Protein AF-A0A7L3FEC7-F1 (afdb_monomer)

Sequence (498 aa):
QGSVDCPNLEFEYGDTDVHGAELAELYSYTEEPELSTNQRCFEEDFHTQVQGRRWLELDGAQQKAYVMHLLDGLEVVNRDKRLKVARAILYLAQGVFGDCDNEGDVLHWSRHNSFLLYQLGTFTAFLELLNMEIDNSQACSSALRKPAISLADSTELRVLLSVMYLMVENIRVEQEADPPEWKTYRETFRMELSFPVHTEEPFALLLFTMVTKFCSGHAPHFPMKKVLLLLWKVLLFTLGGFEALQGMKVRKREELGLPPLPEDSIQVMRSMRAASPPTYSMELLEQQQQKRGHRSRRPLVKQDSLDMYNERDPFKNDEGGVDEEENDDVDSGIEGELDLMDRDTIIPTVPTQRPPIERVSFPKGLPWAPKVRQKDIEHFLEASRNKFIGFTLGQDTETLIGLPRPIHESVKTLKQHKYVSISDIQIKNEEELEKCPMSLGEEEVQETPGEILYRAMLYHLPQYMIALLKILLAAAPTSKAKTDSINILADVLPEEMP

Structure (mmCIF, N/CA/C/O backbone):
data_AF-A0A7L3FEC7-F1
#
_entry.id   AF-A0A7L3FEC7-F1
#
loop_
_atom_site.group_PDB
_atom_site.id
_atom_site.type_symbol
_atom_site.label_atom_id
_atom_site.label_alt_id
_atom_site.label_comp_id
_atom_site.label_asym_id
_atom_site.label_entity_id
_atom_site.label_seq_id
_atom_site.pdbx_PDB_ins_code
_atom_site.Cartn_x
_atom_site.Cartn_y
_atom_site.Cartn_z
_atom_site.occupancy
_atom_site.B_iso_or_equiv
_atom_site.auth_seq_id
_atom_site.auth_comp_id
_atom_site.auth_asym_id
_atom_site.auth_atom_id
_atom_site.pdbx_PDB_model_num
ATOM 1 N N . GLN A 1 1 ? -43.335 22.059 -11.476 1.00 32.06 1 GLN A N 1
ATOM 2 C CA . GLN A 1 1 ? -42.165 21.291 -11.964 1.00 32.06 1 GLN A CA 1
ATOM 3 C C . GLN A 1 1 ? -41.707 20.371 -10.830 1.00 32.06 1 GLN A C 1
ATOM 5 O O . GLN A 1 1 ? -42.284 20.463 -9.749 1.00 32.06 1 GLN A O 1
ATOM 10 N N . GLY A 1 2 ? -40.766 19.453 -11.071 1.00 32.22 2 GLY A N 1
ATOM 11 C CA . GLY A 1 2 ? -40.224 18.586 -10.016 1.00 32.22 2 GLY A CA 1
ATOM 12 C C . GLY A 1 2 ? -39.357 19.341 -9.003 1.00 32.22 2 GLY A C 1
ATOM 13 O O . GLY A 1 2 ? -38.935 20.468 -9.264 1.00 32.22 2 GLY A O 1
ATOM 14 N N . SER A 1 3 ? -39.094 18.690 -7.868 1.00 34.50 3 SER A N 1
ATOM 15 C CA . SER A 1 3 ? -37.947 19.010 -7.011 1.00 34.50 3 SER A CA 1
ATOM 16 C C . SER A 1 3 ? -36.660 18.900 -7.835 1.00 34.50 3 SER A C 1
ATOM 18 O O . SER A 1 3 ? -36.582 18.062 -8.737 1.00 34.50 3 SER A O 1
ATOM 20 N N . VAL A 1 4 ? -35.647 19.715 -7.526 1.00 39.66 4 VAL A N 1
ATOM 21 C CA . VAL A 1 4 ? -34.277 19.435 -7.982 1.00 39.66 4 VAL A CA 1
ATOM 22 C C . VAL A 1 4 ? -33.712 18.384 -7.034 1.00 39.66 4 VAL A C 1
ATOM 24 O O . VAL A 1 4 ? -32.915 18.672 -6.144 1.00 39.66 4 VAL A O 1
ATOM 27 N N . ASP A 1 5 ? -34.199 17.158 -7.196 1.00 43.53 5 ASP A N 1
ATOM 28 C CA . ASP A 1 5 ? -33.632 16.010 -6.513 1.00 43.53 5 ASP A CA 1
ATOM 29 C C . ASP A 1 5 ? -32.236 15.801 -7.098 1.00 43.53 5 ASP A C 1
ATOM 31 O O . ASP A 1 5 ? -32.096 15.353 -8.237 1.00 43.53 5 ASP A O 1
ATOM 35 N N . CYS A 1 6 ? -31.199 16.171 -6.335 1.00 48.28 6 CYS A N 1
ATOM 36 C CA . CYS A 1 6 ? -29.830 15.789 -6.663 1.00 48.28 6 CYS A CA 1
ATOM 37 C C . CYS A 1 6 ? -29.831 14.281 -6.945 1.00 48.28 6 CYS A C 1
ATOM 39 O O . CYS A 1 6 ? -30.325 13.535 -6.085 1.00 48.28 6 CYS A O 1
ATOM 41 N N . PRO A 1 7 ? -29.324 13.830 -8.111 1.00 48.09 7 PRO A N 1
ATOM 42 C CA . PRO A 1 7 ? -29.252 12.409 -8.396 1.00 48.09 7 PRO A CA 1
ATOM 43 C C . PRO A 1 7 ? -28.481 11.747 -7.258 1.00 48.09 7 PRO A C 1
ATOM 45 O O . PRO A 1 7 ? -27.461 12.274 -6.805 1.00 48.09 7 PRO A O 1
ATOM 48 N N . ASN A 1 8 ? -28.995 10.622 -6.760 1.00 54.44 8 ASN A N 1
ATOM 49 C CA . ASN A 1 8 ? -28.238 9.828 -5.807 1.00 54.44 8 ASN A CA 1
ATOM 50 C C . ASN A 1 8 ? -26.957 9.399 -6.528 1.00 54.44 8 ASN A C 1
ATOM 52 O O . ASN A 1 8 ? -27.024 8.663 -7.508 1.00 54.44 8 ASN A O 1
ATOM 56 N N . LEU A 1 9 ? -25.816 9.916 -6.072 1.00 56.62 9 LEU A N 1
ATOM 57 C CA . LEU A 1 9 ? -24.511 9.440 -6.505 1.00 56.62 9 LEU A CA 1
ATOM 58 C C . LEU A 1 9 ? -24.411 7.982 -6.060 1.00 56.62 9 LEU A C 1
ATOM 60 O O . LEU A 1 9 ? -24.373 7.701 -4.862 1.00 56.62 9 LEU A O 1
ATOM 64 N N . GLU A 1 10 ? -24.440 7.077 -7.031 1.00 59.19 10 GLU A N 1
ATOM 65 C CA . GLU A 1 10 ? -24.278 5.640 -6.836 1.00 59.19 10 GLU A CA 1
ATOM 66 C C . GLU A 1 10 ? -22.797 5.368 -6.550 1.00 59.19 10 GLU A C 1
ATOM 68 O O . GLU A 1 10 ? -22.011 5.041 -7.432 1.00 59.19 10 GLU A O 1
ATOM 73 N N . PHE A 1 11 ? -22.400 5.654 -5.308 1.00 65.50 11 PHE A N 1
ATOM 74 C CA . PHE A 1 11 ? -21.033 5.522 -4.825 1.00 65.50 11 PHE A CA 1
ATOM 75 C C . PHE A 1 11 ? -20.868 4.180 -4.111 1.00 65.50 11 PHE A C 1
ATOM 77 O O . PHE A 1 11 ? -21.419 3.967 -3.026 1.00 65.50 11 PHE A O 1
ATOM 84 N N . GLU A 1 12 ? -20.096 3.277 -4.708 1.00 68.19 12 GLU A N 1
ATOM 85 C CA . GLU A 1 12 ? -19.758 2.005 -4.085 1.00 68.19 12 GLU A CA 1
ATOM 86 C C . GLU A 1 12 ? -18.625 2.194 -3.066 1.00 68.19 12 GLU A C 1
ATOM 88 O O . GLU A 1 12 ? -17.474 2.452 -3.409 1.00 68.19 12 GLU A O 1
ATOM 93 N N . TYR A 1 13 ? -18.951 2.064 -1.777 1.00 74.25 13 TYR A N 1
ATOM 94 C CA . TYR A 1 13 ? -17.959 2.072 -0.698 1.00 74.25 13 TYR A CA 1
ATOM 95 C C . TYR A 1 13 ? -17.197 0.735 -0.663 1.00 74.25 13 TYR A C 1
ATOM 97 O O . TYR A 1 13 ? -17.531 -0.145 0.139 1.00 74.25 13 TYR A O 1
ATOM 105 N N . GLY A 1 14 ? -16.217 0.572 -1.552 1.00 81.12 14 GLY A N 1
ATOM 106 C CA . GLY A 1 14 ? -15.272 -0.550 -1.587 1.00 81.12 14 GLY A CA 1
ATOM 107 C C . GLY A 1 14 ? -13.972 -0.288 -0.812 1.00 81.12 14 GLY A C 1
ATOM 108 O O . GLY A 1 14 ? -13.686 0.839 -0.412 1.00 81.12 14 GLY A O 1
ATOM 109 N N . ASP A 1 15 ? -13.173 -1.342 -0.616 1.00 86.69 15 ASP A N 1
ATOM 110 C CA . ASP A 1 15 ? -11.766 -1.232 -0.190 1.00 86.69 15 ASP A CA 1
ATOM 111 C C . ASP A 1 15 ? -10.845 -0.762 -1.330 1.00 86.69 15 ASP A C 1
ATOM 113 O O . ASP A 1 15 ? -9.797 -0.174 -1.073 1.00 86.69 15 ASP A O 1
ATOM 117 N N . THR A 1 16 ? -11.231 -1.045 -2.578 1.00 87.94 16 THR A N 1
ATOM 118 C CA . THR A 1 16 ? -10.520 -0.746 -3.832 1.00 87.94 16 THR A CA 1
ATOM 119 C C . THR A 1 16 ? -11.523 -0.549 -4.966 1.00 87.94 16 THR A C 1
ATOM 121 O O . THR A 1 16 ? -12.649 -1.040 -4.872 1.00 87.94 16 THR A O 1
ATOM 124 N N . ASP A 1 17 ? -11.104 0.120 -6.038 1.00 88.50 17 ASP A N 1
ATOM 125 C CA . ASP A 1 17 ? -11.871 0.241 -7.287 1.00 88.50 17 ASP A CA 1
ATOM 126 C C . ASP A 1 17 ? -11.568 -0.951 -8.230 1.00 88.50 17 ASP A C 1
ATOM 128 O O . ASP A 1 17 ? -10.833 -1.885 -7.884 1.00 88.50 17 ASP A O 1
ATOM 132 N N . VAL A 1 18 ? -12.128 -0.947 -9.440 1.00 88.25 18 VAL A N 1
ATOM 133 C CA . VAL A 1 18 ? -11.773 -1.887 -10.506 1.00 88.25 18 VAL A CA 1
ATOM 134 C C . VAL A 1 18 ? -10.304 -1.729 -10.903 1.00 88.25 18 VAL A C 1
ATOM 136 O O . VAL A 1 18 ? -9.766 -0.627 -10.980 1.00 88.25 18 VAL A O 1
ATOM 139 N N . HIS A 1 19 ? -9.647 -2.841 -11.232 1.00 85.44 19 HIS A N 1
ATOM 140 C CA . HIS A 1 19 ? -8.195 -2.889 -11.446 1.00 85.44 19 HIS A CA 1
ATOM 141 C C . HIS A 1 19 ? -7.666 -1.895 -12.508 1.00 85.44 19 HIS A C 1
ATOM 143 O O . HIS A 1 19 ? -6.577 -1.350 -12.352 1.00 85.44 19 HIS A O 1
ATOM 149 N N . GLY A 1 20 ? -8.446 -1.584 -13.551 1.00 87.06 20 GLY A N 1
ATOM 150 C CA . GLY A 1 20 ? -8.085 -0.545 -14.527 1.00 87.06 20 GLY A CA 1
ATOM 151 C C . GLY A 1 20 ? -8.125 0.889 -13.970 1.00 87.06 20 GLY A C 1
ATOM 152 O O . GLY A 1 20 ? -7.312 1.718 -14.371 1.00 87.06 20 GLY A O 1
ATOM 153 N N . ALA A 1 21 ? -9.022 1.179 -13.023 1.00 89.75 21 ALA A N 1
ATOM 154 C CA . ALA A 1 21 ? -9.104 2.474 -12.346 1.00 89.75 21 ALA A CA 1
ATOM 155 C C . ALA A 1 21 ? -7.962 2.650 -11.332 1.00 89.75 21 ALA A C 1
ATOM 157 O O . ALA A 1 21 ? -7.357 3.715 -11.279 1.00 89.75 21 ALA A O 1
ATOM 158 N N . GLU A 1 22 ? -7.591 1.585 -10.618 1.00 90.81 22 GLU A N 1
ATOM 159 C CA . GLU A 1 22 ? -6.416 1.544 -9.730 1.00 90.81 22 GLU A CA 1
ATOM 160 C C . GLU A 1 22 ? -5.110 1.863 -10.487 1.00 90.81 22 GLU A C 1
ATOM 162 O O . GLU A 1 22 ? -4.318 2.720 -10.085 1.00 90.81 22 GLU A O 1
ATOM 167 N N . LEU A 1 23 ? -4.917 1.246 -11.659 1.00 86.81 23 LEU A N 1
ATOM 168 C CA . LEU A 1 23 ? -3.785 1.544 -12.544 1.00 86.81 23 LEU A CA 1
ATOM 169 C C . LEU A 1 23 ? -3.838 2.969 -13.118 1.00 86.81 23 LEU A C 1
ATOM 171 O O . LEU A 1 23 ? -2.792 3.602 -13.276 1.00 86.81 23 LEU A O 1
ATOM 175 N N . ALA A 1 24 ? -5.032 3.495 -13.403 1.00 88.50 24 ALA A N 1
ATOM 176 C CA . ALA A 1 24 ? -5.208 4.883 -13.822 1.00 88.50 24 ALA A CA 1
ATOM 177 C C . ALA A 1 24 ? -4.928 5.881 -12.681 1.00 88.50 24 ALA A C 1
ATOM 179 O O . ALA A 1 24 ? -4.401 6.962 -12.943 1.00 88.50 24 ALA A O 1
ATOM 180 N N . GLU A 1 25 ? -5.213 5.530 -11.421 1.00 90.19 25 GLU A N 1
ATOM 181 C CA . GLU A 1 25 ? -4.873 6.372 -10.271 1.00 90.19 25 GLU A CA 1
ATOM 182 C C . GLU A 1 25 ? -3.357 6.425 -10.041 1.00 90.19 25 GLU A C 1
ATOM 184 O O . GLU A 1 25 ? -2.839 7.493 -9.716 1.00 90.19 25 GLU A O 1
ATOM 189 N N . LEU A 1 26 ? -2.611 5.337 -10.275 1.00 92.75 26 LEU A N 1
ATOM 190 C CA . LEU A 1 26 ? -1.151 5.310 -10.101 1.00 92.75 26 LEU A CA 1
ATOM 191 C C . LEU A 1 26 ? -0.426 6.420 -10.886 1.00 92.75 26 LEU A C 1
ATOM 193 O O . LEU A 1 26 ? 0.514 7.040 -10.367 1.00 92.75 26 LEU A O 1
ATOM 197 N N . TYR A 1 27 ? -0.859 6.693 -12.118 1.00 91.56 27 TYR A N 1
ATOM 198 C CA . TYR A 1 27 ? -0.194 7.615 -13.043 1.00 91.56 27 TYR A CA 1
ATOM 199 C C . TYR A 1 27 ? -0.843 9.004 -13.096 1.00 91.56 27 TYR A C 1
ATOM 201 O O . TYR A 1 27 ? -2.019 9.198 -12.797 1.00 91.56 27 TYR A O 1
ATOM 209 N N . SER A 1 28 ? -0.048 10.014 -13.432 1.00 86.62 28 SER A N 1
ATOM 210 C CA . SER A 1 28 ? -0.493 11.365 -13.786 1.00 86.62 28 SER A CA 1
ATOM 211 C C . SER A 1 28 ? -0.366 11.553 -15.303 1.00 86.62 28 SER A C 1
ATOM 213 O O . SER A 1 28 ? 0.569 11.035 -15.903 1.00 86.62 28 SER A O 1
ATOM 215 N N . TYR A 1 29 ? -1.237 12.349 -15.938 1.00 85.81 29 TYR A N 1
ATOM 216 C CA . TYR A 1 29 ? -1.153 12.629 -17.389 1.00 85.81 29 TYR A CA 1
ATOM 217 C C . TYR A 1 29 ? 0.208 13.199 -17.837 1.00 85.81 29 TYR A C 1
ATOM 219 O O . TYR A 1 29 ? 0.617 13.013 -18.977 1.00 85.81 29 TYR A O 1
ATOM 227 N N . THR A 1 30 ? 0.928 13.866 -16.935 1.00 85.50 30 THR A N 1
ATOM 228 C CA . THR A 1 30 ? 2.291 14.380 -17.136 1.00 85.50 30 THR A CA 1
ATOM 229 C C . THR A 1 30 ? 3.383 13.303 -17.177 1.00 85.50 30 THR A C 1
ATOM 231 O O . THR A 1 30 ? 4.509 13.618 -17.545 1.00 85.50 30 THR A O 1
ATOM 234 N N . GLU A 1 31 ? 3.080 12.053 -16.817 1.00 88.75 31 GLU A N 1
ATOM 235 C CA . GLU A 1 31 ? 4.008 10.909 -16.868 1.00 88.75 31 GLU A CA 1
ATOM 236 C C . GLU A 1 31 ? 3.882 10.092 -18.173 1.00 88.75 31 GLU A C 1
ATOM 238 O O . GLU A 1 31 ? 4.638 9.143 -18.372 1.00 88.75 31 GLU A O 1
ATOM 243 N N . GLU A 1 32 ? 2.968 10.443 -19.088 1.00 90.00 32 GLU A N 1
ATOM 244 C CA . GLU A 1 32 ? 2.776 9.737 -20.370 1.00 90.00 32 GLU A CA 1
ATOM 245 C C . GLU A 1 32 ? 4.078 9.570 -21.193 1.00 90.00 32 GLU A C 1
ATOM 247 O O . GLU A 1 32 ? 4.351 8.442 -21.623 1.00 90.00 32 GLU A O 1
ATOM 252 N N . PRO A 1 33 ? 4.972 10.579 -21.309 1.00 91.38 33 PRO A N 1
ATOM 253 C CA . PRO A 1 33 ? 6.242 10.417 -22.025 1.00 91.38 33 PRO A CA 1
ATOM 254 C C . PRO A 1 33 ? 7.199 9.405 -21.373 1.00 91.38 33 PRO A C 1
ATOM 256 O O . PRO A 1 33 ? 8.099 8.867 -22.031 1.00 91.38 33 PRO A O 1
ATOM 259 N N . GLU A 1 34 ? 7.022 9.112 -20.080 1.00 92.25 34 GLU A N 1
ATOM 260 C CA . GLU A 1 34 ? 7.805 8.090 -19.389 1.00 92.25 34 GLU A CA 1
ATOM 261 C C . GLU A 1 34 ? 7.391 6.679 -19.810 1.00 92.25 34 GLU A C 1
ATOM 263 O O . GLU A 1 34 ? 8.253 5.810 -19.876 1.00 92.25 34 GLU A O 1
ATOM 268 N N . LEU A 1 35 ? 6.131 6.451 -20.201 1.00 93.12 35 LEU A N 1
ATOM 269 C CA . LEU A 1 35 ? 5.660 5.145 -20.681 1.00 93.12 35 LEU A CA 1
ATOM 270 C C . LEU A 1 35 ? 6.398 4.726 -21.963 1.00 93.12 35 LEU A C 1
ATOM 272 O O . LEU A 1 35 ? 6.985 3.644 -22.019 1.00 93.12 35 LEU A O 1
ATOM 276 N N . SER A 1 36 ? 6.474 5.622 -22.956 1.00 94.94 36 SER A N 1
ATOM 277 C CA . SER A 1 36 ? 7.267 5.398 -24.178 1.00 94.94 36 SER A CA 1
ATOM 278 C C . SER A 1 36 ? 8.771 5.275 -23.885 1.00 94.94 36 SER A C 1
ATOM 280 O O . SER A 1 36 ? 9.495 4.544 -24.565 1.00 94.94 36 SER A O 1
ATOM 282 N N . THR A 1 37 ? 9.260 5.960 -22.846 1.00 96.12 37 THR A N 1
ATOM 283 C CA . THR A 1 37 ? 10.658 5.845 -22.405 1.00 96.12 37 THR A CA 1
ATOM 284 C C . THR A 1 37 ? 10.938 4.482 -21.761 1.00 96.12 37 THR A C 1
ATOM 286 O O . THR A 1 37 ? 11.992 3.905 -22.026 1.00 96.12 37 THR A O 1
ATOM 289 N N . ASN A 1 38 ? 10.004 3.938 -20.974 1.00 97.06 38 ASN A N 1
ATOM 290 C CA . ASN A 1 38 ? 10.100 2.610 -20.363 1.00 97.06 38 ASN A CA 1
ATOM 291 C C . ASN A 1 38 ? 10.114 1.511 -21.429 1.00 97.06 38 ASN A C 1
ATOM 293 O O . ASN A 1 38 ? 11.025 0.683 -21.431 1.00 97.06 38 ASN A O 1
ATOM 297 N N . GLN A 1 39 ? 9.166 1.567 -22.373 1.00 96.88 39 GLN A N 1
ATOM 298 C CA . GLN A 1 39 ? 9.111 0.678 -23.535 1.00 96.88 39 GLN A CA 1
ATOM 299 C C . GLN A 1 39 ? 10.448 0.673 -24.289 1.00 96.88 39 GLN A C 1
ATOM 301 O O . GLN A 1 39 ? 11.046 -0.383 -24.475 1.00 96.88 39 GLN A O 1
ATOM 306 N N . ARG A 1 40 ? 10.980 1.850 -24.643 1.00 97.00 40 ARG A N 1
ATOM 307 C CA . ARG A 1 40 ? 12.257 1.948 -25.368 1.00 97.00 40 ARG A CA 1
ATOM 308 C C . ARG A 1 40 ? 13.440 1.402 -24.565 1.00 97.00 40 ARG A C 1
ATOM 310 O O . ARG A 1 40 ? 14.324 0.782 -25.140 1.00 97.00 40 ARG A O 1
ATOM 317 N N . CYS A 1 41 ? 13.466 1.616 -23.248 1.00 97.00 41 CYS A N 1
ATOM 318 C CA . CYS A 1 41 ? 14.513 1.066 -22.381 1.00 97.00 41 CYS A CA 1
ATOM 319 C C . CYS A 1 41 ? 14.465 -0.469 -22.316 1.00 97.00 41 CYS A C 1
ATOM 321 O O . CYS A 1 41 ? 15.518 -1.092 -22.231 1.00 97.00 41 CYS A O 1
ATOM 323 N N . PHE A 1 42 ? 13.273 -1.071 -22.397 1.00 97.44 42 PHE A N 1
ATOM 324 C CA . PHE A 1 42 ? 13.117 -2.515 -22.566 1.00 97.44 42 PHE A CA 1
ATOM 325 C C . PHE A 1 42 ? 13.550 -2.975 -23.964 1.00 97.44 42 PHE A C 1
ATOM 327 O O . PHE A 1 42 ? 14.373 -3.874 -24.060 1.00 97.44 42 PHE A O 1
ATOM 334 N N . GLU A 1 43 ? 13.051 -2.360 -25.038 1.00 95.38 43 GLU A N 1
ATOM 335 C CA . GLU A 1 43 ? 13.347 -2.758 -26.427 1.00 95.38 43 GLU A CA 1
ATOM 336 C C . GLU A 1 43 ? 14.844 -2.655 -26.771 1.00 95.38 43 GLU A C 1
ATOM 338 O O . GLU A 1 43 ? 15.388 -3.544 -27.430 1.00 95.38 43 GLU A O 1
ATOM 343 N N . GLU A 1 44 ? 15.524 -1.602 -26.296 1.00 94.62 44 GLU A N 1
ATOM 344 C CA . GLU A 1 44 ? 16.970 -1.407 -26.473 1.00 94.62 44 GLU A CA 1
ATOM 345 C C . GLU A 1 44 ? 17.807 -2.536 -25.849 1.00 94.62 44 GLU A C 1
ATOM 347 O O . GLU A 1 44 ? 18.844 -2.884 -26.413 1.00 94.62 44 GLU A O 1
ATOM 352 N N . ASP A 1 45 ? 17.382 -3.105 -24.716 1.00 94.88 45 ASP A N 1
ATOM 353 C CA . ASP A 1 45 ? 18.085 -4.206 -24.043 1.00 94.88 45 ASP A CA 1
ATOM 354 C C . ASP A 1 45 ? 17.637 -5.572 -24.585 1.00 94.88 45 ASP A C 1
ATOM 356 O O . ASP A 1 45 ? 18.453 -6.363 -25.072 1.00 94.88 45 ASP A O 1
ATOM 360 N N . PHE A 1 46 ? 16.321 -5.800 -24.618 1.00 95.19 46 PHE A N 1
ATOM 361 C CA . PHE A 1 46 ? 15.681 -7.049 -25.022 1.00 95.19 46 PHE A CA 1
ATOM 362 C C . PHE A 1 46 ? 16.127 -7.499 -26.412 1.00 95.19 46 PHE A C 1
ATOM 364 O O . PHE A 1 46 ? 16.460 -8.667 -26.590 1.00 95.19 46 PHE A O 1
ATOM 371 N N . HIS A 1 47 ? 16.235 -6.594 -27.391 1.00 91.75 47 HIS A N 1
ATOM 372 C CA . HIS A 1 47 ? 16.704 -6.950 -28.735 1.00 91.75 47 HIS A CA 1
ATOM 373 C C . HIS A 1 47 ? 18.201 -7.295 -28.824 1.00 91.75 47 HIS A C 1
ATOM 375 O O . HIS A 1 47 ? 18.623 -7.888 -29.821 1.00 91.75 47 HIS A O 1
ATOM 381 N N . THR A 1 48 ? 19.014 -6.976 -27.809 1.00 91.19 48 THR A N 1
ATOM 382 C CA . THR A 1 48 ? 20.411 -7.443 -27.744 1.00 91.19 48 THR A CA 1
ATOM 383 C C . THR A 1 48 ? 20.516 -8.873 -27.216 1.00 91.19 48 THR A C 1
ATOM 385 O O . THR A 1 48 ? 21.344 -9.636 -27.717 1.00 91.19 48 THR A O 1
ATOM 388 N N . GLN A 1 49 ? 19.640 -9.258 -26.279 1.00 89.44 49 GLN A N 1
ATOM 389 C CA . GLN A 1 49 ? 19.618 -10.590 -25.659 1.00 89.44 49 GLN A CA 1
ATOM 390 C C . GLN A 1 49 ? 18.742 -11.599 -26.425 1.00 89.44 49 GLN A C 1
ATOM 392 O O . GLN A 1 49 ? 19.078 -12.779 -26.532 1.00 89.44 49 GLN A O 1
ATOM 397 N N . VAL A 1 50 ? 17.617 -11.140 -26.979 1.00 88.31 50 VAL A N 1
ATOM 398 C CA . VAL A 1 50 ? 16.561 -11.946 -27.603 1.00 88.31 50 VAL A CA 1
ATOM 399 C C . VAL A 1 50 ? 16.319 -11.459 -29.033 1.00 88.31 50 VAL A C 1
ATOM 401 O O . VAL A 1 50 ? 15.652 -10.458 -29.291 1.00 88.31 50 VAL A O 1
ATOM 404 N N . GLN A 1 51 ? 16.858 -12.198 -30.003 1.00 84.00 51 GLN A N 1
ATOM 405 C CA . GLN A 1 51 ? 16.753 -11.837 -31.417 1.00 84.00 51 GLN A CA 1
ATOM 406 C C . GLN A 1 51 ? 15.466 -12.383 -32.052 1.00 84.00 51 GLN A C 1
ATOM 408 O O . GLN A 1 51 ? 15.261 -13.595 -32.124 1.00 84.00 51 GLN A O 1
ATOM 413 N N . GLY A 1 52 ? 14.633 -11.482 -32.583 1.00 83.00 52 GLY A N 1
ATOM 414 C CA . GLY A 1 52 ? 13.529 -11.827 -33.488 1.00 83.00 52 GLY A CA 1
ATOM 415 C C . GLY A 1 52 ? 12.334 -12.545 -32.848 1.00 83.00 52 GLY A C 1
ATOM 416 O O . GLY A 1 52 ? 11.694 -13.346 -33.527 1.00 83.00 52 GLY A O 1
ATOM 417 N N . ARG A 1 53 ? 12.047 -12.280 -31.568 1.00 90.31 53 ARG A N 1
ATOM 418 C CA . ARG A 1 53 ? 10.843 -12.730 -30.842 1.00 90.31 53 ARG A CA 1
ATOM 419 C C . ARG A 1 53 ? 10.275 -11.593 -29.992 1.00 90.31 53 ARG A C 1
ATOM 421 O O . ARG A 1 53 ? 11.015 -10.670 -29.657 1.00 90.31 53 ARG A O 1
ATOM 428 N N . ARG A 1 54 ? 8.999 -11.694 -29.620 1.00 91.81 54 ARG A N 1
ATOM 429 C CA . ARG A 1 54 ? 8.312 -10.832 -28.634 1.00 91.81 54 ARG A CA 1
ATOM 430 C C . ARG A 1 54 ? 8.364 -11.418 -27.219 1.00 91.81 54 ARG A C 1
ATOM 432 O O . ARG A 1 54 ? 8.669 -12.601 -27.059 1.00 91.81 54 ARG A O 1
ATOM 439 N N . TRP A 1 55 ? 8.028 -10.634 -26.189 1.00 95.06 55 TRP A N 1
ATOM 440 C CA . TRP A 1 55 ? 8.009 -11.117 -24.793 1.00 95.06 55 TRP A CA 1
ATOM 441 C C . TRP A 1 55 ? 7.017 -12.274 -24.592 1.00 95.06 55 TRP A C 1
ATOM 443 O O . TRP A 1 55 ? 7.310 -13.261 -23.912 1.00 95.06 55 TRP A O 1
ATOM 453 N N . LEU A 1 56 ? 5.861 -12.166 -25.252 1.00 93.88 56 LEU A N 1
ATOM 454 C CA . LEU A 1 56 ? 4.744 -13.115 -25.169 1.00 93.88 56 LEU A CA 1
ATOM 455 C C . LEU A 1 56 ? 5.032 -14.453 -25.887 1.00 93.88 56 LEU A C 1
ATOM 457 O O . LEU A 1 56 ? 4.266 -15.404 -25.765 1.00 93.88 56 LEU A O 1
ATOM 461 N N . GLU A 1 57 ? 6.129 -14.527 -26.649 1.00 93.38 57 GLU A N 1
ATOM 462 C CA . GLU A 1 57 ? 6.559 -15.694 -27.439 1.00 93.38 57 GLU A CA 1
ATOM 463 C C . GLU A 1 57 ? 7.692 -16.488 -26.759 1.00 93.38 57 GLU A C 1
ATOM 465 O O . GLU A 1 57 ? 8.209 -17.461 -27.321 1.00 93.38 57 GLU A O 1
ATOM 470 N N . LEU A 1 58 ? 8.114 -16.059 -25.566 1.00 94.56 58 LEU A N 1
ATOM 471 C CA . LEU A 1 58 ? 9.133 -16.724 -24.761 1.00 94.56 58 LEU A CA 1
ATOM 472 C C . LEU A 1 58 ? 8.522 -17.781 -23.843 1.00 94.56 58 LEU A C 1
ATOM 474 O O . LEU A 1 58 ? 7.451 -17.588 -23.270 1.00 94.56 58 LEU A O 1
ATOM 478 N N . ASP A 1 59 ? 9.238 -18.890 -23.654 1.00 94.75 59 ASP A N 1
ATOM 479 C CA . ASP A 1 59 ? 8.871 -19.858 -22.621 1.00 94.75 59 ASP A CA 1
ATOM 480 C C . ASP A 1 59 ? 9.218 -19.347 -21.207 1.00 94.75 59 ASP A C 1
ATOM 482 O O . ASP A 1 59 ? 10.009 -18.418 -21.020 1.00 94.75 59 ASP A O 1
ATOM 486 N N . GLY A 1 60 ? 8.636 -19.971 -20.180 1.00 93.81 60 GLY A N 1
ATOM 487 C CA . GLY A 1 60 ? 8.826 -19.554 -18.789 1.00 93.81 60 GLY A CA 1
ATOM 488 C C . GLY A 1 60 ? 10.263 -19.680 -18.257 1.00 93.81 60 GLY A C 1
ATOM 489 O O . GLY A 1 60 ? 10.560 -19.096 -17.218 1.00 93.81 60 GLY A O 1
ATOM 490 N N . ALA A 1 61 ? 11.168 -20.403 -18.928 1.00 96.00 61 ALA A N 1
ATOM 491 C CA . ALA A 1 61 ? 12.592 -20.419 -18.589 1.00 96.00 61 ALA A CA 1
ATOM 492 C C . ALA A 1 61 ? 13.343 -19.270 -19.283 1.00 96.00 61 ALA A C 1
ATOM 494 O O . ALA A 1 61 ? 14.189 -18.632 -18.659 1.00 96.00 61 ALA A O 1
ATOM 495 N N . GLN A 1 62 ? 12.989 -18.950 -20.531 1.00 96.00 62 GLN A N 1
ATOM 496 C CA . GLN A 1 62 ? 13.489 -17.779 -21.258 1.00 96.00 62 GLN A CA 1
ATOM 497 C C . GLN A 1 62 ? 13.075 -16.464 -20.576 1.00 96.00 62 GLN A C 1
ATOM 499 O O . GLN A 1 62 ? 13.920 -15.593 -20.368 1.00 96.00 62 GLN A O 1
ATOM 504 N N . GLN A 1 63 ? 11.812 -16.348 -20.147 1.00 97.00 63 GLN A N 1
ATOM 505 C CA . GLN A 1 63 ? 11.325 -15.201 -19.370 1.00 97.00 63 GLN A CA 1
ATOM 506 C C . GLN A 1 63 ? 12.099 -15.047 -18.047 1.00 97.00 63 GLN A C 1
ATOM 508 O O . GLN A 1 63 ? 12.525 -13.943 -17.705 1.00 97.00 63 GLN A O 1
ATOM 513 N N . LYS A 1 64 ? 12.360 -16.155 -17.333 1.00 97.50 64 LYS A N 1
ATOM 514 C CA . LYS A 1 64 ? 13.161 -16.145 -16.095 1.00 97.50 64 LYS A CA 1
ATOM 515 C C . LYS A 1 64 ? 14.608 -15.722 -16.332 1.00 97.50 64 LYS A C 1
ATOM 517 O O . LYS A 1 64 ? 15.111 -14.884 -15.592 1.00 97.50 64 LYS A O 1
ATOM 522 N N . ALA A 1 65 ? 15.254 -16.252 -17.369 1.00 97.12 65 ALA A N 1
ATOM 523 C CA . ALA A 1 65 ? 16.631 -15.903 -17.712 1.00 97.12 65 ALA A CA 1
ATOM 524 C C . ALA A 1 65 ? 16.790 -14.414 -18.072 1.00 97.12 65 ALA A C 1
ATOM 526 O O . ALA A 1 65 ? 17.771 -13.794 -17.671 1.00 97.12 65 ALA A O 1
ATOM 527 N N . TYR A 1 66 ? 15.817 -13.821 -18.774 1.00 97.69 66 TYR A N 1
ATOM 528 C CA . TYR A 1 66 ? 15.856 -12.391 -19.089 1.00 97.69 66 TYR A CA 1
ATOM 529 C C . TYR A 1 66 ? 15.614 -11.504 -17.858 1.00 97.69 66 TYR A C 1
ATOM 531 O O . TYR A 1 66 ? 16.331 -10.527 -17.667 1.00 97.69 66 TYR A O 1
ATOM 539 N N . VAL A 1 67 ? 14.676 -11.855 -16.968 1.00 97.94 67 VAL A N 1
ATOM 540 C CA . VAL A 1 67 ? 14.506 -11.107 -15.707 1.00 97.94 67 VAL A CA 1
ATOM 541 C C . VAL A 1 67 ? 15.744 -11.230 -14.812 1.00 97.94 67 VAL A C 1
ATOM 543 O O . VAL A 1 67 ? 16.157 -10.229 -14.240 1.00 97.94 67 VAL A O 1
ATOM 546 N N . MET A 1 68 ? 16.390 -12.401 -14.739 1.00 97.44 68 MET A N 1
ATOM 547 C CA . MET A 1 68 ? 17.683 -12.542 -14.051 1.00 97.44 68 MET A CA 1
ATOM 548 C C . MET A 1 68 ? 18.744 -11.597 -14.638 1.00 97.44 68 MET A C 1
ATOM 550 O O . MET A 1 68 ? 19.408 -10.901 -13.880 1.00 97.44 68 MET A O 1
ATOM 554 N N . HIS A 1 69 ? 18.835 -11.483 -15.969 1.00 96.94 69 HIS A N 1
ATOM 555 C CA . HIS A 1 69 ? 19.742 -10.525 -16.609 1.00 96.94 69 HIS A CA 1
ATOM 556 C C . HIS A 1 69 ? 19.431 -9.061 -16.246 1.00 96.94 69 HIS A C 1
ATOM 558 O O . HIS A 1 69 ? 20.347 -8.273 -16.005 1.00 96.94 69 HIS A O 1
ATOM 564 N N . LEU A 1 70 ? 18.149 -8.690 -16.157 1.00 97.69 70 LEU A N 1
ATOM 565 C CA . LEU A 1 70 ? 17.760 -7.362 -15.679 1.00 97.69 70 LEU A CA 1
ATOM 566 C C . LEU A 1 70 ? 18.128 -7.153 -14.200 1.00 97.69 70 LEU A C 1
ATOM 568 O O . LEU A 1 70 ? 18.513 -6.049 -13.835 1.00 97.69 70 LEU A O 1
ATOM 572 N N . LEU A 1 71 ? 18.072 -8.181 -13.348 1.00 97.75 71 LEU A N 1
ATOM 573 C CA . LEU A 1 71 ? 18.515 -8.068 -11.953 1.00 97.75 71 LEU A CA 1
ATOM 574 C C . LEU A 1 71 ? 20.039 -7.874 -11.852 1.00 97.75 71 LEU A C 1
ATOM 576 O O . LEU A 1 71 ? 20.463 -6.945 -11.165 1.00 97.75 71 LEU A O 1
ATOM 580 N N . ASP A 1 72 ? 20.848 -8.615 -12.622 1.00 96.56 72 ASP A N 1
ATOM 581 C CA . ASP A 1 72 ? 22.297 -8.354 -12.760 1.00 96.56 72 ASP A CA 1
ATOM 582 C C . ASP A 1 72 ? 22.562 -6.895 -13.205 1.00 96.56 72 ASP A C 1
ATOM 584 O O . ASP A 1 72 ? 23.512 -6.236 -12.775 1.00 96.56 72 ASP A O 1
ATOM 588 N N . GLY A 1 73 ? 21.693 -6.360 -14.072 1.00 95.62 73 GLY A N 1
ATOM 589 C CA . GLY A 1 73 ? 21.737 -4.979 -14.552 1.00 95.62 73 GLY A CA 1
ATOM 590 C C . GLY A 1 73 ? 21.439 -3.911 -13.489 1.00 95.62 73 GLY A C 1
ATOM 591 O O . GLY A 1 73 ? 21.826 -2.752 -13.680 1.00 95.62 73 GLY A O 1
ATOM 592 N N . LEU A 1 74 ? 20.794 -4.263 -12.369 1.00 96.50 74 LEU A N 1
ATOM 593 C CA . LEU A 1 74 ? 20.524 -3.334 -11.265 1.00 96.50 74 LEU A CA 1
ATOM 594 C C . LEU A 1 74 ? 21.749 -3.094 -10.371 1.00 96.50 74 LEU A C 1
ATOM 596 O O . LEU A 1 74 ? 21.894 -1.993 -9.836 1.00 96.50 74 LEU A O 1
ATOM 600 N N . GLU A 1 75 ? 22.660 -4.066 -10.260 1.00 93.69 75 GLU A N 1
ATOM 601 C CA . GLU A 1 75 ? 23.900 -3.955 -9.469 1.00 93.69 75 GLU A CA 1
ATOM 602 C C . GLU A 1 75 ? 24.916 -2.953 -10.067 1.00 93.69 75 GLU A C 1
ATOM 604 O O . GLU A 1 75 ? 25.949 -2.628 -9.473 1.00 93.69 75 GLU A O 1
ATOM 609 N N . VAL A 1 76 ? 24.640 -2.427 -11.264 1.00 93.44 76 VAL A N 1
ATOM 610 C CA . VAL A 1 76 ? 25.535 -1.530 -11.998 1.00 93.44 76 VAL A CA 1
ATOM 611 C C . VAL A 1 76 ? 25.688 -0.176 -11.289 1.00 93.44 76 VAL A C 1
ATOM 613 O O . VAL A 1 76 ? 24.760 0.622 -11.180 1.00 93.44 76 VAL A O 1
ATOM 616 N N . VAL A 1 77 ? 26.932 0.142 -10.911 1.00 90.00 77 VAL A N 1
ATOM 617 C CA . VAL A 1 77 ? 27.340 1.384 -10.214 1.00 90.00 77 VAL A CA 1
ATOM 618 C C . VAL A 1 77 ? 26.932 2.676 -10.949 1.00 90.00 77 VAL A C 1
ATOM 620 O O . VAL A 1 77 ? 26.764 3.724 -10.326 1.00 90.00 77 VAL A O 1
ATOM 623 N N . ASN A 1 78 ? 26.774 2.644 -12.277 1.00 94.75 78 ASN A N 1
ATOM 624 C CA . ASN A 1 78 ? 26.309 3.806 -13.038 1.00 94.75 78 ASN A CA 1
ATOM 625 C C . ASN A 1 78 ? 24.781 3.975 -12.925 1.00 94.75 78 ASN A C 1
ATOM 627 O O . ASN A 1 78 ? 24.015 3.179 -13.468 1.00 94.75 78 ASN A O 1
ATOM 631 N N . ARG A 1 79 ? 24.374 5.079 -12.284 1.00 92.31 79 ARG A N 1
ATOM 632 C CA . ARG A 1 79 ? 22.977 5.474 -12.048 1.00 92.31 79 ARG A CA 1
ATOM 633 C C . ARG A 1 79 ? 22.106 5.431 -13.308 1.00 92.31 79 ARG A C 1
ATOM 635 O O . ARG A 1 79 ? 21.019 4.869 -13.267 1.00 92.31 79 ARG A O 1
ATOM 642 N N . ASP A 1 80 ? 22.578 5.985 -14.424 1.00 94.31 80 ASP A N 1
ATOM 643 C CA . ASP A 1 80 ? 21.777 6.116 -15.650 1.00 94.31 80 ASP A CA 1
ATOM 644 C C . ASP A 1 80 ? 21.465 4.754 -16.288 1.00 94.31 80 ASP A C 1
ATOM 646 O O . ASP A 1 80 ? 20.343 4.510 -16.735 1.00 94.31 80 ASP A O 1
ATOM 650 N N . LYS A 1 81 ? 22.442 3.835 -16.283 1.00 95.25 81 LYS A N 1
ATOM 651 C CA . LYS A 1 81 ? 22.256 2.440 -16.707 1.00 95.25 81 LYS A CA 1
ATOM 652 C C . LYS A 1 81 ? 21.273 1.709 -15.801 1.00 95.25 81 LYS A C 1
ATOM 654 O O . LYS A 1 81 ? 20.327 1.118 -16.312 1.00 95.25 81 LYS A O 1
ATOM 659 N N . ARG A 1 82 ? 21.450 1.799 -14.480 1.00 96.38 82 ARG A N 1
ATOM 660 C CA . ARG A 1 82 ? 20.523 1.192 -13.515 1.00 96.38 82 ARG A CA 1
ATOM 661 C C . ARG A 1 82 ? 19.096 1.718 -13.695 1.00 96.38 82 ARG A C 1
ATOM 663 O O . ARG A 1 82 ? 18.157 0.931 -13.687 1.00 96.38 82 ARG A O 1
ATOM 670 N N . LEU A 1 83 ? 18.924 3.020 -13.933 1.00 96.50 83 LEU A N 1
ATOM 671 C CA . LEU A 1 83 ? 17.613 3.616 -14.199 1.00 96.50 83 LEU A CA 1
ATOM 672 C C . LEU A 1 83 ? 16.989 3.100 -15.508 1.00 96.50 83 LEU A C 1
ATOM 674 O O . LEU A 1 83 ? 15.787 2.846 -15.529 1.00 96.50 83 LEU A O 1
ATOM 678 N N . LYS A 1 84 ? 17.769 2.888 -16.582 1.00 97.44 84 LYS A N 1
ATOM 679 C CA . LYS A 1 84 ? 17.264 2.215 -17.798 1.00 97.44 84 LYS A CA 1
ATOM 680 C C . LYS A 1 84 ? 16.756 0.802 -17.501 1.00 97.44 84 LYS A C 1
ATOM 682 O O . LYS A 1 84 ? 15.664 0.449 -17.934 1.00 97.44 84 LYS A O 1
ATOM 687 N N . VAL A 1 85 ? 17.513 0.022 -16.733 1.00 98.06 85 VAL A N 1
ATOM 688 C CA . VAL A 1 85 ? 17.147 -1.352 -16.356 1.00 98.06 85 VAL A CA 1
ATOM 689 C C . VAL A 1 85 ? 15.898 -1.372 -15.463 1.00 98.06 85 VAL A C 1
ATOM 691 O O . VAL A 1 85 ? 14.950 -2.103 -15.743 1.00 98.06 85 VAL A O 1
ATOM 694 N N . ALA A 1 86 ? 15.820 -0.497 -14.457 1.00 98.31 86 ALA A N 1
ATOM 695 C CA . ALA A 1 86 ? 14.629 -0.346 -13.618 1.00 98.31 86 ALA A CA 1
ATOM 696 C C . ALA A 1 86 ? 13.387 0.079 -14.431 1.00 98.31 86 ALA A C 1
ATOM 698 O O . ALA A 1 86 ? 12.282 -0.386 -14.157 1.00 98.31 86 ALA A O 1
ATOM 699 N N . ARG A 1 87 ? 13.562 0.904 -15.475 1.00 98.38 87 ARG A N 1
ATOM 700 C CA . ARG A 1 87 ? 12.503 1.254 -16.437 1.00 98.38 87 ARG A CA 1
ATOM 701 C C . ARG A 1 87 ? 12.078 0.082 -17.329 1.00 98.38 87 ARG A C 1
ATOM 703 O O . ARG A 1 87 ? 10.890 -0.041 -17.614 1.00 98.38 87 ARG A O 1
ATOM 710 N N . ALA A 1 88 ? 12.998 -0.798 -17.725 1.00 98.19 88 ALA A N 1
ATOM 711 C CA . ALA A 1 88 ? 12.660 -2.026 -18.449 1.00 98.19 88 ALA A CA 1
ATOM 712 C C . ALA A 1 88 ? 11.850 -3.005 -17.573 1.00 98.19 88 ALA A C 1
ATOM 714 O O . ALA A 1 88 ? 10.860 -3.575 -18.032 1.00 98.19 88 ALA A O 1
ATOM 715 N N . ILE A 1 89 ? 12.207 -3.131 -16.289 1.00 98.62 89 ILE A N 1
ATOM 716 C CA . ILE A 1 89 ? 11.425 -3.883 -15.292 1.00 98.62 89 ILE A CA 1
ATOM 717 C C . ILE A 1 89 ? 10.048 -3.233 -15.069 1.00 98.62 89 ILE A C 1
ATOM 719 O O . ILE A 1 89 ? 9.047 -3.941 -14.966 1.00 98.62 89 ILE A O 1
ATOM 723 N N . LEU A 1 90 ? 9.959 -1.898 -15.069 1.00 98.50 90 LEU A N 1
ATOM 724 C CA . LEU A 1 90 ? 8.675 -1.196 -15.012 1.00 98.50 90 LEU A CA 1
ATOM 725 C C . LEU A 1 90 ? 7.803 -1.470 -16.242 1.00 98.50 90 LEU A C 1
ATOM 727 O O . LEU A 1 90 ? 6.619 -1.726 -16.069 1.00 98.50 90 LEU A O 1
ATOM 731 N N . TYR A 1 91 ? 8.358 -1.515 -17.455 1.00 98.38 91 TYR A N 1
ATOM 732 C CA . TYR A 1 91 ? 7.593 -1.891 -18.651 1.00 98.38 91 TYR A CA 1
ATOM 733 C C . TYR A 1 91 ? 7.064 -3.340 -18.594 1.00 98.38 91 TYR A C 1
ATOM 735 O O . TYR A 1 91 ? 5.919 -3.598 -18.977 1.00 98.38 91 TYR A O 1
ATOM 743 N N . LEU A 1 92 ? 7.845 -4.276 -18.035 1.00 98.06 92 LEU A N 1
ATOM 744 C CA . LEU A 1 92 ? 7.368 -5.631 -17.727 1.00 98.06 92 LEU A CA 1
ATOM 745 C C . LEU A 1 92 ? 6.212 -5.604 -16.714 1.00 98.06 92 LEU A C 1
ATOM 747 O O . LEU A 1 92 ? 5.166 -6.203 -16.967 1.00 98.06 92 LEU A O 1
ATOM 751 N N . ALA A 1 93 ? 6.356 -4.885 -15.598 1.00 97.94 93 ALA A N 1
ATOM 752 C CA . ALA A 1 93 ? 5.303 -4.747 -14.589 1.00 97.94 93 ALA A CA 1
ATOM 753 C C . ALA A 1 93 ? 4.044 -4.037 -15.134 1.00 97.94 93 ALA A C 1
ATOM 755 O O . ALA A 1 93 ? 2.932 -4.362 -14.728 1.00 97.94 93 ALA A O 1
ATOM 756 N N . GLN A 1 94 ? 4.197 -3.125 -16.099 1.00 96.44 94 GLN A N 1
ATOM 757 C CA . GLN A 1 94 ? 3.118 -2.457 -16.843 1.00 96.44 94 GLN A CA 1
ATOM 758 C C . GLN A 1 94 ? 2.428 -3.365 -17.881 1.00 96.44 94 GLN A C 1
ATOM 760 O O . GLN A 1 94 ? 1.539 -2.908 -18.593 1.00 96.44 94 GLN A O 1
ATOM 765 N N . GLY A 1 95 ? 2.818 -4.640 -17.982 1.00 95.75 95 GLY A N 1
ATOM 766 C CA . GLY A 1 95 ? 2.153 -5.628 -18.832 1.00 95.75 95 GLY A CA 1
ATOM 767 C C . GLY A 1 95 ? 2.572 -5.628 -20.300 1.00 95.75 95 GLY A C 1
ATOM 768 O O . GLY A 1 95 ? 1.890 -6.252 -21.101 1.00 95.75 95 GLY A O 1
ATOM 769 N N . VAL A 1 96 ? 3.695 -4.986 -20.659 1.00 95.75 96 VAL A N 1
ATOM 770 C CA . VAL A 1 96 ? 4.264 -5.019 -22.026 1.00 95.75 96 VAL A CA 1
ATOM 771 C C . VAL A 1 96 ? 3.236 -4.571 -23.078 1.00 95.75 96 VAL A C 1
ATOM 773 O O . VAL A 1 96 ? 2.968 -5.248 -24.071 1.00 95.75 96 VAL A O 1
ATOM 776 N N . PHE A 1 97 ? 2.626 -3.409 -22.838 1.00 94.44 97 PHE A N 1
ATOM 777 C CA . PHE A 1 97 ? 1.480 -2.910 -23.605 1.00 94.44 97 PHE A CA 1
ATOM 778 C C . PHE A 1 97 ? 1.729 -2.753 -25.118 1.00 94.44 97 PHE A C 1
ATOM 780 O O . PHE A 1 97 ? 0.774 -2.788 -25.884 1.00 94.44 97 PHE A O 1
ATOM 787 N N . GLY A 1 98 ? 2.984 -2.621 -25.566 1.00 92.56 98 GLY A N 1
ATOM 788 C CA . GLY A 1 98 ? 3.340 -2.564 -26.989 1.00 92.56 98 GLY A CA 1
ATOM 789 C C . GLY A 1 98 ? 3.305 -3.913 -27.726 1.00 92.56 98 GLY A C 1
ATOM 790 O O . GLY A 1 98 ? 3.248 -3.914 -28.952 1.00 92.56 98 GLY A O 1
ATOM 791 N N . ASP A 1 99 ? 3.312 -5.044 -27.007 1.00 90.94 99 ASP A N 1
ATOM 792 C CA . ASP A 1 99 ? 3.176 -6.397 -27.583 1.00 90.94 99 ASP A CA 1
ATOM 793 C C . ASP A 1 99 ? 1.714 -6.912 -27.581 1.00 90.94 99 ASP A C 1
ATOM 795 O O . ASP A 1 99 ? 1.446 -7.964 -28.169 1.00 90.94 99 ASP A O 1
ATOM 799 N N . CYS A 1 100 ? 0.790 -6.212 -26.906 1.00 93.56 100 CYS A N 1
ATOM 800 C CA . CYS A 1 100 ? -0.573 -6.667 -26.594 1.00 93.56 100 CYS A CA 1
ATOM 801 C C . CYS A 1 100 ? -1.641 -6.136 -27.572 1.00 93.56 100 CYS A C 1
ATOM 803 O O . CYS A 1 100 ? -1.581 -4.983 -27.995 1.00 93.56 100 CYS A O 1
ATOM 805 N N . ASP A 1 101 ? -2.668 -6.944 -27.869 1.00 90.56 101 ASP A N 1
ATOM 806 C CA . ASP A 1 101 ? -3.741 -6.576 -28.811 1.00 90.56 101 ASP A CA 1
ATOM 807 C C . ASP A 1 101 ? -4.932 -5.857 -28.139 1.00 90.56 101 ASP A C 1
ATOM 809 O O . ASP A 1 101 ? -5.699 -5.164 -28.812 1.00 90.56 101 ASP A O 1
ATOM 813 N N . ASN A 1 102 ? -5.133 -6.029 -26.824 1.00 93.50 102 ASN A N 1
ATOM 814 C CA . ASN A 1 102 ? -6.238 -5.408 -26.081 1.00 93.50 102 ASN A CA 1
ATOM 815 C C . ASN A 1 102 ? -5.906 -5.135 -24.599 1.00 93.50 102 ASN A C 1
ATOM 817 O O . ASN A 1 102 ? -4.980 -5.717 -24.040 1.00 93.50 102 ASN A O 1
ATOM 821 N N . GLU A 1 103 ? -6.702 -4.282 -23.942 1.00 90.00 103 GLU A N 1
ATOM 822 C CA . GLU A 1 103 ? -6.523 -3.893 -22.530 1.00 90.00 103 GLU A CA 1
ATOM 823 C C . GLU A 1 103 ? -6.497 -5.095 -21.568 1.00 90.00 103 GLU A C 1
ATOM 825 O O . GLU A 1 103 ? -5.689 -5.124 -20.642 1.00 90.00 103 GLU A O 1
ATOM 830 N N . GLY A 1 104 ? -7.328 -6.116 -21.801 1.00 92.12 104 GLY A N 1
ATOM 831 C CA . GLY A 1 104 ? -7.378 -7.324 -20.974 1.00 92.12 104 GLY A CA 1
ATOM 832 C C . GLY A 1 104 ? -6.079 -8.132 -21.008 1.00 92.12 104 GLY A C 1
ATOM 833 O O . GLY A 1 104 ? -5.664 -8.652 -19.970 1.00 92.12 104 GLY A O 1
ATOM 834 N N . ASP A 1 105 ? -5.398 -8.173 -22.158 1.00 94.06 105 ASP A N 1
ATOM 835 C CA . ASP A 1 105 ? -4.074 -8.794 -22.277 1.00 94.06 105 ASP A CA 1
ATOM 836 C C . ASP A 1 105 ? -3.047 -8.036 -21.427 1.00 94.06 105 ASP A C 1
ATOM 838 O O . ASP A 1 105 ? -2.263 -8.665 -20.720 1.00 94.06 105 ASP A O 1
ATOM 842 N N . VAL A 1 106 ? -3.076 -6.696 -21.440 1.00 94.94 106 VAL A N 1
ATOM 843 C CA . VAL A 1 106 ? -2.151 -5.860 -20.651 1.00 94.94 106 VAL A CA 1
ATOM 844 C C . VAL A 1 106 ? -2.325 -6.124 -19.154 1.00 94.94 106 VAL A C 1
ATOM 846 O O . VAL A 1 106 ? -1.336 -6.320 -18.449 1.00 94.94 106 VAL A O 1
ATOM 849 N N . LEU A 1 107 ? -3.568 -6.208 -18.664 1.00 93.94 107 LEU A N 1
ATOM 850 C CA . LEU A 1 107 ? -3.852 -6.547 -17.262 1.00 93.94 107 LEU A CA 1
ATOM 851 C C . LEU A 1 107 ? -3.385 -7.974 -16.918 1.00 93.94 107 LEU A C 1
ATOM 853 O O . LEU A 1 107 ? -2.738 -8.195 -15.893 1.00 93.94 107 LEU A O 1
ATOM 857 N N . HIS A 1 108 ? -3.653 -8.945 -17.797 1.00 93.88 108 HIS A N 1
ATOM 858 C CA . HIS A 1 108 ? -3.198 -10.329 -17.639 1.00 93.88 108 HIS A CA 1
ATOM 859 C C . HIS A 1 108 ? -1.664 -10.432 -17.570 1.00 93.88 108 HIS A C 1
ATOM 861 O O . HIS A 1 108 ? -1.121 -11.071 -16.665 1.00 93.88 108 HIS A O 1
ATOM 867 N N . TRP A 1 109 ? -0.951 -9.783 -18.493 1.00 96.00 109 TRP A N 1
ATOM 868 C CA . TRP A 1 109 ? 0.509 -9.814 -18.539 1.00 96.00 109 TRP A CA 1
ATOM 869 C C . TRP A 1 109 ? 1.150 -8.977 -17.432 1.00 96.00 109 TRP A C 1
ATOM 871 O O . TRP A 1 109 ? 2.171 -9.400 -16.898 1.00 96.00 109 TRP A O 1
ATOM 881 N N . SER A 1 110 ? 0.537 -7.869 -17.000 1.00 96.38 110 SER A N 1
ATOM 882 C CA . SER A 1 110 ? 0.959 -7.116 -15.809 1.00 96.38 110 SER A CA 1
ATOM 883 C C . SER A 1 110 ? 0.931 -8.010 -14.563 1.00 96.38 110 SER A C 1
ATOM 885 O O . SER A 1 110 ? 1.919 -8.087 -13.822 1.00 96.38 110 SER A O 1
ATOM 887 N N . ARG A 1 111 ? -0.148 -8.787 -14.389 1.00 95.69 111 ARG A N 1
ATOM 888 C CA . ARG A 1 111 ? -0.300 -9.766 -13.305 1.00 95.69 111 ARG A CA 1
ATOM 889 C C . ARG A 1 111 ? 0.706 -10.917 -13.393 1.00 95.69 111 ARG A C 1
ATOM 891 O O . ARG A 1 111 ? 1.417 -11.163 -12.419 1.00 95.69 111 ARG A O 1
ATOM 898 N N . HIS A 1 112 ? 0.815 -11.588 -14.545 1.00 96.38 112 HIS A N 1
ATOM 899 C CA . HIS A 1 112 ? 1.780 -12.683 -14.762 1.00 96.38 112 HIS A CA 1
ATOM 900 C C . HIS A 1 112 ? 3.224 -12.226 -14.530 1.00 96.38 112 HIS A C 1
ATOM 902 O O . HIS A 1 112 ? 3.964 -12.861 -13.776 1.00 96.38 112 HIS A O 1
ATOM 908 N N . ASN A 1 113 ? 3.609 -11.089 -15.116 1.00 97.88 113 ASN A N 1
ATOM 909 C CA . ASN A 1 113 ? 4.941 -10.525 -14.942 1.00 97.88 113 ASN A CA 1
ATOM 910 C C . ASN A 1 113 ? 5.187 -10.141 -13.476 1.00 97.88 113 ASN A C 1
ATOM 912 O O . ASN A 1 113 ? 6.274 -10.392 -12.975 1.00 97.88 113 ASN A O 1
ATOM 916 N N . SER A 1 114 ? 4.193 -9.626 -12.744 1.00 98.12 114 SER A N 1
ATOM 917 C CA . SER A 1 114 ? 4.344 -9.317 -11.312 1.00 98.12 114 SER A CA 1
ATOM 918 C C . SER A 1 114 ? 4.656 -10.558 -10.464 1.00 98.12 114 SER A C 1
ATOM 920 O O . SER A 1 114 ? 5.575 -10.517 -9.645 1.00 98.12 114 SER A O 1
ATOM 922 N N . PHE A 1 115 ? 3.969 -11.684 -10.697 1.00 98.12 115 PHE A N 1
ATOM 923 C CA . PHE A 1 115 ? 4.291 -12.959 -10.035 1.00 98.12 115 PHE A CA 1
ATOM 924 C C . PHE A 1 115 ? 5.675 -13.501 -10.436 1.00 98.12 115 PHE A C 1
ATOM 926 O O . PHE A 1 115 ? 6.398 -14.015 -9.582 1.00 98.12 115 PHE A O 1
ATOM 933 N N . LEU A 1 116 ? 6.076 -13.353 -11.703 1.00 98.25 116 LEU A N 1
ATOM 934 C CA . LEU A 1 116 ? 7.410 -13.728 -12.191 1.00 98.25 116 LEU A CA 1
ATOM 935 C C . LEU A 1 116 ? 8.525 -12.881 -11.550 1.00 98.25 116 LEU A C 1
ATOM 937 O O . LEU A 1 116 ? 9.528 -13.428 -11.094 1.00 98.25 116 LEU A O 1
ATOM 941 N N . LEU A 1 117 ? 8.346 -11.558 -11.493 1.00 98.56 117 LEU A N 1
ATOM 942 C CA . LEU A 1 117 ? 9.273 -10.620 -10.856 1.00 98.56 117 LEU A CA 1
ATOM 943 C C . LEU A 1 117 ? 9.413 -10.932 -9.357 1.00 98.56 117 LEU A C 1
ATOM 945 O O . LEU A 1 117 ? 10.530 -10.931 -8.836 1.00 98.56 117 LEU A O 1
ATOM 949 N N . TYR A 1 118 ? 8.307 -11.257 -8.676 1.00 98.12 118 TYR A N 1
ATOM 950 C CA . TYR A 1 118 ? 8.323 -11.675 -7.272 1.00 98.12 118 TYR A CA 1
ATOM 951 C C . TYR A 1 118 ? 9.076 -13.000 -7.070 1.00 98.12 118 TYR A C 1
ATOM 953 O O . TYR A 1 118 ? 9.986 -13.056 -6.247 1.00 98.12 118 TYR A O 1
ATOM 961 N N . GLN A 1 119 ? 8.791 -14.027 -7.882 1.00 97.19 119 GLN A N 1
ATOM 962 C CA . GLN A 1 119 ? 9.478 -15.329 -7.831 1.00 97.19 119 GLN A CA 1
ATOM 963 C C . GLN A 1 119 ? 11.009 -15.222 -7.981 1.00 97.19 119 GLN A C 1
ATOM 965 O O . GLN A 1 119 ? 11.735 -16.119 -7.552 1.00 97.19 119 GLN A O 1
ATOM 970 N N . LEU A 1 120 ? 11.500 -14.147 -8.602 1.00 97.94 120 LEU A N 1
ATOM 971 C CA . LEU A 1 120 ? 12.919 -13.896 -8.853 1.00 97.94 120 LEU A CA 1
ATOM 972 C C . LEU A 1 120 ? 13.550 -12.877 -7.887 1.00 97.94 120 LEU A C 1
ATOM 974 O O . LEU A 1 120 ? 14.694 -12.488 -8.086 1.00 97.94 120 LEU A O 1
ATOM 978 N N . GLY A 1 121 ? 12.838 -12.452 -6.837 1.00 96.38 121 GLY A N 1
ATOM 979 C CA . GLY A 1 121 ? 13.378 -11.556 -5.807 1.00 96.38 121 GLY A CA 1
ATOM 980 C C . GLY A 1 121 ? 13.425 -10.073 -6.192 1.00 96.38 121 GLY A C 1
ATOM 981 O O . GLY A 1 121 ? 14.021 -9.274 -5.470 1.00 96.38 121 GLY A O 1
ATOM 982 N N . THR A 1 122 ? 12.765 -9.670 -7.286 1.00 98.00 122 THR A N 1
ATOM 983 C CA . THR A 1 122 ? 12.767 -8.271 -7.769 1.00 98.00 122 THR A CA 1
ATOM 984 C C . THR A 1 122 ? 12.301 -7.286 -6.698 1.00 98.00 122 THR A C 1
ATOM 986 O O . THR A 1 122 ? 12.838 -6.187 -6.608 1.00 98.00 122 THR A O 1
ATOM 989 N N . PHE A 1 123 ? 11.337 -7.672 -5.852 1.00 96.94 123 PHE A N 1
ATOM 990 C CA . PHE A 1 123 ? 10.843 -6.797 -4.787 1.00 96.94 123 PHE A CA 1
ATOM 991 C C . PHE A 1 123 ? 11.939 -6.435 -3.772 1.00 96.94 123 PHE A C 1
ATOM 993 O O . PHE A 1 123 ? 12.042 -5.274 -3.384 1.00 96.94 123 PHE A O 1
ATOM 1000 N N . THR A 1 124 ? 12.792 -7.393 -3.393 1.00 94.94 124 THR A N 1
ATOM 1001 C CA . THR A 1 124 ? 13.913 -7.169 -2.466 1.00 94.94 124 THR A CA 1
ATOM 1002 C C . THR A 1 124 ? 14.962 -6.249 -3.089 1.00 94.94 124 THR A C 1
ATOM 1004 O O . THR A 1 124 ? 15.340 -5.256 -2.473 1.00 94.94 124 THR A O 1
ATOM 1007 N N . ALA A 1 125 ? 15.340 -6.486 -4.350 1.00 96.38 125 ALA A N 1
ATOM 1008 C CA . ALA A 1 125 ? 16.253 -5.598 -5.076 1.00 96.38 125 ALA A CA 1
ATOM 1009 C C . ALA A 1 125 ? 15.696 -4.162 -5.187 1.00 96.38 125 ALA A C 1
ATOM 1011 O O . ALA A 1 125 ? 16.410 -3.186 -4.967 1.00 96.38 125 ALA A O 1
ATOM 1012 N N . PHE A 1 126 ? 14.396 -4.007 -5.463 1.00 97.38 126 PHE A N 1
ATOM 1013 C CA . PHE A 1 126 ? 13.747 -2.693 -5.505 1.00 97.38 126 PHE A CA 1
ATOM 1014 C C . PHE A 1 126 ? 13.639 -2.031 -4.124 1.00 97.38 126 PHE A C 1
ATOM 1016 O O . PHE A 1 126 ? 13.768 -0.810 -4.039 1.00 97.38 126 PHE A O 1
ATOM 1023 N N . LEU A 1 127 ? 13.467 -2.803 -3.047 1.00 95.44 127 LEU A N 1
ATOM 1024 C CA . LEU A 1 127 ? 13.488 -2.306 -1.670 1.00 95.44 127 LEU A CA 1
ATOM 1025 C C . LEU A 1 127 ? 14.875 -1.767 -1.282 1.00 95.44 127 LEU A C 1
ATOM 1027 O O . LEU A 1 127 ? 14.967 -0.699 -0.677 1.00 95.44 127 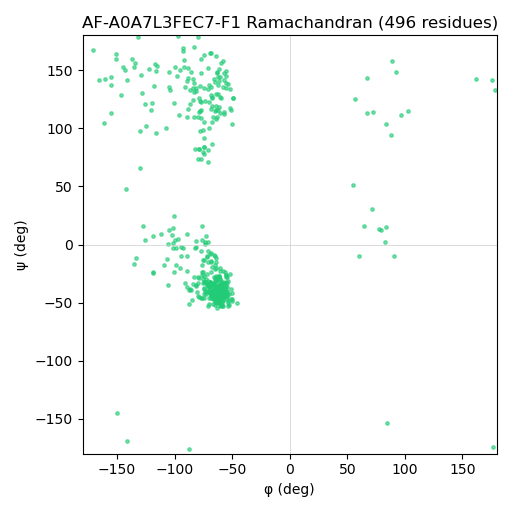LEU A O 1
ATOM 1031 N N . GLU A 1 128 ? 15.956 -2.450 -1.658 1.00 93.81 128 GLU A N 1
ATOM 1032 C CA . GLU A 1 128 ? 17.330 -1.976 -1.433 1.00 93.81 128 GLU A CA 1
ATOM 1033 C C . GLU A 1 128 ? 17.612 -0.671 -2.195 1.00 93.81 128 GLU A C 1
ATOM 1035 O O . GLU A 1 128 ? 18.095 0.306 -1.612 1.00 93.81 128 GLU A O 1
ATOM 1040 N N . LEU A 1 129 ? 17.224 -0.603 -3.475 1.00 95.50 129 LEU A N 1
ATOM 1041 C CA . LEU A 1 129 ? 17.350 0.614 -4.284 1.00 95.50 129 LEU A CA 1
ATOM 1042 C C . LEU A 1 129 ? 16.489 1.772 -3.756 1.00 95.50 129 LEU A C 1
ATOM 1044 O O . LEU A 1 129 ? 16.931 2.923 -3.775 1.00 95.50 129 LEU A O 1
ATOM 1048 N N . LEU A 1 130 ? 15.286 1.481 -3.250 1.00 95.75 130 LEU A N 1
ATOM 1049 C CA . LEU A 1 130 ? 14.406 2.476 -2.641 1.00 95.75 130 LEU A CA 1
ATOM 1050 C C . LEU A 1 130 ? 15.031 3.060 -1.368 1.00 95.75 130 LEU A C 1
ATOM 1052 O O . LEU A 1 130 ? 15.046 4.279 -1.221 1.00 95.75 130 LEU A O 1
ATOM 1056 N N . ASN A 1 131 ? 15.600 2.230 -0.488 1.00 94.00 131 ASN A N 1
ATOM 1057 C CA . ASN A 1 131 ? 16.308 2.706 0.706 1.00 94.00 131 ASN A CA 1
ATOM 1058 C C . ASN A 1 131 ? 17.518 3.587 0.342 1.00 94.00 131 ASN A C 1
ATOM 1060 O O . ASN A 1 131 ? 17.679 4.673 0.901 1.00 94.00 131 ASN A O 1
ATOM 1064 N N . MET A 1 132 ? 18.319 3.180 -0.649 1.00 92.69 132 MET A N 1
ATOM 1065 C CA . MET A 1 132 ? 19.453 3.976 -1.136 1.00 92.69 132 MET A CA 1
ATOM 1066 C C . MET A 1 132 ? 19.028 5.366 -1.645 1.00 92.69 132 MET A C 1
ATOM 1068 O O . MET A 1 132 ? 19.708 6.353 -1.357 1.00 92.69 132 MET A O 1
ATOM 1072 N N . GLU A 1 133 ? 17.920 5.473 -2.385 1.00 92.81 133 GLU A N 1
ATOM 1073 C CA . GLU A 1 133 ? 17.447 6.767 -2.897 1.00 92.81 133 GLU A CA 1
ATOM 1074 C C . GLU A 1 133 ? 16.695 7.591 -1.827 1.00 92.81 133 GLU A C 1
ATOM 1076 O O . GLU A 1 133 ? 16.774 8.820 -1.830 1.00 92.81 133 GLU A O 1
ATOM 1081 N N . ILE A 1 134 ? 16.057 6.943 -0.843 1.00 93.12 134 ILE A N 1
ATOM 1082 C CA . ILE A 1 134 ? 15.451 7.581 0.346 1.00 93.12 134 ILE A CA 1
ATOM 1083 C C . ILE A 1 134 ? 16.481 8.333 1.209 1.00 93.12 134 ILE A C 1
ATOM 1085 O O . ILE A 1 134 ? 16.128 9.323 1.864 1.00 93.12 134 ILE A O 1
ATOM 1089 N N . ASP A 1 135 ? 17.736 7.881 1.218 1.00 90.31 135 ASP A N 1
ATOM 1090 C CA . ASP A 1 135 ? 18.851 8.525 1.924 1.00 90.31 135 ASP A CA 1
ATOM 1091 C C . ASP A 1 135 ? 19.810 9.285 0.983 1.00 90.31 135 ASP A C 1
ATOM 1093 O O . ASP A 1 135 ? 20.873 9.761 1.406 1.00 90.31 135 ASP A O 1
ATOM 1097 N N . ASN A 1 136 ? 19.412 9.501 -0.282 1.00 89.81 136 ASN A N 1
ATOM 1098 C CA . ASN A 1 136 ? 20.168 10.295 -1.251 1.00 89.81 136 ASN A CA 1
ATOM 1099 C C . ASN A 1 136 ? 20.207 11.784 -0.860 1.00 89.81 136 ASN A C 1
ATOM 1101 O O . ASN A 1 136 ? 19.450 12.645 -1.323 1.00 89.81 136 ASN A O 1
ATOM 1105 N N . SER A 1 137 ? 21.190 12.102 -0.021 1.00 83.31 137 SER A N 1
ATOM 1106 C CA . SER A 1 137 ? 21.463 13.446 0.487 1.00 83.31 137 SER A CA 1
ATOM 1107 C C . SER A 1 137 ? 21.784 14.461 -0.620 1.00 83.31 137 SER A C 1
ATOM 1109 O O . SER A 1 137 ? 21.644 15.665 -0.394 1.00 83.31 137 SER A O 1
ATOM 1111 N N . GLN A 1 138 ? 22.185 14.016 -1.820 1.00 84.06 138 GLN A N 1
ATOM 1112 C CA . GLN A 1 138 ? 22.412 14.904 -2.965 1.00 84.06 138 GLN A CA 1
ATOM 1113 C C . GLN A 1 138 ? 21.089 15.334 -3.610 1.00 84.06 138 GLN A C 1
ATOM 1115 O O . GLN A 1 138 ? 20.902 16.534 -3.806 1.00 84.06 138 GLN A O 1
ATOM 1120 N N . ALA A 1 139 ? 20.160 14.399 -3.849 1.00 83.00 139 ALA A N 1
ATOM 1121 C CA . ALA A 1 139 ? 18.814 14.688 -4.361 1.00 83.00 139 ALA A CA 1
ATOM 1122 C C . ALA A 1 139 ? 18.016 15.586 -3.394 1.00 83.00 139 ALA A C 1
ATOM 1124 O O . ALA A 1 139 ? 17.436 16.599 -3.790 1.00 83.00 139 ALA A O 1
ATOM 1125 N N . CYS A 1 140 ? 18.092 15.290 -2.091 1.00 82.88 140 CYS A N 1
ATOM 1126 C CA . CYS A 1 140 ? 17.615 16.175 -1.025 1.00 82.88 140 CYS A CA 1
ATOM 1127 C C . CYS A 1 140 ? 18.217 17.593 -1.138 1.00 82.88 140 CYS A C 1
ATOM 1129 O O . CYS A 1 140 ? 17.484 18.583 -1.216 1.00 82.88 140 CYS A O 1
ATOM 1131 N N . SER A 1 141 ? 19.548 17.697 -1.228 1.00 83.44 141 SER A N 1
ATOM 1132 C CA . SER A 1 141 ? 20.257 18.983 -1.303 1.00 83.44 141 SER A CA 1
ATOM 1133 C C . SER A 1 141 ? 19.985 19.784 -2.580 1.00 83.44 141 SER A C 1
ATOM 1135 O O . SER A 1 141 ? 20.103 21.010 -2.542 1.00 83.44 141 SER A O 1
ATOM 1137 N N . SER A 1 142 ? 19.659 19.141 -3.707 1.00 84.31 142 SER A N 1
ATOM 1138 C CA . SER A 1 142 ? 19.262 19.833 -4.939 1.00 84.31 142 SER A CA 1
ATOM 1139 C C . SER A 1 142 ? 17.813 20.307 -4.874 1.00 84.31 142 SER A C 1
ATOM 1141 O O . SER A 1 142 ? 17.555 21.473 -5.172 1.00 84.31 142 SER A O 1
ATOM 1143 N N . ALA A 1 143 ? 16.891 19.458 -4.411 1.00 81.81 143 ALA A N 1
ATOM 1144 C CA . ALA A 1 143 ? 15.478 19.801 -4.260 1.00 81.81 143 ALA A CA 1
ATOM 1145 C C . ALA A 1 143 ? 15.278 21.008 -3.324 1.00 81.81 143 ALA A C 1
ATOM 1147 O O . ALA A 1 143 ? 14.583 21.955 -3.678 1.00 81.81 143 ALA A O 1
ATOM 1148 N N . LEU A 1 144 ? 15.981 21.039 -2.184 1.00 83.62 144 LEU A N 1
ATOM 1149 C CA . LEU A 1 144 ? 15.955 22.151 -1.218 1.00 83.62 144 LEU A CA 1
ATOM 1150 C C . LEU A 1 144 ? 16.508 23.490 -1.750 1.00 83.62 144 LEU A C 1
ATOM 1152 O O . LEU A 1 144 ? 16.359 24.516 -1.088 1.00 83.62 144 LEU A O 1
ATOM 1156 N N . ARG A 1 145 ? 17.173 23.499 -2.913 1.00 83.94 145 ARG A N 1
ATOM 1157 C CA . ARG A 1 145 ? 17.728 24.710 -3.550 1.00 83.94 145 ARG A CA 1
ATOM 1158 C C . ARG A 1 145 ? 16.934 25.169 -4.772 1.00 83.94 145 ARG A C 1
ATOM 1160 O O . ARG A 1 145 ? 17.182 26.272 -5.260 1.00 83.94 145 ARG A O 1
ATOM 1167 N N . LYS A 1 146 ? 16.020 24.346 -5.290 1.00 80.06 146 LYS A N 1
ATOM 1168 C CA . LYS A 1 146 ? 15.187 24.694 -6.443 1.00 80.06 146 LYS A CA 1
ATOM 1169 C C . LYS A 1 146 ? 13.995 25.564 -6.004 1.00 80.06 146 LYS A C 1
ATOM 1171 O O . LYS A 1 146 ? 13.326 25.208 -5.038 1.00 80.06 146 LYS A O 1
ATOM 1176 N N . PRO A 1 147 ? 13.671 26.666 -6.714 1.00 72.62 147 PRO A N 1
ATOM 1177 C CA . PRO A 1 147 ? 12.477 27.472 -6.421 1.00 72.62 147 PRO A CA 1
ATOM 1178 C C . PRO A 1 147 ? 11.152 26.725 -6.637 1.00 72.62 147 PRO A C 1
ATOM 1180 O O . PRO A 1 147 ? 10.154 27.050 -6.001 1.00 72.62 147 PRO A O 1
ATOM 1183 N N . ALA A 1 148 ? 11.150 25.736 -7.532 1.00 77.12 148 ALA A N 1
ATOM 1184 C CA . ALA A 1 148 ? 10.053 24.809 -7.774 1.00 77.12 148 ALA A CA 1
ATOM 1185 C C . ALA A 1 148 ? 10.629 23.410 -8.033 1.00 77.12 148 ALA A C 1
ATOM 1187 O O . ALA A 1 148 ? 11.666 23.277 -8.683 1.00 77.12 148 ALA A O 1
ATOM 1188 N N . ILE A 1 149 ? 9.954 22.386 -7.516 1.00 81.06 149 ILE A N 1
ATOM 1189 C CA . ILE A 1 149 ? 10.293 20.969 -7.696 1.00 81.06 149 ILE A CA 1
ATOM 1190 C C . ILE A 1 149 ? 9.289 20.389 -8.694 1.00 81.06 149 ILE A C 1
ATOM 1192 O O . ILE A 1 149 ? 8.092 20.666 -8.576 1.00 81.06 149 ILE A O 1
ATOM 1196 N N . SER A 1 150 ? 9.772 19.605 -9.656 1.00 80.56 150 SER A N 1
ATOM 1197 C CA . SER A 1 150 ? 8.957 18.960 -10.692 1.00 80.56 150 SER A CA 1
ATOM 1198 C C . SER A 1 150 ? 9.296 17.475 -10.824 1.00 80.56 150 SER A C 1
ATOM 1200 O O . SER A 1 150 ? 10.205 16.966 -10.164 1.00 80.56 150 SER A O 1
ATOM 1202 N N . LEU A 1 151 ? 8.591 16.779 -11.718 1.00 78.81 151 LEU A N 1
ATOM 1203 C CA . LEU A 1 151 ? 8.796 15.358 -12.015 1.00 78.81 151 LEU A CA 1
ATOM 1204 C C . LEU A 1 151 ? 10.257 14.988 -12.349 1.00 78.81 151 LEU A C 1
ATOM 1206 O O . LEU A 1 151 ? 10.671 13.862 -12.077 1.00 78.81 151 LEU A O 1
ATOM 1210 N N . ALA A 1 152 ? 11.090 15.903 -12.846 1.00 80.00 152 ALA A N 1
ATOM 1211 C CA . ALA A 1 152 ? 12.511 15.614 -13.059 1.00 80.00 152 ALA A CA 1
ATOM 1212 C C . ALA A 1 152 ? 13.230 15.161 -11.766 1.00 80.00 152 ALA A C 1
ATOM 1214 O O . ALA A 1 152 ? 14.029 14.221 -11.789 1.00 80.00 152 ALA A O 1
ATOM 1215 N N . ASP A 1 153 ? 12.903 15.779 -10.623 1.00 83.75 153 ASP A N 1
ATOM 1216 C CA . ASP A 1 153 ? 13.604 15.609 -9.339 1.00 83.75 153 ASP A CA 1
ATOM 1217 C C . ASP A 1 153 ? 13.338 14.277 -8.620 1.00 83.75 153 ASP A C 1
ATOM 1219 O O . ASP A 1 153 ? 14.052 13.951 -7.674 1.00 83.75 153 ASP A O 1
ATOM 1223 N N . SER A 1 154 ? 12.328 13.505 -9.037 1.00 89.50 154 SER A N 1
ATOM 1224 C CA . SER A 1 154 ? 11.908 12.275 -8.340 1.00 89.50 154 SER A CA 1
ATOM 1225 C C . SER A 1 154 ? 11.822 11.032 -9.231 1.00 89.50 154 SER A C 1
ATOM 1227 O O . SER A 1 154 ? 11.246 10.019 -8.842 1.00 89.50 154 SER A O 1
ATOM 1229 N N . THR A 1 155 ? 12.425 11.092 -10.422 1.00 92.12 155 THR A N 1
ATOM 1230 C CA . THR A 1 155 ? 12.308 10.077 -11.484 1.00 92.12 155 THR A CA 1
ATOM 1231 C C . THR A 1 155 ? 12.654 8.651 -11.028 1.00 92.12 155 THR A C 1
ATOM 1233 O O . THR A 1 155 ? 11.870 7.734 -11.258 1.00 92.12 155 THR A O 1
ATOM 1236 N N . GLU A 1 156 ? 13.784 8.439 -10.341 1.00 94.12 156 GLU A N 1
ATOM 1237 C CA . GLU A 1 156 ? 14.171 7.094 -9.872 1.00 94.12 156 GLU A CA 1
ATOM 1238 C C . GLU A 1 156 ? 13.221 6.586 -8.773 1.00 94.12 156 GLU A C 1
ATOM 1240 O O . GLU A 1 156 ? 12.748 5.455 -8.861 1.00 94.12 156 GLU A O 1
ATOM 1245 N N . LEU A 1 157 ? 12.819 7.444 -7.823 1.00 95.31 157 LEU A N 1
ATOM 1246 C CA . LEU A 1 157 ? 11.802 7.106 -6.817 1.00 95.31 157 LEU A CA 1
ATOM 1247 C C . LEU A 1 157 ? 10.460 6.724 -7.456 1.00 95.31 157 LEU A C 1
ATOM 1249 O O . LEU A 1 157 ? 9.852 5.744 -7.034 1.00 95.31 157 LEU A O 1
ATOM 1253 N N . ARG A 1 158 ? 9.989 7.457 -8.477 1.00 95.25 158 ARG A N 1
ATOM 1254 C CA . ARG A 1 158 ? 8.730 7.122 -9.164 1.00 95.25 158 ARG A CA 1
ATOM 1255 C C . ARG A 1 158 ? 8.812 5.788 -9.890 1.00 95.25 158 ARG A C 1
ATOM 1257 O O . ARG A 1 158 ? 7.851 5.027 -9.803 1.00 95.25 158 ARG A O 1
ATOM 1264 N N . VAL A 1 159 ? 9.924 5.483 -10.563 1.00 97.38 159 VAL A N 1
ATOM 1265 C CA . VAL A 1 159 ? 10.115 4.182 -11.228 1.00 97.38 159 VAL A CA 1
ATOM 1266 C C . VAL A 1 159 ? 10.098 3.048 -10.198 1.00 97.38 159 VAL A C 1
ATOM 1268 O O . VAL A 1 159 ? 9.324 2.104 -10.355 1.00 97.38 159 VAL A O 1
ATOM 1271 N N . LEU A 1 160 ? 10.869 3.177 -9.111 1.00 98.06 160 LEU A N 1
ATOM 1272 C CA . LEU A 1 160 ? 10.941 2.174 -8.043 1.00 98.06 160 LEU A CA 1
ATOM 1273 C C . LEU A 1 160 ? 9.572 1.939 -7.378 1.00 98.06 160 LEU A C 1
ATOM 1275 O O . LEU A 1 160 ? 9.082 0.811 -7.341 1.00 98.06 160 LEU A O 1
ATOM 1279 N N . LEU A 1 161 ? 8.912 3.010 -6.923 1.00 98.00 161 LEU A N 1
ATOM 1280 C CA . LEU A 1 161 ? 7.604 2.934 -6.263 1.00 98.00 161 LEU A CA 1
ATOM 1281 C C . LEU A 1 161 ? 6.495 2.436 -7.200 1.00 98.00 161 LEU A C 1
ATOM 1283 O O . LEU A 1 161 ? 5.574 1.773 -6.730 1.00 98.00 161 LEU A O 1
ATOM 1287 N N . SER A 1 162 ? 6.578 2.706 -8.509 1.00 98.00 162 SER A N 1
ATOM 1288 C CA . SER A 1 162 ? 5.608 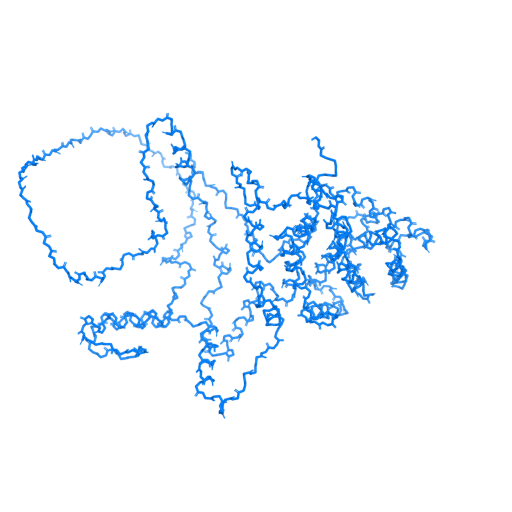2.178 -9.482 1.00 98.00 162 SER A CA 1
ATOM 1289 C C . SER A 1 162 ? 5.733 0.665 -9.641 1.00 98.00 162 SER A C 1
ATOM 1291 O O . SER A 1 162 ? 4.715 -0.017 -9.625 1.00 98.00 162 SER A O 1
ATOM 1293 N N . VAL A 1 163 ? 6.953 0.117 -9.733 1.00 98.56 163 VAL A N 1
ATOM 1294 C CA . VAL A 1 163 ? 7.151 -1.346 -9.765 1.00 98.56 163 VAL A CA 1
ATOM 1295 C C . VAL A 1 163 ? 6.635 -1.983 -8.478 1.00 98.56 163 VAL A C 1
ATOM 1297 O O . VAL A 1 163 ? 5.877 -2.948 -8.537 1.00 98.56 163 VAL A O 1
ATOM 1300 N N . MET A 1 164 ? 6.975 -1.415 -7.317 1.00 98.50 164 MET A N 1
ATOM 1301 C CA . MET A 1 164 ? 6.529 -1.945 -6.025 1.00 98.50 164 MET A CA 1
ATOM 1302 C C . MET A 1 164 ? 5.002 -1.870 -5.859 1.00 98.50 164 MET A C 1
ATOM 1304 O O . MET A 1 164 ? 4.412 -2.830 -5.368 1.00 98.50 164 MET A O 1
ATOM 1308 N N . TYR A 1 165 ? 4.344 -0.798 -6.324 1.00 98.38 165 TYR A N 1
ATOM 1309 C CA . TYR A 1 165 ? 2.876 -0.718 -6.360 1.00 98.38 165 TYR A CA 1
ATOM 1310 C C . TYR A 1 165 ? 2.286 -1.777 -7.286 1.00 98.38 165 TYR A C 1
ATOM 1312 O O . TYR A 1 165 ? 1.414 -2.519 -6.850 1.00 98.38 165 TYR A O 1
ATOM 1320 N N . LEU A 1 166 ? 2.773 -1.900 -8.525 1.00 98.06 166 LEU A N 1
ATOM 1321 C CA . LEU A 1 166 ? 2.242 -2.868 -9.489 1.00 98.06 166 LEU A CA 1
ATOM 1322 C C . LEU A 1 166 ? 2.376 -4.304 -8.971 1.00 98.06 166 LEU A C 1
ATOM 1324 O O . LEU A 1 166 ? 1.430 -5.078 -9.080 1.00 98.06 166 LEU A O 1
ATOM 1328 N N . MET A 1 167 ? 3.502 -4.647 -8.337 1.00 98.31 167 MET A N 1
ATOM 1329 C CA . MET A 1 167 ? 3.693 -5.959 -7.714 1.00 98.31 167 MET A CA 1
ATOM 1330 C C . MET A 1 167 ? 2.726 -6.199 -6.543 1.00 98.31 167 MET A C 1
ATOM 1332 O O . MET A 1 167 ? 2.102 -7.257 -6.485 1.00 98.31 167 MET A O 1
ATOM 1336 N N . VAL A 1 168 ? 2.558 -5.233 -5.631 1.00 97.88 168 VAL A N 1
ATOM 1337 C CA . VAL A 1 168 ? 1.624 -5.355 -4.492 1.00 97.88 168 VAL A CA 1
ATOM 1338 C C . VAL A 1 168 ? 0.168 -5.413 -4.961 1.00 97.88 168 VAL A C 1
ATOM 1340 O O . VAL A 1 168 ? -0.594 -6.239 -4.466 1.00 97.88 168 VAL A O 1
ATOM 1343 N N . GLU A 1 169 ? -0.221 -4.586 -5.930 1.00 96.31 169 GLU A N 1
ATOM 1344 C CA . GLU A 1 169 ? -1.574 -4.536 -6.491 1.00 96.31 169 GLU A CA 1
ATOM 1345 C C . GLU A 1 169 ? -1.936 -5.854 -7.184 1.00 96.31 169 GLU A C 1
ATOM 1347 O O . GLU A 1 169 ? -2.899 -6.524 -6.801 1.00 96.31 169 GLU A O 1
ATOM 1352 N N . ASN A 1 170 ? -1.104 -6.287 -8.136 1.00 96.19 170 ASN A N 1
ATOM 1353 C CA . ASN A 1 170 ? -1.341 -7.503 -8.905 1.00 96.19 170 ASN A CA 1
ATOM 1354 C C . ASN A 1 170 ? -1.330 -8.777 -8.056 1.00 96.19 170 ASN A C 1
ATOM 1356 O O . ASN A 1 170 ? -2.112 -9.688 -8.330 1.00 96.19 170 ASN A O 1
ATOM 1360 N N . ILE A 1 171 ? -0.458 -8.870 -7.046 1.00 97.19 171 ILE A N 1
ATOM 1361 C CA . ILE A 1 171 ? -0.352 -10.083 -6.225 1.00 97.19 171 ILE A CA 1
ATOM 1362 C C . ILE A 1 171 ? -1.438 -10.116 -5.139 1.00 97.19 171 ILE A C 1
ATOM 1364 O O . ILE A 1 171 ? -1.982 -11.195 -4.887 1.00 97.19 171 ILE A O 1
ATOM 1368 N N . ARG A 1 172 ? -1.823 -8.972 -4.541 1.00 94.88 172 ARG A N 1
ATOM 1369 C CA . ARG A 1 172 ? -2.879 -8.907 -3.506 1.00 94.88 172 ARG A CA 1
ATOM 1370 C C . ARG A 1 172 ? -4.213 -9.453 -4.008 1.00 94.88 172 ARG A C 1
ATOM 1372 O O . ARG A 1 172 ? -4.846 -10.231 -3.299 1.00 94.88 172 ARG A O 1
ATOM 1379 N N . VAL A 1 173 ? -4.654 -9.033 -5.196 1.00 91.69 173 VAL A N 1
ATOM 1380 C CA . VAL A 1 173 ? -5.964 -9.413 -5.750 1.00 91.69 173 VAL A CA 1
ATOM 1381 C C . VAL A 1 173 ? -6.005 -10.921 -6.007 1.00 91.69 173 VAL A C 1
ATOM 1383 O O . VAL A 1 173 ? -5.225 -11.427 -6.814 1.00 91.69 173 VAL A O 1
ATOM 1386 N N . GLU A 1 174 ? -6.919 -11.645 -5.358 1.00 90.75 174 GLU A N 1
ATOM 1387 C CA . GLU A 1 174 ? -7.186 -13.064 -5.632 1.00 90.75 174 GLU A CA 1
ATOM 1388 C C . GLU A 1 174 ? -8.165 -13.240 -6.800 1.00 90.75 174 GLU A C 1
ATOM 1390 O O . GLU A 1 174 ? -9.110 -12.471 -6.957 1.00 90.75 174 GLU A O 1
ATOM 1395 N N . GLN A 1 175 ? -7.930 -14.261 -7.627 1.00 90.12 175 GLN A N 1
ATOM 1396 C CA . GLN A 1 175 ? -8.824 -14.674 -8.709 1.00 90.12 175 GLN A CA 1
ATOM 1397 C C . GLN A 1 175 ? -9.087 -16.183 -8.618 1.00 90.12 175 GLN A C 1
ATOM 1399 O O . GLN A 1 175 ? -8.204 -16.960 -8.250 1.00 90.12 175 GLN A O 1
ATOM 1404 N N . GLU A 1 176 ? -10.291 -16.632 -8.986 1.00 88.31 176 GLU A N 1
ATOM 1405 C CA . GLU A 1 176 ? -10.652 -18.062 -8.937 1.00 88.31 176 GLU A CA 1
ATOM 1406 C C . GLU A 1 176 ? -9.767 -18.936 -9.843 1.00 88.31 176 GLU A C 1
ATOM 1408 O O . GLU A 1 176 ? -9.527 -20.102 -9.535 1.00 88.31 176 GLU A O 1
ATOM 1413 N N . ALA A 1 177 ? -9.244 -18.355 -10.928 1.00 90.44 177 ALA A N 1
ATOM 1414 C CA . ALA A 1 177 ? -8.350 -19.005 -11.884 1.00 90.44 177 ALA A CA 1
ATOM 1415 C C . ALA A 1 177 ? -6.869 -19.067 -11.442 1.00 90.44 177 ALA A C 1
ATOM 1417 O O . ALA A 1 177 ? -6.051 -19.623 -12.173 1.00 90.44 177 ALA A O 1
ATOM 1418 N N . ASP A 1 178 ? -6.507 -18.507 -10.279 1.00 92.56 178 ASP A N 1
ATOM 1419 C CA . ASP A 1 178 ? -5.118 -18.471 -9.800 1.00 92.56 178 ASP A CA 1
ATOM 1420 C C . ASP A 1 178 ? -4.527 -19.888 -9.615 1.00 92.56 178 ASP A C 1
ATOM 1422 O O . ASP A 1 178 ? -5.086 -20.692 -8.854 1.00 92.56 178 ASP A O 1
ATOM 1426 N N . PRO A 1 179 ? -3.352 -20.188 -10.207 1.00 93.31 179 PRO A N 1
ATOM 1427 C CA . PRO A 1 179 ? -2.600 -21.406 -9.917 1.00 93.31 179 PRO A CA 1
ATOM 1428 C C . PRO A 1 179 ? -2.300 -21.566 -8.416 1.00 93.31 179 PRO A C 1
ATOM 1430 O O . PRO A 1 179 ? -2.074 -20.571 -7.722 1.00 93.31 179 PRO A O 1
ATOM 1433 N N . PRO A 1 180 ? -2.196 -22.804 -7.891 1.00 94.38 180 PRO A N 1
ATOM 1434 C CA . PRO A 1 180 ? -1.890 -23.028 -6.475 1.00 94.38 180 PRO A CA 1
ATOM 1435 C C . PRO A 1 180 ? -0.540 -22.418 -6.061 1.00 94.38 180 PRO A C 1
ATOM 1437 O O . PRO A 1 180 ? -0.420 -21.914 -4.948 1.00 94.38 180 PRO A O 1
ATOM 1440 N N . GLU A 1 181 ? 0.439 -22.381 -6.973 1.00 94.56 181 GLU A N 1
ATOM 1441 C CA . GLU A 1 181 ? 1.729 -21.709 -6.769 1.00 94.56 181 GLU A CA 1
ATOM 1442 C C . GLU A 1 181 ? 1.563 -20.204 -6.508 1.00 94.56 181 GLU A C 1
ATOM 1444 O O . GLU A 1 181 ? 2.185 -19.669 -5.595 1.00 94.56 181 GLU A O 1
ATOM 1449 N N . TRP A 1 182 ? 0.675 -19.523 -7.243 1.00 96.31 182 TRP A N 1
ATOM 1450 C CA . TRP A 1 182 ? 0.392 -18.096 -7.047 1.00 96.31 182 TRP A CA 1
ATOM 1451 C C . TRP A 1 182 ? -0.302 -17.829 -5.709 1.00 96.31 182 TRP A C 1
ATOM 1453 O O . TRP A 1 182 ? -0.025 -16.813 -5.076 1.00 96.31 182 TRP A O 1
ATOM 1463 N N . LYS A 1 183 ? -1.137 -18.758 -5.224 1.00 95.56 183 LYS A N 1
ATOM 1464 C CA . LYS A 1 183 ? -1.722 -18.664 -3.875 1.00 95.56 183 LYS A CA 1
ATOM 1465 C C . LYS A 1 183 ? -0.655 -18.813 -2.788 1.00 95.56 183 LYS A C 1
ATOM 1467 O O . LYS A 1 183 ? -0.664 -18.048 -1.830 1.00 95.56 183 LYS A O 1
ATOM 1472 N N . THR A 1 184 ? 0.309 -19.723 -2.959 1.00 96.19 184 THR A N 1
ATOM 1473 C CA . THR A 1 184 ? 1.479 -19.804 -2.068 1.00 96.19 184 THR A CA 1
ATOM 1474 C C . THR A 1 184 ? 2.303 -18.514 -2.112 1.00 96.19 184 THR A C 1
ATOM 1476 O O . THR A 1 184 ? 2.550 -17.933 -1.061 1.00 96.19 184 THR A O 1
ATOM 1479 N N . TYR A 1 185 ? 2.661 -18.018 -3.302 1.00 96.88 185 TYR A N 1
ATOM 1480 C CA . TYR A 1 185 ? 3.439 -16.783 -3.457 1.00 96.88 185 TYR A CA 1
ATOM 1481 C C . TYR A 1 185 ? 2.732 -15.548 -2.881 1.00 96.88 185 TYR A C 1
ATOM 1483 O O . TYR A 1 185 ? 3.390 -14.721 -2.259 1.00 96.88 185 TYR A O 1
ATOM 1491 N N . ARG A 1 186 ? 1.402 -15.443 -3.007 1.00 97.44 186 ARG A N 1
ATOM 1492 C CA . ARG A 1 186 ? 0.607 -14.382 -2.367 1.00 97.44 186 ARG A CA 1
ATOM 1493 C C . ARG A 1 186 ? 0.756 -14.393 -0.850 1.00 97.44 186 ARG A C 1
ATOM 1495 O O . ARG A 1 186 ? 1.036 -13.349 -0.271 1.00 97.44 186 ARG A O 1
ATOM 1502 N N . GLU A 1 187 ? 0.573 -15.543 -0.205 1.00 95.62 187 GLU A N 1
ATOM 1503 C CA . GLU A 1 187 ? 0.660 -15.610 1.257 1.00 95.62 187 GLU A CA 1
ATOM 1504 C C . GLU A 1 187 ? 2.106 -15.460 1.758 1.00 95.62 187 GLU A C 1
ATOM 1506 O O . GLU A 1 187 ? 2.322 -14.807 2.776 1.00 95.62 187 GLU A O 1
ATOM 1511 N N . THR A 1 188 ? 3.114 -15.951 1.024 1.00 95.94 188 THR A N 1
ATOM 1512 C CA . THR A 1 188 ? 4.526 -15.656 1.334 1.00 95.94 188 THR A CA 1
ATOM 1513 C C . THR A 1 188 ? 4.811 -14.154 1.237 1.00 95.94 188 THR A C 1
ATOM 1515 O O . THR A 1 188 ? 5.321 -13.580 2.197 1.00 95.94 188 THR A O 1
ATOM 1518 N N . PHE A 1 189 ? 4.386 -13.485 0.160 1.00 96.94 189 PHE A N 1
ATOM 1519 C CA . PHE A 1 189 ? 4.598 -12.045 -0.013 1.00 96.94 189 PHE A CA 1
ATOM 1520 C C . PHE A 1 189 ? 3.837 -11.212 1.031 1.00 96.94 189 PHE A C 1
ATOM 1522 O O . PHE A 1 189 ? 4.385 -10.258 1.583 1.00 96.94 189 PHE A O 1
ATOM 1529 N N . ARG A 1 190 ? 2.603 -11.604 1.391 1.00 96.19 190 ARG A N 1
ATOM 1530 C CA . ARG A 1 190 ? 1.866 -11.014 2.523 1.00 96.19 190 ARG A CA 1
ATOM 1531 C C . ARG A 1 190 ? 2.691 -11.087 3.805 1.00 96.19 190 ARG A C 1
ATOM 1533 O O . ARG A 1 190 ? 2.771 -10.087 4.518 1.00 96.19 190 ARG A O 1
ATOM 1540 N N . MET A 1 191 ? 3.278 -12.243 4.113 1.00 93.88 191 MET A N 1
ATOM 1541 C CA . MET A 1 191 ? 4.088 -12.427 5.320 1.00 93.88 191 MET A CA 1
ATOM 1542 C C . MET A 1 191 ? 5.365 -11.573 5.277 1.00 93.88 191 MET A C 1
ATOM 1544 O O . MET A 1 191 ? 5.665 -10.896 6.255 1.00 93.88 191 MET A O 1
ATOM 1548 N N . GLU A 1 192 ? 6.059 -11.508 4.141 1.00 94.00 192 GLU A N 1
ATOM 1549 C CA . GLU A 1 192 ? 7.259 -10.673 3.953 1.00 94.00 192 GLU A CA 1
ATOM 1550 C C . GLU A 1 192 ? 6.990 -9.163 4.066 1.00 94.00 192 GLU A C 1
ATOM 1552 O O . GLU A 1 192 ? 7.868 -8.412 4.483 1.00 94.00 192 GLU A O 1
ATOM 1557 N N . LEU A 1 193 ? 5.777 -8.709 3.732 1.00 94.75 193 LEU A N 1
ATOM 1558 C CA . LEU A 1 193 ? 5.338 -7.321 3.924 1.00 94.75 193 LEU A CA 1
ATOM 1559 C C . LEU A 1 193 ? 4.832 -7.037 5.350 1.00 94.75 193 LEU A C 1
ATOM 1561 O O . LEU A 1 193 ? 4.884 -5.892 5.804 1.00 94.75 193 LEU A O 1
ATOM 1565 N N . SER A 1 194 ? 4.306 -8.059 6.031 1.00 91.75 194 SER A N 1
ATOM 1566 C CA . SER A 1 194 ? 3.698 -7.960 7.367 1.00 91.75 194 SER A CA 1
ATOM 1567 C C . SER A 1 194 ? 4.720 -8.037 8.502 1.00 91.75 194 SER A C 1
ATOM 1569 O O . SER A 1 194 ? 4.531 -7.403 9.539 1.00 91.75 194 SER A O 1
ATOM 1571 N N . PHE A 1 195 ? 5.783 -8.823 8.321 1.00 87.75 195 PHE A N 1
ATOM 1572 C CA . PHE A 1 195 ? 6.790 -9.120 9.339 1.00 87.75 195 PHE A CA 1
ATOM 1573 C C . PHE A 1 195 ? 8.169 -8.577 8.915 1.00 87.75 195 PHE A C 1
ATOM 1575 O O . PHE A 1 195 ? 8.474 -8.550 7.722 1.00 87.75 195 PHE A O 1
ATOM 1582 N N . PRO A 1 196 ? 9.034 -8.175 9.863 1.00 78.81 196 PRO A N 1
ATOM 1583 C CA . PRO A 1 196 ? 10.416 -7.779 9.581 1.00 78.81 196 PRO A CA 1
ATOM 1584 C C . PRO A 1 196 ? 11.275 -9.000 9.185 1.00 78.81 196 PRO A C 1
ATOM 1586 O O . PRO A 1 196 ? 11.961 -9.593 10.015 1.00 78.81 196 PRO A O 1
ATOM 1589 N N . VAL A 1 197 ? 11.189 -9.427 7.916 1.00 65.94 197 VAL A N 1
ATOM 1590 C CA . VAL A 1 197 ? 11.922 -10.600 7.384 1.00 65.94 197 VAL A CA 1
ATOM 1591 C C . VAL A 1 197 ? 13.322 -10.232 6.872 1.00 65.94 197 VAL A C 1
ATOM 1593 O O . VAL A 1 197 ? 14.270 -10.986 7.080 1.00 65.94 197 VAL A O 1
ATOM 1596 N N . HIS A 1 198 ? 13.454 -9.075 6.214 1.00 60.62 198 HIS A N 1
ATOM 1597 C CA . HIS A 1 198 ? 14.707 -8.597 5.600 1.00 60.62 198 HIS A CA 1
ATOM 1598 C C . HIS A 1 198 ? 15.204 -7.264 6.192 1.00 60.62 198 HIS A C 1
ATOM 1600 O O . HIS A 1 198 ? 16.393 -6.960 6.139 1.00 60.62 198 HIS A O 1
ATOM 1606 N N . THR A 1 199 ? 14.296 -6.476 6.763 1.00 62.81 199 THR A N 1
ATOM 1607 C CA . THR A 1 199 ? 14.526 -5.184 7.425 1.00 62.81 199 THR A CA 1
ATOM 1608 C C . THR A 1 199 ? 14.143 -5.291 8.900 1.00 62.81 199 THR A C 1
ATOM 1610 O O . THR A 1 199 ? 13.298 -6.111 9.240 1.00 62.81 199 THR A O 1
ATOM 1613 N N . GLU A 1 200 ? 14.707 -4.450 9.777 1.00 73.94 200 GLU A N 1
ATOM 1614 C CA . GLU A 1 200 ? 14.330 -4.420 11.209 1.00 73.94 200 GLU A CA 1
ATOM 1615 C C . GLU A 1 200 ? 12.862 -3.994 11.436 1.00 73.94 200 GLU A C 1
ATOM 1617 O O . GLU A 1 200 ? 12.270 -4.302 12.469 1.00 73.94 200 GLU A O 1
ATOM 1622 N N . GLU A 1 201 ? 12.257 -3.322 10.450 1.00 84.69 201 GLU A N 1
ATOM 1623 C CA . GLU A 1 201 ? 10.893 -2.787 10.481 1.00 84.69 201 GLU A CA 1
ATOM 1624 C C . GLU A 1 201 ? 10.021 -3.354 9.336 1.00 84.69 201 GLU A C 1
ATOM 1626 O O . GLU A 1 201 ? 10.551 -3.642 8.257 1.00 84.69 201 GLU A O 1
ATOM 1631 N N . PRO A 1 202 ? 8.684 -3.474 9.506 1.00 91.88 202 PRO A N 1
ATOM 1632 C CA . PRO A 1 202 ? 7.759 -3.818 8.419 1.00 91.88 202 PRO A CA 1
ATOM 1633 C C . PRO A 1 202 ? 7.735 -2.759 7.306 1.00 91.88 202 PRO A C 1
ATOM 1635 O O . PRO A 1 202 ? 7.818 -1.561 7.578 1.00 91.88 202 PRO A O 1
ATOM 1638 N N . PHE A 1 203 ? 7.513 -3.167 6.051 1.00 94.56 203 PHE A N 1
ATOM 1639 C CA . PHE A 1 203 ? 7.606 -2.264 4.888 1.00 94.56 203 PHE A CA 1
ATOM 1640 C C . PHE A 1 203 ? 6.666 -1.042 4.953 1.00 94.56 203 PHE A C 1
ATOM 1642 O O . PHE A 1 203 ? 7.023 0.047 4.500 1.00 94.56 203 PHE A O 1
ATOM 1649 N N . ALA A 1 204 ? 5.490 -1.177 5.575 1.00 95.69 204 ALA A N 1
ATOM 1650 C CA . ALA A 1 204 ? 4.582 -0.049 5.793 1.00 95.69 204 ALA A CA 1
ATOM 1651 C C . ALA A 1 204 ? 5.225 1.088 6.617 1.00 95.69 204 ALA A C 1
ATOM 1653 O O . ALA A 1 204 ? 4.935 2.259 6.366 1.00 95.69 204 ALA A O 1
ATOM 1654 N N . LEU A 1 205 ? 6.122 0.774 7.562 1.00 94.38 205 LEU A N 1
ATOM 1655 C CA . LEU A 1 205 ? 6.773 1.769 8.416 1.00 94.38 205 LEU A CA 1
ATOM 1656 C C . LEU A 1 205 ? 7.809 2.609 7.652 1.00 94.38 205 LEU A C 1
ATOM 1658 O O . LEU A 1 205 ? 7.881 3.821 7.857 1.00 94.38 205 LEU A O 1
ATOM 1662 N N . LEU A 1 206 ? 8.513 2.013 6.682 1.00 94.75 206 LEU A N 1
ATOM 1663 C CA . LEU A 1 206 ? 9.385 2.745 5.757 1.00 94.75 206 LEU A CA 1
ATOM 1664 C C . LEU A 1 206 ? 8.594 3.801 4.966 1.00 94.75 206 LEU A C 1
ATOM 1666 O O . LEU A 1 206 ? 9.014 4.955 4.869 1.00 94.75 206 LEU A O 1
ATOM 1670 N N . LEU A 1 207 ? 7.411 3.439 4.460 1.00 97.00 207 LEU A N 1
ATOM 1671 C CA . LEU A 1 207 ? 6.531 4.350 3.718 1.00 97.00 207 LEU A CA 1
ATOM 1672 C C . LEU A 1 207 ? 5.946 5.450 4.621 1.00 97.00 207 LEU A C 1
ATOM 1674 O O . LEU A 1 207 ? 5.957 6.625 4.248 1.00 97.00 207 LEU A O 1
ATOM 1678 N N . PHE A 1 208 ? 5.520 5.114 5.842 1.00 96.50 208 PHE A N 1
ATOM 1679 C CA . PHE A 1 208 ? 5.151 6.102 6.865 1.00 96.50 208 PHE A CA 1
ATOM 1680 C C . PHE A 1 208 ? 6.309 7.069 7.190 1.00 96.50 208 PHE A C 1
ATOM 1682 O O . PHE A 1 208 ? 6.091 8.267 7.394 1.00 96.50 208 PHE A O 1
ATOM 1689 N N . THR A 1 209 ? 7.551 6.585 7.174 1.00 94.69 209 THR A N 1
ATOM 1690 C CA . THR A 1 209 ? 8.760 7.396 7.371 1.00 94.69 209 THR A CA 1
ATOM 1691 C C . THR A 1 209 ? 9.115 8.249 6.141 1.00 94.69 209 THR A C 1
ATOM 1693 O O . THR A 1 209 ? 9.597 9.372 6.297 1.00 94.69 209 THR A O 1
ATOM 1696 N N . MET A 1 210 ? 8.780 7.825 4.915 1.00 95.62 210 MET A N 1
ATOM 1697 C CA . MET A 1 210 ? 8.802 8.715 3.741 1.00 95.62 210 MET A CA 1
ATOM 1698 C C . MET A 1 210 ? 7.793 9.865 3.887 1.00 95.62 210 MET A C 1
ATOM 1700 O O . MET A 1 210 ? 8.137 11.025 3.641 1.00 95.62 210 MET A O 1
ATOM 1704 N N . VAL A 1 211 ? 6.571 9.564 4.342 1.00 95.31 211 VAL A N 1
ATOM 1705 C CA . VAL A 1 211 ? 5.513 10.556 4.602 1.00 95.31 211 VAL A CA 1
ATOM 1706 C C . VAL A 1 211 ? 5.978 11.601 5.631 1.00 95.31 211 VAL A C 1
ATOM 1708 O O . VAL A 1 211 ? 5.809 12.802 5.406 1.00 95.31 211 VAL A O 1
ATOM 1711 N N . THR A 1 212 ? 6.645 11.208 6.724 1.00 94.31 212 THR A N 1
ATOM 1712 C CA . THR A 1 212 ? 7.178 12.176 7.707 1.00 94.31 212 THR A CA 1
ATOM 1713 C C . THR A 1 212 ? 8.425 12.920 7.220 1.00 94.31 212 THR A C 1
ATOM 1715 O O . THR A 1 212 ? 8.509 14.131 7.458 1.00 94.31 212 THR A O 1
ATOM 1718 N N . LYS A 1 213 ? 9.354 12.280 6.487 1.00 92.75 213 LYS A N 1
ATOM 1719 C CA . LYS A 1 213 ? 10.494 12.954 5.819 1.00 92.75 213 LYS A CA 1
ATOM 1720 C C . LYS A 1 213 ? 10.015 14.062 4.862 1.00 92.75 213 LYS A C 1
ATOM 1722 O O . LYS A 1 213 ? 10.588 15.153 4.855 1.00 92.75 213 LYS A O 1
ATOM 1727 N N . PHE A 1 214 ? 8.925 13.840 4.122 1.00 91.81 214 PHE A N 1
ATOM 1728 C CA . PHE A 1 214 ? 8.292 14.858 3.270 1.00 91.81 214 PHE A CA 1
ATOM 1729 C C . PHE A 1 214 ? 7.574 15.946 4.088 1.00 91.81 214 PHE A C 1
ATOM 1731 O O . PHE A 1 214 ? 7.872 17.131 3.947 1.00 91.81 214 PHE A O 1
ATOM 1738 N N . CYS A 1 215 ? 6.680 15.576 5.013 1.00 90.88 215 CYS A N 1
ATOM 1739 C CA . CYS A 1 215 ? 5.871 16.528 5.793 1.00 90.88 215 CYS A CA 1
ATOM 1740 C C . CYS A 1 215 ? 6.650 17.368 6.822 1.00 90.88 215 CYS A C 1
ATOM 1742 O O . CYS A 1 215 ? 6.081 18.286 7.430 1.00 90.88 215 CYS A O 1
ATOM 1744 N N . SER A 1 216 ? 7.927 17.057 7.041 1.00 89.50 216 SER A N 1
ATOM 1745 C CA . SER A 1 216 ? 8.886 17.860 7.811 1.00 89.50 216 SER A CA 1
ATOM 1746 C C . SER A 1 216 ? 9.799 18.730 6.934 1.00 89.50 216 SER A C 1
ATOM 1748 O O . SER A 1 216 ? 10.575 19.511 7.473 1.00 89.50 216 SER A O 1
ATOM 1750 N N . GLY A 1 217 ? 9.690 18.633 5.605 1.00 86.31 217 GLY A N 1
ATOM 1751 C CA . GLY A 1 217 ? 10.472 19.415 4.645 1.00 86.31 217 GLY A CA 1
ATOM 1752 C C . GLY A 1 217 ? 11.868 18.864 4.341 1.00 86.31 217 GLY A C 1
ATOM 1753 O O . GLY A 1 217 ? 12.581 19.483 3.561 1.00 86.31 217 GLY A O 1
ATOM 1754 N N . HIS A 1 218 ? 12.268 17.718 4.904 1.00 87.06 218 HIS A N 1
ATOM 1755 C CA . HIS A 1 218 ? 13.594 17.129 4.663 1.00 87.06 218 HIS A CA 1
ATOM 1756 C C . HIS A 1 218 ? 13.719 16.484 3.277 1.00 87.06 218 HIS A C 1
ATOM 1758 O O . HIS A 1 218 ? 14.798 16.497 2.694 1.00 87.06 218 HIS A O 1
ATOM 1764 N N . ALA A 1 219 ? 12.629 15.932 2.739 1.00 89.88 219 ALA A N 1
ATOM 1765 C CA . ALA A 1 219 ? 12.613 15.281 1.430 1.00 89.88 219 ALA A CA 1
ATOM 1766 C C . ALA A 1 219 ? 11.454 15.792 0.548 1.00 89.88 219 ALA A C 1
ATOM 1768 O O . ALA A 1 219 ? 10.533 15.039 0.240 1.00 89.88 219 ALA A O 1
ATOM 1769 N N . PRO A 1 220 ? 11.463 17.074 0.128 1.00 88.31 220 PRO A N 1
ATOM 1770 C CA . PRO A 1 220 ? 10.334 17.708 -0.567 1.00 88.31 220 PRO A CA 1
ATOM 1771 C C . PRO A 1 220 ? 10.147 17.244 -2.025 1.00 88.31 220 PRO A C 1
ATOM 1773 O O . PRO A 1 220 ? 9.245 17.722 -2.703 1.00 88.31 220 PRO A O 1
ATOM 1776 N N . HIS A 1 221 ? 10.999 16.333 -2.505 1.00 89.75 221 HIS A N 1
ATOM 1777 C CA . HIS A 1 221 ? 10.916 15.690 -3.818 1.00 89.75 221 HIS A CA 1
ATOM 1778 C C . HIS A 1 221 ? 10.340 14.263 -3.752 1.00 89.75 221 HIS A C 1
ATOM 1780 O O . HIS A 1 221 ? 10.203 13.624 -4.786 1.00 89.75 221 HIS A O 1
ATOM 1786 N N . PHE A 1 222 ? 10.027 13.716 -2.571 1.00 93.00 222 PHE A N 1
ATOM 1787 C CA . PHE A 1 222 ? 9.432 12.377 -2.495 1.00 93.00 222 PHE A CA 1
ATOM 1788 C C . PHE A 1 222 ? 8.052 12.359 -3.169 1.00 93.00 222 PHE A C 1
ATOM 1790 O O . PHE A 1 222 ? 7.225 13.209 -2.826 1.00 93.00 222 PHE A O 1
ATOM 1797 N N . PRO A 1 223 ? 7.777 11.401 -4.081 1.00 92.62 223 PRO A N 1
ATOM 1798 C CA . PRO A 1 223 ? 6.563 11.416 -4.883 1.00 92.62 223 PRO A CA 1
ATOM 1799 C C . PRO A 1 223 ? 5.367 10.899 -4.082 1.00 92.62 223 PRO A C 1
ATOM 1801 O O . PRO A 1 223 ? 4.998 9.720 -4.114 1.00 92.62 223 PRO A O 1
ATOM 1804 N N . MET A 1 224 ? 4.806 11.803 -3.285 1.00 92.69 224 MET A N 1
ATOM 1805 C CA . MET A 1 224 ? 3.865 11.515 -2.215 1.00 92.69 224 MET A CA 1
ATOM 1806 C C . MET A 1 224 ? 2.569 10.866 -2.701 1.00 92.69 224 MET A C 1
ATOM 1808 O O . MET A 1 224 ? 1.999 10.066 -1.962 1.00 92.69 224 MET A O 1
ATOM 1812 N N . LYS A 1 225 ? 2.149 11.110 -3.952 1.00 92.12 225 LYS A N 1
ATOM 1813 C CA . LYS A 1 225 ? 1.027 10.372 -4.555 1.00 92.12 225 LYS A CA 1
ATOM 1814 C C . LYS A 1 225 ? 1.322 8.866 -4.581 1.00 92.12 225 LYS A C 1
ATOM 1816 O O . LYS A 1 225 ? 0.558 8.072 -4.042 1.00 92.12 225 LYS A O 1
ATOM 1821 N N . LYS A 1 226 ? 2.472 8.473 -5.140 1.00 94.75 226 LYS A N 1
ATOM 1822 C CA . LYS A 1 226 ? 2.881 7.063 -5.269 1.00 94.75 226 LYS A CA 1
ATOM 1823 C C . LYS A 1 226 ? 3.227 6.426 -3.917 1.00 94.75 226 LYS A C 1
ATOM 1825 O O . LYS A 1 226 ? 2.883 5.269 -3.701 1.00 94.75 226 LYS A O 1
ATOM 1830 N N . VAL A 1 227 ? 3.824 7.180 -2.986 1.00 96.56 227 VAL A N 1
ATOM 1831 C CA . VAL A 1 227 ? 4.081 6.712 -1.606 1.00 96.56 227 VAL A CA 1
ATOM 1832 C C . VAL A 1 227 ? 2.776 6.376 -0.875 1.00 96.56 227 VAL A C 1
ATOM 1834 O O . VAL A 1 227 ? 2.683 5.313 -0.266 1.00 96.56 227 VAL A O 1
ATOM 1837 N N . LEU A 1 228 ? 1.761 7.246 -0.945 1.00 95.56 228 LEU A N 1
ATOM 1838 C CA . LEU A 1 228 ? 0.479 7.027 -0.265 1.00 95.56 228 LEU A CA 1
ATOM 1839 C C . LEU A 1 228 ? -0.341 5.897 -0.895 1.00 95.56 228 LEU A C 1
ATOM 1841 O O . LEU A 1 228 ? -0.901 5.087 -0.160 1.00 95.56 228 LEU A O 1
ATOM 1845 N N . LEU A 1 229 ? -0.374 5.809 -2.228 1.00 95.81 229 LEU A N 1
ATOM 1846 C CA . LEU A 1 229 ? -1.041 4.711 -2.932 1.00 95.81 229 LEU A CA 1
ATOM 1847 C C . LEU A 1 229 ? -0.405 3.359 -2.579 1.00 95.81 229 LEU A C 1
ATOM 1849 O O . LEU A 1 229 ? -1.116 2.425 -2.213 1.00 95.81 229 LEU A O 1
ATOM 1853 N N . LEU A 1 230 ? 0.930 3.262 -2.595 1.00 97.88 230 LEU A N 1
ATOM 1854 C CA . LEU A 1 230 ? 1.638 2.047 -2.184 1.00 97.88 230 LEU A CA 1
ATOM 1855 C C . LEU A 1 230 ? 1.384 1.709 -0.707 1.00 97.88 230 LEU A C 1
ATOM 1857 O O . LEU A 1 230 ? 1.082 0.560 -0.394 1.00 97.88 230 LEU A O 1
ATOM 1861 N N . LEU A 1 231 ? 1.433 2.697 0.193 1.00 97.75 231 LEU A N 1
ATOM 1862 C CA . LEU A 1 231 ? 1.132 2.506 1.617 1.00 97.75 231 LEU A CA 1
ATOM 1863 C C . LEU A 1 231 ? -0.288 1.959 1.828 1.00 97.75 231 LEU A C 1
ATOM 1865 O O . LEU A 1 231 ? -0.468 1.002 2.578 1.00 97.75 231 LEU A O 1
ATOM 1869 N N . TRP A 1 232 ? -1.284 2.511 1.133 1.00 96.06 232 TRP A N 1
ATOM 1870 C CA . TRP A 1 232 ? -2.667 2.035 1.182 1.00 96.06 232 TRP A CA 1
ATOM 1871 C C . TRP A 1 232 ? -2.794 0.579 0.713 1.00 96.06 232 TRP A C 1
ATOM 1873 O O . TRP A 1 232 ? -3.374 -0.237 1.432 1.00 96.06 232 TRP A O 1
ATOM 1883 N N . LYS A 1 233 ? -2.202 0.213 -0.433 1.00 96.75 233 LYS A N 1
ATOM 1884 C CA . LYS A 1 233 ? -2.275 -1.168 -0.945 1.00 96.75 233 LYS A CA 1
ATOM 1885 C C . LYS A 1 233 ? -1.501 -2.170 -0.087 1.00 96.75 233 LYS A C 1
ATOM 1887 O O . LYS A 1 233 ? -1.965 -3.300 0.061 1.00 96.75 233 LYS A O 1
ATOM 1892 N N . VAL A 1 234 ? -0.383 -1.765 0.521 1.00 97.31 234 VAL A N 1
ATOM 1893 C CA . VAL A 1 234 ? 0.350 -2.581 1.504 1.00 97.31 234 VAL A CA 1
ATOM 1894 C C . VAL A 1 234 ? -0.509 -2.820 2.746 1.00 97.31 234 VAL A C 1
ATOM 1896 O O . VAL A 1 234 ? -0.686 -3.973 3.127 1.00 97.31 234 VAL A O 1
ATOM 1899 N N . LEU A 1 235 ? -1.104 -1.774 3.334 1.00 96.38 235 LEU A N 1
ATOM 1900 C CA . LEU A 1 235 ? -1.973 -1.902 4.514 1.00 96.38 235 LEU A CA 1
ATOM 1901 C C . LEU A 1 235 ? -3.197 -2.792 4.240 1.00 96.38 235 LEU A C 1
ATOM 1903 O O . LEU A 1 235 ? -3.503 -3.665 5.049 1.00 96.38 235 LEU A O 1
ATOM 1907 N N . LEU A 1 236 ? -3.856 -2.638 3.086 1.00 95.62 236 LEU A N 1
ATOM 1908 C CA . LEU A 1 236 ? -4.951 -3.525 2.668 1.00 95.62 236 LEU A CA 1
ATOM 1909 C C . LEU A 1 236 ? -4.506 -4.985 2.506 1.00 95.62 236 LEU A C 1
ATOM 1911 O O . LEU A 1 236 ? -5.272 -5.902 2.798 1.00 95.62 236 LEU A O 1
ATOM 1915 N N . PHE A 1 237 ? -3.285 -5.223 2.021 1.00 96.38 237 PHE A N 1
ATOM 1916 C CA . PHE A 1 237 ? -2.780 -6.576 1.805 1.00 96.38 237 PHE A CA 1
ATOM 1917 C C . PHE A 1 237 ? -2.406 -7.271 3.123 1.00 96.38 237 PHE A C 1
ATOM 1919 O O . PHE A 1 237 ? -2.752 -8.443 3.300 1.00 96.38 237 PHE A O 1
ATOM 1926 N N . THR A 1 238 ? -1.747 -6.563 4.047 1.00 95.69 238 THR A N 1
ATOM 1927 C CA . THR A 1 238 ? -1.229 -7.120 5.310 1.00 95.69 238 THR A CA 1
ATOM 1928 C C . THR A 1 238 ? -2.259 -7.145 6.441 1.00 95.69 238 THR A C 1
ATOM 1930 O O . THR A 1 238 ? -2.318 -8.125 7.181 1.00 95.69 238 THR A O 1
ATOM 1933 N N . LEU A 1 239 ? -3.096 -6.108 6.569 1.00 94.94 239 LEU A N 1
ATOM 1934 C CA . LEU A 1 239 ? -4.110 -5.993 7.630 1.00 94.94 239 LEU A CA 1
ATOM 1935 C C . LEU A 1 239 ? -5.500 -6.485 7.191 1.00 94.94 239 LEU A C 1
ATOM 1937 O O . LEU A 1 239 ? -6.332 -6.825 8.034 1.00 94.94 239 LEU A O 1
ATOM 1941 N N . GLY A 1 240 ? -5.737 -6.555 5.878 1.00 93.50 240 GLY A N 1
ATOM 1942 C CA . GLY A 1 240 ? -7.019 -6.916 5.278 1.00 93.50 240 GLY A CA 1
ATOM 1943 C C . GLY A 1 240 ? -7.948 -5.719 5.056 1.00 93.50 240 GLY A C 1
ATOM 1944 O O . GLY A 1 240 ? -7.828 -4.678 5.699 1.00 93.50 240 GLY A O 1
ATOM 1945 N N . GLY A 1 241 ? -8.892 -5.892 4.128 1.00 91.75 241 GLY A N 1
ATOM 1946 C CA . GLY A 1 241 ? -9.961 -4.928 3.865 1.00 91.75 241 GLY A CA 1
ATOM 1947 C C . GLY A 1 241 ? -11.118 -4.998 4.868 1.00 91.75 241 GLY A C 1
ATOM 1948 O O . GLY A 1 241 ? -11.153 -5.849 5.763 1.00 91.75 241 GLY A O 1
ATOM 1949 N N . PHE A 1 242 ? -12.098 -4.118 4.688 1.00 89.44 242 PHE A N 1
ATOM 1950 C CA . PHE A 1 242 ? -13.281 -3.929 5.521 1.00 89.44 242 PHE A CA 1
ATOM 1951 C C . PHE A 1 242 ? -13.995 -5.230 5.917 1.00 89.44 242 PHE A C 1
ATOM 1953 O O . PHE A 1 242 ? -14.247 -5.451 7.105 1.00 89.44 242 PHE A O 1
ATOM 1960 N N . GLU A 1 243 ? -14.298 -6.110 4.958 1.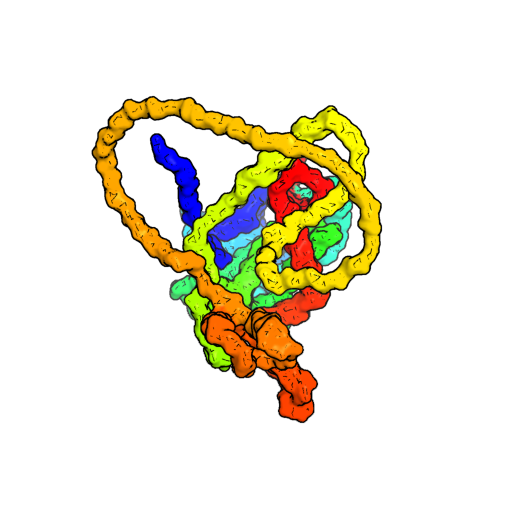00 88.69 243 GLU A N 1
ATOM 1961 C CA . GLU A 1 243 ? -15.021 -7.362 5.238 1.00 88.69 243 GLU A CA 1
ATOM 1962 C C . GLU A 1 243 ? -14.168 -8.357 6.043 1.00 88.69 243 GLU A C 1
ATOM 1964 O O . GLU A 1 243 ? -14.671 -9.014 6.959 1.00 88.69 243 GLU A O 1
ATOM 1969 N N . ALA A 1 244 ? -12.858 -8.414 5.780 1.00 90.88 244 ALA A N 1
ATOM 1970 C CA . ALA A 1 244 ? -11.924 -9.244 6.538 1.00 90.88 244 ALA A CA 1
ATOM 1971 C C . ALA A 1 244 ? -11.763 -8.736 7.981 1.00 90.88 244 ALA A C 1
ATOM 1973 O O . ALA A 1 244 ? -11.860 -9.521 8.928 1.00 90.88 244 ALA A O 1
ATOM 1974 N N . LEU A 1 245 ? -11.597 -7.422 8.164 1.00 91.50 245 LEU A N 1
ATOM 1975 C CA . LEU A 1 245 ? -11.507 -6.765 9.472 1.00 91.50 245 LEU A CA 1
ATOM 1976 C C . LEU A 1 245 ? -12.787 -6.965 10.300 1.00 91.50 245 LEU A C 1
ATOM 1978 O O . LEU A 1 245 ? -12.717 -7.319 11.480 1.00 91.50 245 LEU A O 1
ATOM 1982 N N . GLN A 1 246 ? -13.965 -6.800 9.689 1.00 90.12 246 GLN A N 1
ATOM 1983 C CA . GLN A 1 246 ? -15.254 -7.051 10.341 1.00 90.12 246 GLN A CA 1
ATOM 1984 C C . GLN A 1 246 ? -15.429 -8.543 10.681 1.00 90.12 246 GLN A C 1
ATOM 1986 O O . GLN A 1 246 ? -15.865 -8.865 11.787 1.00 90.12 246 GLN A O 1
ATOM 1991 N N . GLY A 1 247 ? -15.019 -9.461 9.799 1.00 92.00 247 GLY A N 1
ATOM 1992 C CA . GLY A 1 247 ? -15.023 -10.903 10.060 1.00 92.00 247 GLY A CA 1
ATOM 1993 C C . GLY A 1 247 ? -14.116 -11.313 11.228 1.00 92.00 247 GLY A C 1
ATOM 1994 O O . GLY A 1 247 ? -14.547 -12.055 12.113 1.00 92.00 247 GLY A O 1
ATOM 1995 N N . MET A 1 248 ? -12.887 -10.788 11.290 1.00 92.19 248 MET A N 1
ATOM 1996 C CA . MET A 1 248 ? -11.972 -10.997 12.423 1.00 92.19 248 MET A CA 1
ATOM 1997 C C . MET A 1 248 ? -12.550 -10.436 13.728 1.00 92.19 248 MET A C 1
ATOM 1999 O O . MET A 1 248 ? -12.521 -11.104 14.760 1.00 92.19 248 MET A O 1
ATOM 2003 N N . LYS A 1 249 ? -13.152 -9.244 13.680 1.00 91.31 249 LYS A N 1
ATOM 2004 C CA . LYS A 1 249 ? -13.805 -8.604 14.829 1.00 91.31 249 LYS A CA 1
ATOM 2005 C C . LYS A 1 249 ? -15.016 -9.387 15.345 1.00 91.31 249 LYS A C 1
ATOM 2007 O O . LYS A 1 249 ? -15.229 -9.413 16.554 1.00 91.31 249 LYS A O 1
ATOM 2012 N N . VAL A 1 250 ? -15.802 -10.024 14.473 1.00 92.88 250 VAL A N 1
ATOM 2013 C CA . VAL A 1 250 ? -16.903 -10.914 14.889 1.00 92.88 250 VAL A CA 1
ATOM 2014 C C . VAL A 1 250 ? -16.347 -12.159 15.582 1.00 92.88 250 VAL A C 1
ATOM 2016 O O . VAL A 1 250 ? -16.707 -12.397 16.733 1.00 92.88 250 VAL A O 1
ATOM 2019 N N . ARG A 1 251 ? -15.389 -12.867 14.965 1.00 93.88 251 ARG A N 1
ATOM 2020 C CA . ARG A 1 251 ? -14.734 -14.044 15.574 1.00 93.88 251 ARG A CA 1
ATOM 2021 C C . ARG A 1 251 ? -14.136 -13.723 16.947 1.00 93.88 251 ARG A C 1
ATOM 2023 O O . ARG A 1 251 ? -14.391 -14.436 17.912 1.00 93.88 251 ARG A O 1
ATOM 2030 N N . LYS A 1 252 ? -13.431 -12.592 17.080 1.00 92.69 252 LYS A N 1
ATOM 2031 C CA . LYS A 1 252 ? -12.820 -12.197 18.359 1.00 92.69 252 LYS A CA 1
ATOM 2032 C C . LYS A 1 252 ? -13.845 -11.828 19.439 1.00 92.69 252 LYS A C 1
ATOM 2034 O O . LYS A 1 252 ? -13.547 -11.942 20.622 1.00 92.69 252 LYS A O 1
ATOM 2039 N N . ARG A 1 253 ? -15.067 -11.423 19.068 1.00 94.19 253 ARG A N 1
ATOM 2040 C CA . ARG A 1 253 ? -16.177 -11.272 20.027 1.00 94.19 253 ARG A CA 1
ATOM 2041 C C . ARG A 1 253 ? -16.722 -12.624 20.476 1.00 94.19 253 ARG A C 1
ATOM 2043 O O . ARG A 1 253 ? -16.980 -12.780 21.664 1.00 94.19 253 ARG A O 1
ATOM 2050 N N . GLU A 1 254 ? -16.853 -13.582 19.562 1.00 94.94 254 GLU A N 1
ATOM 2051 C CA . GLU A 1 254 ? -17.299 -14.947 19.871 1.00 94.94 254 GLU A CA 1
ATOM 2052 C C . GLU A 1 254 ? -16.309 -15.663 20.807 1.00 94.94 254 GLU A C 1
ATOM 2054 O O . GLU A 1 254 ? -16.731 -16.220 21.819 1.00 94.94 254 GLU A O 1
ATOM 2059 N N . GLU A 1 255 ? -14.998 -15.553 20.549 1.00 94.12 255 GLU A N 1
ATOM 2060 C CA . GLU A 1 255 ? -13.925 -16.031 21.444 1.00 94.12 255 GLU A CA 1
ATOM 2061 C C . GLU A 1 255 ? -14.035 -15.463 22.870 1.00 94.12 255 GLU A C 1
ATOM 2063 O O . GLU A 1 255 ? -13.817 -16.177 23.846 1.00 94.12 255 GLU A O 1
ATOM 2068 N N . LEU A 1 256 ? -14.393 -14.181 22.994 1.00 93.44 256 LEU A N 1
ATOM 2069 C CA . LEU A 1 256 ? -14.527 -13.471 24.271 1.00 93.44 256 LEU A CA 1
ATOM 2070 C C . LEU A 1 256 ? -15.937 -13.581 24.890 1.00 93.44 256 LEU A C 1
ATOM 2072 O O . LEU A 1 256 ? -16.243 -12.878 25.853 1.00 93.44 256 LEU A O 1
ATOM 2076 N N . GLY A 1 257 ? -16.819 -14.425 24.338 1.00 93.69 257 GLY A N 1
ATOM 2077 C CA . GLY A 1 257 ? -18.189 -14.616 24.831 1.00 93.69 257 GLY A CA 1
ATOM 2078 C C . GLY A 1 257 ? -19.092 -13.377 24.721 1.00 93.69 257 GLY A C 1
ATOM 2079 O O . GLY A 1 257 ? -20.135 -13.309 25.374 1.00 93.69 257 GLY A O 1
ATOM 2080 N N . LEU A 1 258 ? -18.704 -12.382 23.918 1.00 92.81 258 LEU A N 1
ATOM 2081 C CA . LEU A 1 258 ? -19.481 -11.169 23.685 1.00 92.81 258 LEU A CA 1
ATOM 2082 C C . LEU A 1 258 ? -20.641 -11.430 22.711 1.00 92.81 258 LEU A C 1
ATOM 2084 O O . LEU A 1 258 ? -20.495 -12.205 21.765 1.00 92.81 258 LEU A O 1
ATOM 2088 N N . PRO A 1 259 ? -21.782 -10.727 22.859 1.00 89.50 259 PRO A N 1
ATOM 2089 C CA . PRO A 1 259 ? -22.862 -10.812 21.884 1.00 89.50 259 PRO A CA 1
ATOM 2090 C C . PRO A 1 259 ? -22.396 -10.319 20.500 1.00 89.50 259 PRO A C 1
ATOM 2092 O O . PRO A 1 259 ? -21.533 -9.427 20.427 1.00 89.50 259 PRO A O 1
ATOM 2095 N N . PRO A 1 260 ? -22.983 -10.835 19.402 1.00 87.00 260 PRO A N 1
ATOM 2096 C CA . PRO A 1 260 ? -22.696 -10.355 18.054 1.00 87.00 260 PRO A CA 1
ATOM 2097 C C . PRO A 1 260 ? -22.993 -8.855 17.923 1.00 87.00 260 PRO A C 1
ATOM 2099 O O . PRO A 1 260 ? -23.746 -8.271 18.707 1.00 87.00 260 PRO A O 1
ATOM 2102 N N . LEU A 1 261 ? -22.376 -8.209 16.933 1.00 83.50 261 LEU A N 1
ATOM 2103 C CA . LEU A 1 261 ? -22.678 -6.813 16.618 1.00 83.50 261 LEU A CA 1
ATOM 2104 C C . LEU A 1 261 ? -24.103 -6.721 16.033 1.00 83.50 261 LEU A C 1
ATOM 2106 O O . LEU A 1 261 ? -24.437 -7.545 15.183 1.00 83.50 261 LEU A O 1
ATOM 2110 N N . PRO A 1 262 ? -24.940 -5.751 16.457 1.00 76.25 262 PRO A N 1
ATOM 2111 C CA . PRO A 1 262 ? -26.309 -5.621 15.950 1.00 76.25 262 PRO A CA 1
ATOM 2112 C C . PRO A 1 262 ? -26.352 -5.131 14.496 1.00 76.25 262 PRO A C 1
ATOM 2114 O O . PRO A 1 262 ? -27.240 -5.522 13.746 1.00 76.25 262 PRO A O 1
ATOM 2117 N N . GLU A 1 263 ? -25.374 -4.313 14.094 1.00 80.88 263 GLU A N 1
ATOM 2118 C CA . GLU A 1 263 ? -25.187 -3.841 12.724 1.00 80.88 263 GLU A CA 1
ATOM 2119 C C . GLU A 1 263 ? -23.719 -3.944 12.292 1.00 80.88 263 GLU A C 1
ATOM 2121 O O . GLU A 1 263 ? -22.792 -3.845 13.106 1.00 80.88 263 GLU A O 1
ATOM 2126 N N . ASP A 1 264 ? -23.520 -4.029 10.979 1.00 82.56 264 ASP A N 1
ATOM 2127 C CA . ASP A 1 264 ? -22.280 -3.647 10.315 1.00 82.56 264 ASP A CA 1
ATOM 2128 C C . ASP A 1 264 ? -22.331 -2.149 9.961 1.00 82.56 264 ASP A C 1
ATOM 2130 O O . ASP A 1 264 ? -23.157 -1.713 9.155 1.00 82.56 264 ASP A O 1
ATOM 2134 N N . SER A 1 265 ? -21.430 -1.356 10.552 1.00 78.38 265 SER A N 1
ATOM 2135 C CA . SER A 1 265 ? -21.321 0.086 10.296 1.00 78.38 265 SER A CA 1
ATOM 2136 C C . SER A 1 265 ? -21.168 0.424 8.810 1.00 78.38 265 SER A C 1
ATOM 2138 O O . SER A 1 265 ? -21.601 1.493 8.388 1.00 78.38 265 SER A O 1
ATOM 2140 N N . ILE A 1 266 ? -20.542 -0.450 8.019 1.00 78.00 266 ILE A N 1
ATOM 2141 C CA . ILE A 1 266 ? -20.196 -0.188 6.619 1.00 78.00 266 ILE A CA 1
ATOM 2142 C C . ILE A 1 266 ? -21.417 -0.404 5.728 1.00 78.00 266 ILE A C 1
ATOM 2144 O O . ILE A 1 266 ? -21.710 0.435 4.880 1.00 78.00 266 ILE A O 1
ATOM 2148 N N . GLN A 1 267 ? -22.209 -1.445 5.995 1.00 79.00 267 GLN A N 1
ATOM 2149 C CA . GLN A 1 267 ? -23.521 -1.637 5.366 1.00 79.00 267 GLN A CA 1
ATOM 2150 C C . GLN A 1 267 ? -24.487 -0.497 5.724 1.00 79.00 267 GLN A C 1
ATOM 2152 O O . GLN A 1 267 ? -25.180 0.025 4.850 1.00 79.00 267 GLN A O 1
ATOM 2157 N N . VAL A 1 268 ? -24.485 -0.046 6.986 1.00 80.12 268 VAL A N 1
ATOM 2158 C CA . VAL A 1 268 ? -25.282 1.117 7.406 1.00 80.12 268 VAL A CA 1
ATOM 2159 C C . VAL A 1 268 ? -24.831 2.383 6.665 1.00 80.12 268 VAL A C 1
ATOM 2161 O O . VAL A 1 268 ? -25.686 3.070 6.109 1.00 80.12 268 VAL A O 1
ATOM 2164 N N . MET A 1 269 ? -23.524 2.669 6.569 1.00 75.56 269 MET A N 1
ATOM 2165 C CA . MET A 1 269 ? -23.005 3.817 5.803 1.00 75.56 269 MET A CA 1
ATOM 2166 C C . MET A 1 269 ? -23.317 3.731 4.302 1.00 75.56 269 MET A C 1
ATOM 2168 O O . MET A 1 269 ? -23.769 4.729 3.748 1.00 75.56 269 MET A O 1
ATOM 2172 N N . ARG A 1 270 ? -23.183 2.556 3.665 1.00 74.69 270 ARG A N 1
ATOM 2173 C CA . ARG A 1 270 ? -23.597 2.313 2.263 1.00 74.69 270 ARG A CA 1
ATOM 2174 C C . ARG A 1 270 ? -25.075 2.670 2.016 1.00 74.69 270 ARG A C 1
ATOM 2176 O O . ARG A 1 270 ? -25.430 3.050 0.907 1.00 74.69 270 ARG A O 1
ATOM 2183 N N . SER A 1 271 ? -25.931 2.582 3.041 1.00 71.88 271 SER A N 1
ATOM 2184 C CA . SER A 1 271 ? -27.352 2.969 2.976 1.00 71.88 271 SER A CA 1
ATOM 2185 C C . SER A 1 271 ? -27.649 4.439 3.326 1.00 71.88 271 SER A C 1
ATOM 2187 O O . SER A 1 271 ? -28.781 4.897 3.141 1.00 71.88 271 SER A O 1
ATOM 2189 N N . MET A 1 272 ? -26.674 5.200 3.840 1.00 74.25 272 MET A N 1
ATOM 2190 C CA . MET A 1 272 ? -26.880 6.606 4.196 1.00 74.25 272 MET A CA 1
ATOM 2191 C C . MET A 1 272 ? -26.866 7.492 2.950 1.00 74.25 272 MET A C 1
ATOM 2193 O O . MET A 1 272 ? -25.986 7.396 2.099 1.00 74.25 272 MET A O 1
ATOM 2197 N N . ARG A 1 273 ? -27.809 8.437 2.866 1.00 69.62 273 ARG A N 1
ATOM 2198 C CA . ARG A 1 273 ? -27.769 9.464 1.819 1.00 69.62 273 ARG A CA 1
ATOM 2199 C C . ARG A 1 273 ? -26.582 10.398 2.065 1.00 69.62 273 ARG A C 1
ATOM 2201 O O . ARG A 1 273 ? -26.480 10.972 3.147 1.00 69.62 273 ARG A O 1
ATOM 2208 N N . ALA A 1 274 ? -25.751 10.605 1.044 1.00 65.25 274 ALA A N 1
ATOM 2209 C CA . ALA A 1 274 ? -24.665 11.580 1.080 1.00 65.25 274 ALA A CA 1
ATOM 2210 C C . ALA A 1 274 ? -25.181 12.968 1.509 1.00 65.25 274 ALA A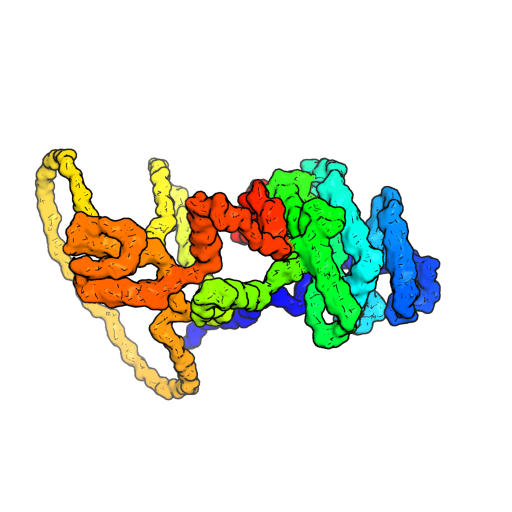 C 1
ATOM 2212 O O . ALA A 1 274 ? -26.026 13.572 0.841 1.00 65.25 274 ALA A O 1
ATOM 2213 N N . ALA A 1 275 ? -24.683 13.466 2.641 1.00 62.03 275 ALA A N 1
ATOM 2214 C CA . ALA A 1 275 ? -25.056 14.768 3.172 1.00 62.03 275 ALA A CA 1
ATOM 2215 C C . ALA A 1 275 ? -24.233 15.868 2.489 1.00 62.03 275 ALA A C 1
ATOM 2217 O O . ALA A 1 275 ? -23.034 16.005 2.735 1.00 62.03 275 ALA A O 1
ATOM 2218 N N . SER A 1 276 ? -24.876 16.678 1.645 1.00 52.25 276 SER A N 1
ATOM 2219 C CA . SER A 1 276 ? -24.272 17.920 1.158 1.00 52.25 276 SER A CA 1
ATOM 2220 C C . SER A 1 276 ? -23.913 18.823 2.350 1.00 52.25 276 SER A C 1
ATOM 2222 O O . SER A 1 276 ? -24.753 18.984 3.242 1.00 52.25 276 SER A O 1
ATOM 2224 N N . PRO A 1 277 ? -22.719 19.449 2.384 1.00 51.75 277 PRO A N 1
ATOM 2225 C CA . PRO A 1 277 ? -22.401 20.451 3.396 1.00 51.75 277 PRO A CA 1
ATOM 2226 C C . PRO A 1 277 ? -23.472 21.556 3.418 1.00 51.75 277 PRO A C 1
ATOM 2228 O O . PRO A 1 277 ? -23.908 21.983 2.345 1.00 51.75 277 PRO A O 1
ATOM 2231 N N . PRO A 1 278 ? -23.912 22.036 4.597 1.00 45.72 278 PRO A N 1
ATOM 2232 C CA . PRO A 1 278 ? -24.982 23.025 4.681 1.00 45.72 278 PRO A CA 1
ATOM 2233 C C . PRO A 1 278 ? -24.574 24.323 3.973 1.00 45.72 278 PRO A C 1
ATOM 2235 O O . PRO A 1 278 ? -23.616 24.991 4.368 1.00 45.72 278 PRO A O 1
ATOM 2238 N N . THR A 1 279 ? -25.328 24.687 2.933 1.00 47.12 279 THR A N 1
ATOM 2239 C CA . THR A 1 279 ? -25.008 25.756 1.967 1.00 47.12 279 THR A CA 1
ATOM 2240 C C . THR A 1 279 ? -24.717 27.107 2.630 1.00 47.12 279 THR A C 1
ATOM 2242 O O . THR A 1 279 ? -23.847 27.857 2.187 1.00 47.12 279 THR A O 1
ATOM 2245 N N . TYR A 1 280 ? -25.397 27.380 3.745 1.00 46.91 280 TYR A N 1
ATOM 2246 C CA . TYR A 1 280 ? -25.307 28.617 4.523 1.00 46.91 280 TYR A CA 1
ATOM 2247 C C . TYR A 1 280 ? -23.908 28.930 5.081 1.00 46.91 280 TYR A C 1
ATOM 2249 O O . TYR A 1 280 ? -23.601 30.098 5.325 1.00 46.91 280 TYR A O 1
ATOM 2257 N N . SER A 1 281 ? -23.037 27.927 5.249 1.00 46.00 281 SER A N 1
ATOM 2258 C CA . SER A 1 281 ? -21.667 28.130 5.749 1.00 46.00 281 SER A CA 1
ATOM 2259 C C . SER A 1 281 ? -20.802 28.988 4.816 1.00 46.00 281 SER A C 1
ATOM 2261 O O . SER A 1 281 ? -19.891 29.669 5.287 1.00 46.00 281 SER A O 1
ATOM 2263 N N . MET A 1 282 ? -21.087 28.988 3.507 1.00 48.47 282 MET A N 1
ATOM 2264 C CA . MET A 1 282 ? -20.345 29.784 2.521 1.00 48.47 282 MET A CA 1
ATOM 2265 C C . MET A 1 282 ? -20.883 31.219 2.417 1.00 48.47 282 MET A C 1
ATOM 2267 O O . MET A 1 282 ? -20.108 32.171 2.509 1.00 48.47 282 MET A O 1
ATOM 2271 N N . GLU A 1 283 ? -22.206 31.394 2.311 1.00 46.81 283 GLU A N 1
ATOM 2272 C CA . GLU A 1 283 ? -22.837 32.719 2.172 1.00 46.81 283 GLU A CA 1
ATOM 2273 C C . GLU A 1 283 ? -22.544 33.645 3.365 1.00 46.81 283 GLU A C 1
ATOM 2275 O O . GLU A 1 283 ? -22.295 34.843 3.192 1.00 46.81 283 GLU A O 1
ATOM 2280 N N . LEU A 1 284 ? -22.514 33.095 4.587 1.00 52.19 284 LEU A N 1
ATOM 2281 C CA . LEU A 1 284 ? -22.158 33.843 5.798 1.00 52.19 284 LEU A CA 1
ATOM 2282 C C . LEU A 1 284 ? -20.739 34.430 5.732 1.00 52.19 284 LEU A C 1
ATOM 2284 O O . LEU A 1 284 ? -20.507 35.541 6.219 1.00 52.19 284 LEU A O 1
ATOM 2288 N N . LEU A 1 285 ? -19.795 33.717 5.109 1.00 53.47 285 LEU A N 1
ATOM 2289 C CA . LEU A 1 285 ? -18.398 34.139 5.012 1.00 53.47 285 LEU A CA 1
ATOM 2290 C C . LEU A 1 285 ? -18.201 35.259 3.975 1.00 53.47 285 LEU A C 1
ATOM 2292 O O . LEU A 1 285 ? -17.375 36.153 4.184 1.00 53.47 285 LEU A O 1
ATOM 2296 N N . GLU A 1 286 ? -18.980 35.255 2.891 1.00 48.94 286 GLU A N 1
ATOM 2297 C CA . GLU A 1 286 ? -18.969 36.322 1.882 1.00 48.94 286 GLU A CA 1
ATOM 2298 C C . GLU A 1 286 ? -19.663 37.597 2.381 1.00 48.94 286 GLU A C 1
ATOM 2300 O O . GLU A 1 286 ? -19.088 38.689 2.297 1.00 48.94 286 GLU A O 1
ATOM 2305 N N . GLN A 1 287 ? -20.847 37.477 2.997 1.00 48.25 287 GLN A N 1
ATOM 2306 C CA . GLN A 1 287 ? -21.553 38.632 3.569 1.00 48.25 287 GLN A CA 1
ATOM 2307 C C . GLN A 1 287 ? -20.736 39.338 4.664 1.00 48.25 287 GLN A C 1
ATOM 2309 O O . GLN A 1 287 ? -20.796 40.567 4.791 1.00 48.25 287 GLN A O 1
ATOM 2314 N N . GLN A 1 288 ? -19.942 38.591 5.443 1.00 49.22 288 GLN A N 1
ATOM 2315 C CA . GLN A 1 288 ? -19.066 39.174 6.462 1.00 49.22 288 GLN A CA 1
ATOM 2316 C C . GLN A 1 288 ? -17.860 39.920 5.857 1.00 49.22 288 GLN A C 1
ATOM 2318 O O . GLN A 1 288 ? -17.353 40.856 6.479 1.00 49.22 288 GLN A O 1
ATOM 2323 N N . GLN A 1 289 ? -17.416 39.572 4.643 1.00 51.34 289 GLN A N 1
ATOM 2324 C CA . GLN A 1 289 ? -16.357 40.309 3.943 1.00 51.34 289 GLN A CA 1
ATOM 2325 C C . GLN A 1 289 ? -16.889 41.582 3.273 1.00 51.34 289 GLN A C 1
ATOM 2327 O O . GLN A 1 289 ? -16.301 42.648 3.460 1.00 51.34 289 GLN A O 1
ATOM 2332 N N . GLN A 1 290 ? -18.037 41.520 2.590 1.00 48.56 290 GLN A N 1
ATOM 2333 C CA . GLN A 1 290 ? -18.626 42.690 1.916 1.00 48.56 290 GLN A CA 1
ATOM 2334 C C . GLN A 1 290 ? -18.973 43.839 2.886 1.00 48.56 290 GLN A C 1
ATOM 2336 O O . GLN A 1 290 ? -18.872 45.011 2.525 1.00 48.56 290 GLN A O 1
ATOM 2341 N N . LYS A 1 291 ? -19.312 43.536 4.148 1.00 44.97 291 LYS A N 1
ATOM 2342 C CA . LYS A 1 291 ? -19.634 44.550 5.174 1.00 44.97 291 LYS A CA 1
ATOM 2343 C C . LYS A 1 291 ? -18.416 45.185 5.870 1.00 44.97 291 LYS A C 1
ATOM 2345 O O . LYS A 1 291 ? -18.600 46.117 6.649 1.00 44.97 291 LYS A O 1
ATOM 2350 N N . ARG A 1 292 ? -17.171 44.771 5.585 1.00 43.81 292 ARG A N 1
ATOM 2351 C CA . ARG A 1 292 ? -15.955 45.339 6.225 1.00 43.81 292 ARG A CA 1
ATOM 2352 C C . ARG A 1 292 ? -15.517 46.718 5.703 1.00 43.81 292 ARG A C 1
ATOM 2354 O O . ARG A 1 292 ? -14.507 47.244 6.163 1.00 43.81 292 ARG A O 1
ATOM 2361 N N . GLY A 1 293 ? -16.281 47.337 4.801 1.00 42.59 293 GLY A N 1
ATOM 2362 C CA . GLY A 1 293 ? -15.959 48.643 4.216 1.00 42.59 293 GLY A CA 1
ATOM 2363 C C . GLY A 1 293 ? -16.023 49.855 5.161 1.00 42.59 293 GLY A C 1
ATOM 2364 O O . GLY A 1 293 ? -15.523 50.912 4.786 1.00 42.59 293 GLY A O 1
ATOM 2365 N N . HIS A 1 294 ? -16.617 49.762 6.363 1.00 42.47 294 HIS A N 1
ATOM 2366 C CA . HIS A 1 294 ? -16.703 50.926 7.261 1.00 42.47 294 HIS A CA 1
ATOM 2367 C C . HIS A 1 294 ? -16.833 50.601 8.764 1.00 42.47 294 HIS A C 1
ATOM 2369 O O . HIS A 1 294 ? -17.605 49.736 9.160 1.00 42.47 294 HIS A O 1
ATOM 2375 N N . ARG A 1 295 ? -16.191 51.459 9.581 1.00 36.12 295 ARG A N 1
ATOM 2376 C CA . ARG A 1 295 ? -16.339 51.681 11.046 1.00 36.12 295 ARG A CA 1
ATOM 2377 C C . ARG A 1 295 ? -15.590 50.758 12.035 1.00 36.12 295 ARG A C 1
ATOM 2379 O O . ARG A 1 295 ? -16.092 49.734 12.464 1.00 36.12 295 ARG A O 1
ATOM 2386 N N . SER A 1 296 ? -14.516 51.350 12.573 1.00 33.00 296 SER A N 1
ATOM 2387 C CA . SER A 1 296 ? -14.041 51.319 13.975 1.00 33.00 296 SER A CA 1
ATOM 2388 C C . SER A 1 296 ? -13.520 50.019 14.612 1.00 33.00 296 SER A C 1
ATOM 2390 O O . SER A 1 296 ? -14.028 48.923 14.416 1.00 33.00 296 SER A O 1
ATOM 2392 N N . ARG A 1 297 ? -12.495 50.178 15.462 1.00 39.06 297 ARG A N 1
ATOM 2393 C CA . ARG A 1 297 ? -11.881 49.108 16.261 1.00 39.06 297 ARG A CA 1
ATOM 2394 C C . ARG A 1 297 ? -12.680 48.855 17.546 1.00 39.06 297 ARG A C 1
ATOM 2396 O O . ARG A 1 297 ? -12.897 49.781 18.324 1.00 39.06 297 ARG A O 1
ATOM 2403 N N . ARG A 1 298 ? -12.988 47.588 17.829 1.00 32.56 298 ARG A N 1
ATOM 2404 C CA . ARG A 1 298 ? -13.199 47.038 19.183 1.00 32.56 298 ARG A CA 1
ATOM 2405 C C . ARG A 1 298 ? -12.448 45.695 19.284 1.00 32.56 298 ARG A C 1
ATOM 2407 O O . ARG A 1 298 ? -12.222 45.086 18.237 1.00 32.56 298 ARG A O 1
ATOM 2414 N N . PRO A 1 299 ? -12.011 45.247 20.476 1.00 32.38 299 PRO A N 1
ATOM 2415 C CA . PRO A 1 299 ? -11.289 43.981 20.615 1.00 32.38 299 PRO A CA 1
ATOM 2416 C C . PRO A 1 299 ? -12.178 42.778 20.276 1.00 32.38 299 PRO A C 1
ATOM 2418 O O . PRO A 1 299 ? -13.355 42.765 20.633 1.00 32.38 299 PRO A O 1
ATOM 2421 N N . LEU A 1 300 ? -11.612 41.757 19.627 1.00 32.91 300 LEU A N 1
ATOM 2422 C CA . LEU A 1 300 ? -12.272 40.458 19.490 1.00 32.91 300 LEU A CA 1
ATOM 2423 C C . LEU A 1 300 ? -12.130 39.684 20.805 1.00 32.91 300 LEU A C 1
ATOM 2425 O O . LEU A 1 300 ? -11.029 39.264 21.158 1.00 32.91 300 LEU A O 1
ATOM 2429 N N . VAL A 1 301 ? -13.251 39.438 21.479 1.00 31.31 301 VAL A N 1
ATOM 2430 C CA . VAL A 1 301 ? -13.380 38.263 22.348 1.00 31.31 301 VAL A CA 1
ATOM 2431 C C . VAL A 1 301 ? -13.542 37.051 21.428 1.00 31.31 301 VAL A C 1
ATOM 2433 O O . VAL A 1 301 ? -14.281 37.122 20.444 1.00 31.31 301 VAL A O 1
ATOM 2436 N N . LYS A 1 302 ? -12.828 35.956 21.703 1.00 32.47 302 LYS A N 1
ATOM 2437 C CA . LYS A 1 302 ? -13.013 34.705 20.960 1.00 32.47 302 LYS A CA 1
ATOM 2438 C C . LYS A 1 302 ? -14.393 34.134 21.289 1.00 32.47 302 LYS A C 1
ATOM 2440 O O . LYS A 1 302 ? -14.692 33.924 22.459 1.00 32.47 302 LYS A O 1
ATOM 2445 N N . GLN A 1 303 ? -15.199 33.853 20.270 1.00 30.62 303 GLN A N 1
ATOM 2446 C CA . GLN A 1 303 ? -16.268 32.869 20.398 1.00 30.62 303 GLN A CA 1
ATOM 2447 C C . GLN A 1 303 ? -15.675 31.516 20.015 1.00 30.62 303 GLN A C 1
ATOM 2449 O O . GLN A 1 303 ? -15.369 31.301 18.842 1.00 30.62 303 GLN A O 1
ATOM 2454 N N . ASP A 1 304 ? -15.505 30.623 20.986 1.00 26.73 304 ASP A N 1
ATOM 2455 C CA . ASP A 1 304 ? -15.353 29.204 20.683 1.00 26.73 304 ASP A CA 1
ATOM 2456 C C . ASP A 1 304 ? -16.706 28.682 20.186 1.00 26.73 304 ASP A C 1
ATOM 2458 O O . ASP A 1 304 ? -17.736 28.838 20.840 1.00 26.73 304 ASP A O 1
ATOM 2462 N N . SER A 1 305 ? -16.728 28.120 18.976 1.00 35.28 305 SER A N 1
ATOM 2463 C CA . SER A 1 305 ? -17.958 27.665 18.313 1.00 35.28 305 SER A CA 1
ATOM 2464 C C . SER A 1 305 ? -18.166 26.151 18.430 1.00 35.28 305 SER A C 1
ATOM 2466 O O . SER A 1 305 ? -18.797 25.555 17.557 1.00 35.28 305 SER A O 1
ATOM 2468 N N . LEU A 1 306 ? -17.589 25.521 19.460 1.00 35.31 306 LEU A N 1
ATOM 2469 C CA . LEU A 1 306 ? -17.590 24.064 19.637 1.00 35.31 306 LEU A CA 1
ATOM 2470 C C . LEU A 1 306 ? -18.667 23.556 20.617 1.00 35.31 306 LEU A C 1
ATOM 2472 O O . LEU A 1 306 ? -19.026 22.384 20.565 1.00 35.31 306 LEU A O 1
ATOM 2476 N N . ASP A 1 307 ? -19.230 24.426 21.462 1.00 34.12 307 ASP A N 1
ATOM 2477 C CA . ASP A 1 307 ? -20.212 24.048 22.496 1.00 34.12 307 ASP A CA 1
ATOM 2478 C C . ASP A 1 307 ? -21.637 23.788 21.979 1.00 34.12 307 ASP A C 1
ATOM 2480 O O . ASP A 1 307 ? -22.492 23.329 22.732 1.00 34.12 307 ASP A O 1
ATOM 2484 N N . MET A 1 308 ? -21.918 24.024 20.691 1.00 31.83 308 MET A N 1
ATOM 2485 C CA . MET A 1 308 ? -23.267 23.873 20.113 1.00 31.83 308 MET A CA 1
ATOM 2486 C C . MET A 1 308 ? -23.790 22.417 20.114 1.00 31.83 308 MET A C 1
ATOM 2488 O O . MET A 1 308 ? -24.965 22.192 19.836 1.00 31.83 308 MET A O 1
ATOM 2492 N N . TYR A 1 309 ? -22.931 21.437 20.422 1.00 32.28 309 TYR A N 1
ATOM 2493 C CA . TYR A 1 309 ? -23.280 20.014 20.544 1.00 32.28 309 TYR A CA 1
ATOM 2494 C C . TYR A 1 309 ? -23.326 19.494 21.992 1.00 32.28 309 TYR A C 1
ATOM 2496 O O . TYR A 1 309 ? -23.642 18.324 22.197 1.00 32.28 309 TYR A O 1
ATOM 2504 N N . ASN A 1 310 ? -23.073 20.337 23.000 1.00 32.97 310 ASN A N 1
ATOM 2505 C CA . ASN A 1 310 ? -23.419 20.005 24.382 1.00 32.97 310 ASN A CA 1
ATOM 2506 C C . ASN A 1 310 ? -24.928 20.219 24.577 1.00 32.97 310 ASN A C 1
ATOM 2508 O O . ASN A 1 310 ? -25.389 21.341 24.803 1.00 32.97 310 ASN A O 1
ATOM 2512 N N . GLU A 1 311 ? -25.710 19.139 24.479 1.00 35.19 311 GLU A N 1
ATOM 2513 C CA . GLU A 1 311 ? -27.130 19.166 24.836 1.00 35.19 311 GLU A CA 1
ATOM 2514 C C . GLU A 1 311 ? -27.312 19.671 26.277 1.00 35.19 311 GLU A C 1
ATOM 2516 O O . GLU A 1 311 ? -26.567 19.310 27.192 1.00 35.19 311 GLU A O 1
ATOM 2521 N N . ARG A 1 312 ? -28.324 20.518 26.494 1.00 34.22 312 ARG A N 1
ATOM 2522 C CA . ARG A 1 312 ? -28.665 21.009 27.834 1.00 34.22 312 ARG A CA 1
ATOM 2523 C C . ARG A 1 312 ? -29.263 19.878 28.666 1.00 34.22 312 ARG A C 1
ATOM 2525 O O . ARG A 1 312 ? -30.456 19.607 28.550 1.00 34.22 312 ARG A O 1
ATOM 2532 N N . ASP A 1 313 ? -28.448 19.285 29.534 1.00 39.16 313 ASP A N 1
ATOM 2533 C CA . ASP A 1 313 ? -28.901 18.433 30.638 1.00 39.16 313 ASP A CA 1
ATOM 2534 C C . ASP A 1 313 ? -29.986 19.164 31.465 1.00 39.16 313 ASP A C 1
ATOM 2536 O O . ASP A 1 313 ? -29.685 20.191 32.084 1.00 39.16 313 ASP A O 1
ATOM 2540 N N . PRO A 1 314 ? -31.240 18.666 31.506 1.00 38.19 314 PRO A N 1
ATOM 2541 C CA . PRO A 1 314 ? -32.327 19.301 32.251 1.00 38.19 314 PRO A CA 1
ATOM 2542 C C . PRO A 1 314 ? -32.214 19.207 33.783 1.00 38.19 314 PRO A C 1
ATOM 2544 O O . PRO A 1 314 ? -33.146 19.632 34.468 1.00 38.19 314 PRO A O 1
ATOM 2547 N N . PHE A 1 315 ? -31.150 18.607 34.337 1.00 34.50 315 PHE A N 1
ATOM 2548 C CA . PHE A 1 315 ? -31.069 18.259 35.762 1.00 34.50 315 PHE A CA 1
ATOM 2549 C C . PHE A 1 315 ? -29.941 18.913 36.568 1.00 34.50 315 PHE A C 1
ATOM 2551 O O . PHE A 1 315 ? -29.810 18.606 37.756 1.00 34.50 315 PHE A O 1
ATOM 2558 N N . LYS A 1 316 ? -29.192 19.866 36.000 1.00 37.78 316 LYS A N 1
ATOM 2559 C CA . LYS A 1 316 ? -28.323 20.741 36.801 1.00 37.78 316 LYS A CA 1
ATOM 2560 C C . LYS A 1 316 ? -29.140 21.807 37.536 1.00 37.78 316 LYS A C 1
ATOM 2562 O O . LYS A 1 316 ? -29.482 22.838 36.963 1.00 37.78 316 LYS A O 1
ATOM 2567 N N . ASN A 1 317 ? -29.417 21.554 38.815 1.00 32.34 317 ASN A N 1
ATOM 2568 C CA . ASN A 1 317 ? -29.735 22.615 39.771 1.00 32.34 317 ASN A CA 1
ATOM 2569 C C . ASN A 1 317 ? -28.498 23.507 39.961 1.00 32.34 317 ASN A C 1
ATOM 2571 O O . ASN A 1 317 ? -27.386 22.987 40.064 1.00 32.34 317 ASN A O 1
ATOM 2575 N N . ASP A 1 318 ? -28.709 24.818 40.051 1.00 36.44 318 ASP A N 1
ATOM 2576 C CA . ASP A 1 318 ? -27.659 25.802 40.314 1.00 36.44 318 ASP A CA 1
ATOM 2577 C C . ASP A 1 318 ? -27.821 26.335 41.750 1.00 36.44 318 ASP A C 1
ATOM 2579 O O . ASP A 1 318 ? -28.703 27.143 42.040 1.00 36.44 318 ASP A O 1
ATOM 2583 N N . GLU A 1 319 ? -27.005 25.810 42.664 1.00 30.86 319 GLU A N 1
ATOM 2584 C CA . GLU A 1 319 ? -26.835 26.273 44.047 1.00 30.86 319 GLU A CA 1
ATOM 2585 C C . GLU A 1 319 ? -25.324 26.460 44.280 1.00 30.86 319 GLU A C 1
ATOM 2587 O O . GLU A 1 319 ? -24.543 25.554 43.997 1.00 30.86 319 GLU A O 1
ATOM 2592 N N . GLY A 1 320 ? -24.821 27.572 44.812 1.00 28.14 320 GLY A N 1
ATOM 2593 C CA . GLY A 1 320 ? -25.465 28.843 45.148 1.00 28.14 320 GLY A CA 1
ATOM 2594 C C . GLY A 1 320 ? -24.445 29.752 45.848 1.00 28.14 320 GLY A C 1
ATOM 2595 O O . GLY A 1 320 ? -23.625 29.264 46.625 1.00 28.14 320 GLY A O 1
ATOM 2596 N N . GLY A 1 321 ? -24.456 31.059 45.571 1.00 27.30 321 GLY A N 1
ATOM 2597 C CA . GLY A 1 321 ? -23.471 31.999 46.122 1.00 27.30 321 GLY A CA 1
ATOM 2598 C C . GLY A 1 321 ? -23.942 33.449 46.036 1.00 27.30 321 GLY A C 1
ATOM 2599 O O . GLY A 1 321 ? -23.941 34.032 44.956 1.00 27.30 321 GLY A O 1
ATOM 2600 N N . VAL A 1 322 ? -24.361 33.994 47.178 1.00 28.02 322 VAL A N 1
ATOM 2601 C CA . VAL A 1 322 ? -24.781 35.395 47.381 1.00 28.02 322 VAL A CA 1
ATOM 2602 C C . VAL A 1 322 ? -23.536 36.221 47.769 1.00 28.02 322 VAL A C 1
ATOM 2604 O O . VAL A 1 322 ? -22.582 35.642 48.287 1.00 28.02 322 VAL A O 1
ATOM 2607 N N . ASP A 1 323 ? -23.362 37.459 47.294 1.00 28.11 323 ASP A N 1
ATOM 2608 C CA . ASP A 1 323 ? -23.486 38.749 48.025 1.00 28.11 323 ASP A CA 1
ATOM 2609 C C . ASP A 1 323 ? -22.743 39.793 47.139 1.00 28.11 323 ASP A C 1
ATOM 2611 O O . ASP A 1 323 ? -21.720 39.426 46.557 1.00 28.11 323 ASP A O 1
ATOM 2615 N N . GLU A 1 324 ? -23.085 41.071 46.910 1.00 31.12 324 GLU A N 1
ATOM 2616 C CA . GLU A 1 324 ? -24.218 42.005 47.154 1.00 31.12 324 GLU A CA 1
ATOM 2617 C C . GLU A 1 324 ? -24.322 42.886 45.849 1.00 31.12 324 GLU A C 1
ATOM 2619 O O . GLU A 1 324 ? -23.709 42.518 44.845 1.00 31.12 324 GLU A O 1
ATOM 2624 N N . GLU A 1 325 ? -25.044 43.999 45.633 1.00 29.47 325 GLU A N 1
ATOM 2625 C CA . GLU A 1 325 ? -25.693 45.062 46.436 1.00 29.47 325 GLU A CA 1
ATOM 2626 C C . GLU A 1 325 ? -26.939 45.595 45.643 1.00 29.47 325 GLU A C 1
ATOM 2628 O O . GLU A 1 325 ? -27.598 44.818 44.950 1.00 29.47 325 GLU A O 1
ATOM 2633 N N . GLU A 1 326 ? -27.290 46.890 45.699 1.00 28.06 326 GLU A N 1
ATOM 2634 C CA . GLU A 1 326 ? -28.544 47.494 45.180 1.00 28.06 326 GLU A CA 1
ATOM 2635 C C . GLU A 1 326 ? -28.345 48.506 44.019 1.00 28.06 326 GLU A C 1
ATOM 2637 O O . GLU A 1 326 ? -27.340 49.217 43.992 1.00 28.06 326 GLU A O 1
ATOM 2642 N N . ASN A 1 327 ? -29.353 48.696 43.142 1.00 28.53 327 ASN A N 1
ATOM 2643 C CA . ASN A 1 327 ? -30.114 49.970 43.061 1.00 28.53 327 ASN A CA 1
ATOM 2644 C C . ASN A 1 327 ? -31.371 49.908 42.153 1.00 28.53 327 ASN A C 1
ATOM 2646 O O . ASN A 1 327 ? -31.549 48.961 41.388 1.00 28.53 327 ASN A O 1
ATOM 2650 N N . ASP A 1 328 ? -32.219 50.937 42.258 1.00 28.70 328 ASP A N 1
ATOM 2651 C CA . ASP A 1 328 ? -33.623 50.987 41.813 1.00 28.70 328 ASP A CA 1
ATOM 2652 C C . ASP A 1 328 ? -33.905 51.636 40.425 1.00 28.70 328 ASP A C 1
ATOM 2654 O O . ASP A 1 328 ? -33.024 52.179 39.756 1.00 28.70 328 ASP A O 1
ATOM 2658 N N . ASP A 1 329 ? -35.206 51.624 40.086 1.00 30.00 329 ASP A N 1
ATOM 2659 C CA . ASP A 1 329 ? -35.999 52.642 39.356 1.00 30.00 329 ASP A CA 1
ATOM 2660 C C . ASP A 1 329 ? -36.400 52.494 37.853 1.00 30.00 329 ASP A C 1
ATOM 2662 O O . ASP A 1 329 ? -35.623 52.679 36.920 1.00 30.00 329 ASP A O 1
ATOM 2666 N N . VAL A 1 330 ? -37.735 52.379 37.678 1.00 30.14 330 VAL A N 1
ATOM 2667 C CA . VAL A 1 330 ? -38.615 53.185 36.781 1.00 30.14 330 VAL A CA 1
ATOM 2668 C C . VAL A 1 330 ? -38.844 52.778 35.297 1.00 30.14 330 VAL A C 1
ATOM 2670 O O . VAL A 1 330 ? -38.211 53.268 34.367 1.00 30.14 330 VAL A O 1
ATOM 2673 N N . ASP A 1 331 ? -39.951 52.029 35.129 1.00 27.59 331 ASP A N 1
ATOM 2674 C CA . ASP A 1 331 ? -41.148 52.351 34.300 1.00 27.59 331 ASP A CA 1
ATOM 2675 C C . ASP A 1 331 ? -41.301 51.913 32.812 1.00 27.59 331 ASP A C 1
ATOM 2677 O O . ASP A 1 331 ? -40.353 51.844 32.041 1.00 27.59 331 ASP A O 1
ATOM 2681 N N . SER A 1 332 ? -42.581 51.683 32.446 1.00 27.23 332 SER A N 1
ATOM 2682 C CA . SER A 1 332 ? -43.209 51.504 31.116 1.00 27.23 332 SER A CA 1
ATOM 2683 C C . SER A 1 332 ? -42.663 50.384 30.196 1.00 27.23 332 SER A C 1
ATOM 2685 O O . SER A 1 332 ? -41.494 50.345 29.841 1.00 27.23 332 SER A O 1
ATOM 2687 N N . GLY A 1 333 ? -43.447 49.432 29.670 1.00 25.42 333 GLY A N 1
ATOM 2688 C CA . GLY A 1 333 ? -44.909 49.274 29.625 1.00 25.42 333 GLY A CA 1
ATOM 2689 C C . GLY A 1 333 ? -45.520 49.780 28.310 1.00 25.42 333 GLY A C 1
ATOM 2690 O O . GLY A 1 333 ? -45.502 50.980 28.076 1.00 25.42 333 GLY A O 1
ATOM 2691 N N . ILE A 1 334 ? -46.051 48.868 27.474 1.00 30.06 334 ILE A N 1
ATOM 2692 C CA . ILE A 1 334 ? -47.064 49.070 26.405 1.00 30.06 334 ILE A CA 1
ATOM 2693 C C . ILE A 1 334 ? -47.321 47.720 25.696 1.00 30.06 334 ILE A C 1
ATOM 2695 O O . ILE A 1 334 ? -46.378 47.019 25.330 1.00 30.06 334 ILE A O 1
ATOM 2699 N N . GLU A 1 335 ? -48.592 47.363 25.493 1.00 30.83 335 GLU A N 1
ATOM 2700 C CA . GLU A 1 335 ? -49.023 46.280 24.590 1.00 30.83 335 GLU A CA 1
ATOM 2701 C C . GLU A 1 335 ? -49.220 46.828 23.163 1.00 30.83 335 GLU A C 1
ATOM 2703 O O . GLU A 1 335 ? -49.558 47.999 22.992 1.00 30.83 335 GLU A O 1
ATOM 2708 N N . GLY A 1 336 ? -49.052 45.996 22.130 1.00 27.45 336 GLY A N 1
ATOM 2709 C CA . GLY A 1 336 ? -49.257 46.415 20.739 1.00 27.45 336 GLY A CA 1
ATOM 2710 C C . GLY A 1 336 ? -49.605 45.257 19.806 1.00 27.45 336 GLY A C 1
ATOM 2711 O O . GLY A 1 336 ? -48.776 44.385 19.555 1.00 27.45 336 GLY A O 1
ATOM 2712 N N . GLU A 1 337 ? -50.834 45.268 19.291 1.00 28.61 337 GLU A N 1
ATOM 2713 C CA . GLU A 1 337 ? -51.327 44.370 18.239 1.00 28.61 337 GLU A 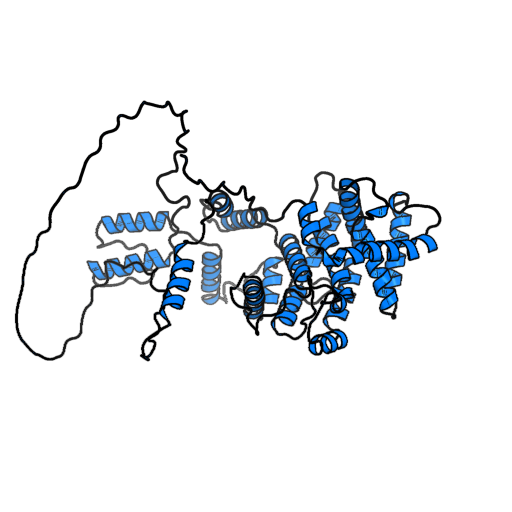CA 1
ATOM 2714 C C . GLU A 1 337 ? -50.656 44.654 16.881 1.00 28.61 337 GLU A C 1
ATOM 2716 O O . GLU A 1 337 ? -50.134 45.748 16.663 1.00 28.61 337 GLU A O 1
ATOM 2721 N N . LEU A 1 338 ? -50.780 43.726 15.920 1.00 28.47 338 LEU A N 1
ATOM 2722 C CA . LEU A 1 338 ? -50.990 44.100 14.514 1.00 28.47 338 LEU A CA 1
ATOM 2723 C C . LEU A 1 338 ? -51.697 42.988 13.707 1.00 28.47 338 LEU A C 1
ATOM 2725 O O . LEU A 1 338 ? -51.371 41.807 13.831 1.00 28.47 338 LEU A O 1
ATOM 2729 N N . ASP A 1 339 ? -52.650 43.417 12.875 1.00 25.67 339 ASP A N 1
ATOM 2730 C CA . ASP A 1 339 ? -53.492 42.642 11.943 1.00 25.67 339 ASP A CA 1
ATOM 2731 C C . ASP A 1 339 ? -52.689 41.773 10.946 1.00 25.67 339 ASP A C 1
ATOM 2733 O O . ASP A 1 339 ? -51.552 42.089 10.599 1.00 25.67 339 ASP A O 1
ATOM 2737 N N . LEU A 1 340 ? -53.138 40.578 10.532 1.00 28.33 340 LEU A N 1
ATOM 2738 C CA . LEU A 1 340 ? -54.338 40.181 9.755 1.00 28.33 340 LEU A CA 1
ATOM 2739 C C . LEU A 1 340 ? -54.326 40.537 8.244 1.00 28.33 340 LEU A C 1
ATOM 2741 O O . LEU A 1 340 ? -54.489 41.677 7.836 1.00 28.33 340 LEU A O 1
ATOM 2745 N N . MET A 1 341 ? -54.304 39.457 7.445 1.00 28.78 341 MET A N 1
ATOM 2746 C CA . MET A 1 341 ? -54.922 39.253 6.115 1.00 28.78 341 MET A CA 1
ATOM 2747 C C . MET A 1 341 ? -54.451 40.026 4.865 1.00 28.78 341 MET A C 1
ATOM 2749 O O . MET A 1 341 ? -54.826 41.167 4.638 1.00 28.78 341 MET A O 1
ATOM 2753 N N . ASP A 1 342 ? -53.862 39.269 3.928 1.00 27.30 342 ASP A N 1
ATOM 2754 C CA . ASP A 1 342 ? -54.178 39.291 2.482 1.00 27.30 342 ASP A CA 1
ATOM 2755 C C . ASP A 1 342 ? -53.547 38.039 1.809 1.00 27.30 342 ASP A C 1
ATOM 2757 O O . ASP A 1 342 ? -52.436 37.656 2.168 1.00 27.30 342 ASP A O 1
ATOM 2761 N N . ARG A 1 343 ? -54.137 37.332 0.831 1.00 29.42 343 ARG A N 1
ATOM 2762 C CA . ARG A 1 343 ? -55.556 37.132 0.471 1.00 29.42 343 ARG A CA 1
ATOM 2763 C C . ARG A 1 343 ? -55.676 35.874 -0.412 1.00 29.42 343 ARG A C 1
ATOM 2765 O O . ARG A 1 343 ? -54.824 35.658 -1.272 1.00 29.42 343 ARG A O 1
ATOM 2772 N N . ASP A 1 344 ? -56.730 35.070 -0.265 1.00 25.39 344 ASP A N 1
ATOM 2773 C CA . ASP A 1 344 ? -56.925 33.874 -1.104 1.00 25.39 344 ASP A CA 1
ATOM 2774 C C . ASP A 1 344 ? -57.077 34.198 -2.599 1.00 25.39 344 ASP A C 1
ATOM 2776 O O . ASP A 1 344 ? -57.837 35.086 -2.987 1.00 25.39 344 ASP A O 1
ATOM 2780 N N . THR A 1 345 ? -56.428 33.402 -3.457 1.00 26.95 345 THR A N 1
ATOM 2781 C CA . THR A 1 345 ? -56.724 33.349 -4.900 1.00 26.95 345 THR A CA 1
ATOM 2782 C C . THR A 1 345 ? -56.895 31.893 -5.334 1.00 26.95 345 THR A C 1
ATOM 2784 O O . THR A 1 345 ? -55.928 31.169 -5.562 1.00 26.95 345 THR A O 1
ATOM 2787 N N . ILE A 1 346 ? -58.149 31.445 -5.416 1.00 30.44 346 ILE A N 1
ATOM 2788 C CA . ILE A 1 346 ? -58.505 30.047 -5.690 1.00 30.44 346 ILE A CA 1
ATOM 2789 C C . ILE A 1 346 ? -58.342 29.736 -7.185 1.00 30.44 346 ILE A C 1
ATOM 2791 O O . ILE A 1 346 ? -59.005 30.344 -8.024 1.00 30.44 346 ILE A O 1
ATOM 2795 N N . ILE A 1 347 ? -57.531 28.725 -7.512 1.00 30.98 347 ILE A N 1
ATOM 2796 C CA . ILE A 1 347 ? -57.480 28.098 -8.842 1.00 30.98 347 ILE A CA 1
ATOM 2797 C C . ILE A 1 347 ? -57.684 26.582 -8.658 1.00 30.98 347 ILE A C 1
ATOM 2799 O O . ILE A 1 347 ? -56.904 25.956 -7.938 1.00 30.98 347 ILE A O 1
ATOM 2803 N N . PRO A 1 348 ? -58.713 25.964 -9.272 1.00 28.77 348 PRO A N 1
ATOM 2804 C CA . PRO A 1 348 ? -58.992 24.541 -9.096 1.00 28.77 348 PRO A CA 1
ATOM 2805 C C . PRO A 1 348 ? -57.977 23.676 -9.855 1.00 28.77 348 PRO A C 1
ATOM 2807 O O . PRO A 1 348 ? -57.824 23.788 -11.072 1.00 28.77 348 PRO A O 1
ATOM 2810 N N . THR A 1 349 ? -57.297 22.777 -9.146 1.00 29.14 349 THR A N 1
ATOM 2811 C CA . THR A 1 349 ? -56.331 21.843 -9.734 1.00 29.14 349 THR A CA 1
ATOM 2812 C C . THR A 1 349 ? -57.020 20.595 -10.290 1.00 29.14 349 THR A C 1
ATOM 2814 O O . THR A 1 349 ? -57.734 19.879 -9.591 1.00 29.14 349 THR A O 1
ATOM 2817 N N . VAL A 1 350 ? -56.785 20.308 -11.573 1.00 28.86 350 VAL A N 1
ATOM 2818 C CA . VAL A 1 350 ? -57.241 19.070 -12.226 1.00 28.86 350 VAL A CA 1
ATOM 2819 C C . VAL A 1 350 ? -56.421 17.885 -11.685 1.00 28.86 350 VAL A C 1
ATOM 2821 O O . VAL A 1 350 ? -55.195 17.998 -11.616 1.00 28.86 350 VAL A O 1
ATOM 2824 N N . PRO A 1 351 ? -57.040 16.748 -11.309 1.00 29.05 351 PRO A N 1
ATOM 2825 C CA . PRO A 1 351 ? -56.328 15.630 -10.693 1.00 29.05 351 PRO A CA 1
ATOM 2826 C C . PRO A 1 351 ? -55.489 14.845 -11.713 1.00 29.05 351 PRO A C 1
ATOM 2828 O O . PRO A 1 351 ? -55.952 13.879 -12.320 1.00 29.05 351 PRO A O 1
ATOM 2831 N N . THR A 1 352 ? -54.220 15.222 -11.877 1.00 30.38 352 THR A N 1
ATOM 2832 C CA . THR A 1 352 ? -53.226 14.390 -12.568 1.00 30.38 352 THR A CA 1
ATOM 2833 C C . THR A 1 352 ? -52.917 13.149 -11.736 1.00 30.38 352 THR A C 1
ATOM 2835 O O . THR A 1 352 ? -52.374 13.235 -10.633 1.00 30.38 352 THR A O 1
ATOM 2838 N N . GLN A 1 353 ? -53.246 11.977 -12.281 1.00 30.52 353 GLN A N 1
ATOM 2839 C CA . GLN A 1 353 ? -52.900 10.691 -11.683 1.00 30.52 353 GLN A CA 1
ATOM 2840 C C . GLN A 1 353 ? -51.374 10.556 -11.619 1.00 30.52 353 GLN A C 1
ATOM 2842 O O . GLN A 1 353 ? -50.703 10.523 -12.649 1.00 30.52 353 GLN A O 1
ATOM 2847 N N . ARG A 1 354 ? -50.818 10.484 -10.406 1.00 30.36 354 ARG A N 1
ATOM 2848 C CA . ARG A 1 354 ? -49.428 10.059 -10.203 1.00 30.36 354 ARG A CA 1
ATOM 2849 C C . ARG A 1 354 ? -49.394 8.525 -10.194 1.00 30.36 354 ARG A C 1
ATOM 2851 O O . ARG A 1 354 ? -50.286 7.937 -9.577 1.00 30.36 354 ARG A O 1
ATOM 2858 N N . PRO A 1 355 ? -48.397 7.872 -10.819 1.00 31.28 355 PRO A N 1
ATOM 2859 C CA . PRO A 1 355 ? -48.174 6.446 -10.601 1.00 31.28 355 PRO A CA 1
ATOM 2860 C C . PRO A 1 355 ? -47.891 6.182 -9.109 1.00 31.28 355 PRO A C 1
ATOM 2862 O O . PRO A 1 355 ? -47.470 7.102 -8.395 1.00 31.28 355 PRO A O 1
ATOM 2865 N N . PRO A 1 356 ? -48.131 4.957 -8.611 1.00 33.09 356 PRO A N 1
ATOM 2866 C CA . PRO A 1 356 ? -47.877 4.629 -7.217 1.00 33.09 356 PRO A CA 1
ATOM 2867 C C . PRO A 1 356 ? -46.378 4.730 -6.925 1.00 33.09 356 PRO A C 1
ATOM 2869 O O . PRO A 1 356 ? -45.592 3.885 -7.340 1.00 33.09 356 PRO A O 1
ATOM 2872 N N . ILE A 1 357 ? -45.990 5.767 -6.183 1.00 36.22 357 ILE A N 1
ATOM 2873 C CA . ILE A 1 357 ? -44.698 5.795 -5.501 1.00 36.22 357 ILE A CA 1
ATOM 2874 C C . ILE A 1 357 ? -44.749 4.675 -4.464 1.00 36.22 357 ILE A C 1
ATOM 2876 O O . ILE A 1 357 ? -45.548 4.755 -3.524 1.00 36.22 357 ILE A O 1
ATOM 2880 N N . GLU A 1 358 ? -43.912 3.650 -4.624 1.00 34.16 358 GLU A N 1
ATOM 2881 C CA . GLU A 1 358 ? -43.665 2.697 -3.549 1.00 34.16 358 GLU A CA 1
ATOM 2882 C C . GLU A 1 358 ? -43.169 3.477 -2.334 1.00 34.16 358 GLU A C 1
ATOM 2884 O O . GLU A 1 358 ? -42.100 4.092 -2.338 1.00 34.16 358 GLU A O 1
ATOM 2889 N N . ARG A 1 359 ? -43.990 3.504 -1.283 1.00 34.59 359 ARG A N 1
ATOM 2890 C CA . ARG A 1 359 ? -43.603 4.104 -0.012 1.00 34.59 359 ARG A CA 1
ATOM 2891 C C . ARG A 1 359 ? -42.628 3.158 0.670 1.00 34.59 359 ARG A C 1
ATOM 2893 O O . ARG A 1 359 ? -43.045 2.373 1.517 1.00 34.59 359 ARG A O 1
ATOM 2900 N N . VAL A 1 360 ? -41.351 3.270 0.304 1.00 38.03 360 VAL A N 1
ATOM 2901 C CA . VAL A 1 360 ? -40.229 2.697 1.051 1.00 38.03 360 VAL A CA 1
ATOM 2902 C C . VAL A 1 360 ? -40.393 3.135 2.503 1.00 38.03 360 VAL A C 1
ATOM 2904 O O . VAL A 1 360 ? -40.223 4.307 2.850 1.00 38.03 360 VAL A O 1
ATOM 2907 N N . SER A 1 361 ? -40.846 2.209 3.342 1.00 32.94 361 SER A N 1
ATOM 2908 C CA . SER A 1 361 ? -41.200 2.497 4.722 1.00 32.94 361 SER A CA 1
ATOM 2909 C C . SER A 1 361 ? -39.934 2.490 5.562 1.00 32.94 361 SER A C 1
ATOM 2911 O O . SER A 1 361 ? -39.618 1.487 6.202 1.00 32.94 361 SER A O 1
ATOM 2913 N N . PHE A 1 362 ? -39.210 3.611 5.546 1.00 43.69 362 PHE A N 1
ATOM 2914 C CA . PHE A 1 362 ? -38.108 3.840 6.474 1.00 43.69 362 PHE A CA 1
ATOM 2915 C C . PHE A 1 362 ? -38.586 3.531 7.906 1.00 43.69 362 PHE A C 1
ATOM 2917 O O . PHE A 1 362 ? -39.634 4.052 8.319 1.00 43.69 362 PHE A O 1
ATOM 2924 N N . PRO A 1 363 ? -37.885 2.661 8.657 1.00 50.84 363 PRO A N 1
ATOM 2925 C CA . PRO A 1 363 ? -38.271 2.343 10.023 1.00 50.84 363 PRO A CA 1
ATOM 2926 C C . PRO A 1 363 ? -38.235 3.614 10.878 1.00 50.84 363 PRO A C 1
ATOM 2928 O O . PRO A 1 363 ? -37.392 4.488 10.689 1.00 50.84 363 PRO A O 1
ATOM 2931 N N . LYS A 1 364 ? -39.165 3.734 11.833 1.00 52.09 364 LYS A N 1
ATOM 2932 C CA . LYS A 1 364 ? -39.215 4.883 12.748 1.00 52.09 364 LYS A CA 1
ATOM 2933 C C . LYS A 1 364 ? -38.098 4.784 13.792 1.00 52.09 364 LYS A C 1
ATOM 2935 O O . LYS A 1 364 ? -38.333 4.308 14.898 1.00 52.09 364 LYS A O 1
ATOM 2940 N N . GLY A 1 365 ? -36.907 5.245 13.435 1.00 66.12 365 GLY A N 1
ATOM 2941 C CA . GLY A 1 365 ? -35.737 5.294 14.306 1.00 66.12 365 GLY A CA 1
ATOM 2942 C C . GLY A 1 365 ? -34.500 5.796 13.565 1.00 66.12 365 GLY A C 1
ATOM 2943 O O . GLY A 1 365 ? -34.578 6.190 12.402 1.00 66.12 365 GLY A O 1
ATOM 2944 N N . LEU A 1 366 ? -33.356 5.761 14.245 1.00 70.25 366 LEU A N 1
ATOM 2945 C CA . LEU A 1 366 ? -32.053 5.812 13.582 1.00 70.25 366 LEU A CA 1
ATOM 2946 C C . LEU A 1 366 ? -31.813 4.472 12.856 1.00 70.25 366 LEU A C 1
ATOM 2948 O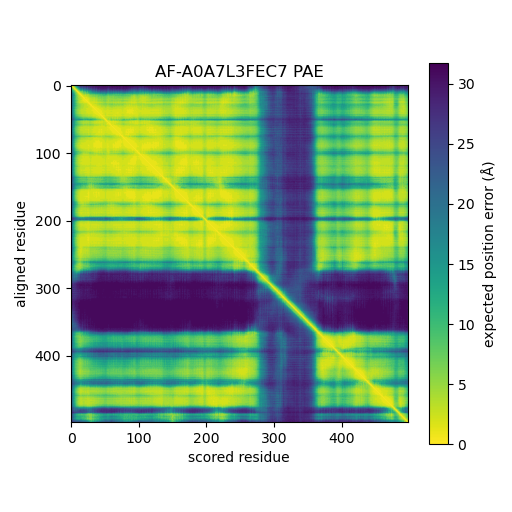 O . LEU A 1 366 ? -32.310 3.447 13.326 1.00 70.25 366 LEU A O 1
ATOM 2952 N N . PRO A 1 367 ? -31.031 4.433 11.762 1.00 70.69 367 PRO A N 1
ATOM 2953 C CA . PRO A 1 367 ? -30.658 3.183 11.095 1.00 70.69 367 PRO A CA 1
ATOM 2954 C C . PRO A 1 367 ? -29.558 2.395 11.843 1.00 70.69 367 PRO A C 1
ATOM 2956 O O . PRO A 1 367 ? -28.940 1.508 11.265 1.00 70.69 367 PRO A O 1
ATOM 2959 N N . TRP A 1 368 ? -29.303 2.719 13.117 1.00 76.56 368 TRP A N 1
ATOM 2960 C CA . TRP A 1 368 ? -28.384 2.015 14.013 1.00 76.56 368 TRP A CA 1
ATOM 2961 C C . TRP A 1 368 ? -28.929 1.987 15.449 1.00 76.56 368 TRP A C 1
ATOM 2963 O O . TRP A 1 368 ? -29.614 2.917 15.890 1.00 76.56 368 TRP A O 1
ATOM 2973 N N . ALA A 1 369 ? -28.584 0.949 16.207 1.00 79.19 369 ALA A N 1
ATOM 2974 C CA . ALA A 1 369 ? -28.920 0.823 17.616 1.00 79.19 369 ALA A CA 1
ATOM 2975 C C . ALA A 1 369 ? -28.123 1.826 18.479 1.00 79.19 369 ALA A C 1
ATOM 2977 O O . ALA A 1 369 ? -26.906 1.976 18.296 1.00 79.19 369 ALA A O 1
ATOM 2978 N N . PRO A 1 370 ? -28.759 2.489 19.468 1.00 83.00 370 PRO A N 1
ATOM 2979 C CA . PRO A 1 370 ? -28.051 3.255 20.490 1.00 83.00 370 PRO A CA 1
ATOM 2980 C C . PRO A 1 370 ? -27.038 2.384 21.245 1.00 83.00 370 PRO A C 1
ATOM 2982 O O . PRO A 1 370 ? -27.317 1.226 21.555 1.00 83.00 370 PRO A O 1
ATOM 2985 N N . LYS A 1 371 ? -25.869 2.951 21.564 1.00 88.25 371 LYS A N 1
ATOM 2986 C CA . LYS A 1 371 ? -24.769 2.266 22.260 1.00 88.25 371 LYS A CA 1
ATOM 2987 C C . LYS A 1 371 ? -24.474 2.998 23.564 1.00 88.25 371 LYS A C 1
ATOM 2989 O O . LYS A 1 371 ? -24.063 4.152 23.539 1.00 88.25 371 LYS A O 1
ATOM 2994 N N . VAL A 1 372 ? -24.697 2.320 24.685 1.00 90.44 372 VAL A N 1
ATOM 2995 C CA . VAL A 1 372 ? -24.487 2.836 26.045 1.00 90.44 372 VAL A CA 1
ATOM 2996 C C . VAL A 1 372 ? -23.200 2.234 26.606 1.00 90.44 372 VAL A C 1
ATOM 2998 O O . VAL A 1 372 ? -23.003 1.023 26.506 1.00 90.44 372 VAL A O 1
ATOM 3001 N N . ARG A 1 373 ? -22.320 3.040 27.205 1.00 89.38 373 ARG A N 1
ATOM 3002 C CA . ARG A 1 373 ? -21.104 2.555 27.879 1.00 89.38 373 ARG A CA 1
ATOM 3003 C C . ARG A 1 373 ? -21.392 2.307 29.356 1.00 89.38 373 ARG A C 1
ATOM 3005 O O . ARG A 1 373 ? -22.293 2.909 29.932 1.00 89.38 373 ARG A O 1
ATOM 3012 N N . GLN A 1 374 ? -20.569 1.485 30.004 1.00 88.62 374 GLN A N 1
ATOM 3013 C CA . GLN A 1 374 ? -20.666 1.219 31.447 1.00 88.62 374 GLN A CA 1
ATOM 3014 C C . GLN A 1 374 ? -20.711 2.517 32.286 1.00 88.62 374 GLN A C 1
ATOM 3016 O O . GLN A 1 374 ? -21.617 2.683 33.101 1.00 88.62 374 GLN A O 1
ATOM 3021 N N . LYS A 1 375 ? -19.817 3.475 32.000 1.00 89.12 375 LYS A N 1
ATOM 3022 C CA . LYS A 1 375 ? -19.733 4.776 32.693 1.00 89.12 375 LYS A CA 1
ATOM 3023 C C . LYS A 1 375 ? -20.993 5.641 32.557 1.00 89.12 375 LYS A C 1
ATOM 3025 O O . LYS A 1 375 ? -21.297 6.424 33.452 1.00 89.12 375 LYS A O 1
ATOM 3030 N N . ASP A 1 376 ? -21.755 5.476 31.476 1.00 90.44 376 ASP A N 1
ATOM 3031 C CA . ASP A 1 376 ? -23.001 6.221 31.260 1.00 90.44 376 ASP A CA 1
ATOM 3032 C C . ASP A 1 376 ? -24.121 5.691 32.184 1.00 90.44 376 ASP A C 1
ATOM 3034 O O . ASP A 1 376 ? -24.950 6.457 32.675 1.00 90.44 376 ASP A O 1
ATOM 3038 N N . ILE A 1 377 ? -24.104 4.383 32.484 1.00 91.75 377 ILE A N 1
ATOM 3039 C CA . ILE A 1 377 ? -25.008 3.736 33.452 1.00 91.75 377 ILE A CA 1
ATOM 3040 C C . ILE A 1 377 ? -24.627 4.124 34.886 1.00 91.75 377 ILE A C 1
ATOM 3042 O O . ILE A 1 377 ? -25.507 4.424 35.693 1.00 91.75 377 ILE A O 1
ATOM 3046 N N . GLU A 1 378 ? -23.328 4.138 35.194 1.00 91.00 378 GLU A N 1
ATOM 3047 C CA . GLU A 1 378 ? -22.786 4.555 36.494 1.00 91.00 378 GLU A CA 1
ATOM 3048 C C . GLU A 1 378 ? -23.169 6.005 36.806 1.00 91.00 378 GLU A C 1
ATOM 3050 O O . GLU A 1 378 ? -23.796 6.260 37.832 1.00 91.00 378 GLU A O 1
ATOM 3055 N N . HIS A 1 379 ? -22.912 6.937 35.883 1.00 91.56 379 HIS A N 1
ATOM 3056 C CA . HIS A 1 379 ? -23.247 8.349 36.067 1.00 91.56 379 HIS A CA 1
ATOM 3057 C C . HIS A 1 379 ? -24.759 8.584 36.231 1.00 91.56 379 HIS A C 1
ATOM 3059 O O . HIS A 1 379 ? -25.182 9.313 37.130 1.00 91.56 379 HIS A O 1
ATOM 3065 N N . PHE A 1 380 ? -25.594 7.913 35.423 1.00 92.12 380 PHE A N 1
ATOM 3066 C CA . PHE A 1 380 ? -27.053 7.972 35.563 1.00 92.12 380 PHE A CA 1
ATOM 3067 C C . PHE A 1 380 ? -27.529 7.466 36.936 1.00 92.12 380 PHE A C 1
ATOM 3069 O O . PHE A 1 380 ? -28.443 8.043 37.536 1.00 92.12 380 PHE A O 1
ATOM 3076 N N . LEU A 1 381 ? -26.902 6.409 37.462 1.00 91.50 381 LEU A N 1
ATOM 3077 C CA . LEU A 1 381 ? -27.206 5.864 38.783 1.00 91.50 381 LEU A CA 1
ATOM 3078 C C . LEU A 1 381 ? -26.699 6.744 39.925 1.00 91.50 381 LEU A C 1
ATOM 3080 O O . LEU A 1 381 ? -27.431 6.921 40.893 1.00 91.50 381 LEU A O 1
ATOM 3084 N N . GLU A 1 382 ? -25.509 7.330 39.830 1.00 90.69 382 GLU A N 1
ATOM 3085 C CA . GLU A 1 382 ? -24.995 8.262 40.840 1.00 90.69 382 GLU A CA 1
ATOM 3086 C C . GLU A 1 382 ? -25.852 9.529 40.923 1.00 90.69 382 GLU A C 1
ATOM 3088 O O . GLU A 1 382 ? -26.289 9.897 42.015 1.00 90.69 382 GLU A O 1
ATOM 3093 N N . ALA A 1 383 ? -26.195 10.139 39.782 1.00 90.00 383 ALA A N 1
ATOM 3094 C CA . ALA A 1 383 ? -27.113 11.277 39.730 1.00 90.00 383 ALA A CA 1
ATOM 3095 C C . ALA A 1 383 ? -28.494 10.922 40.319 1.00 90.00 383 ALA A C 1
ATOM 3097 O O . ALA A 1 383 ? -29.054 11.683 41.112 1.00 90.00 383 ALA A O 1
ATOM 3098 N N . SER A 1 384 ? -29.020 9.734 39.998 1.00 90.19 384 SER A N 1
ATOM 3099 C CA . SER A 1 384 ? -30.294 9.242 40.540 1.00 90.19 384 SER A CA 1
ATOM 3100 C C . SER A 1 384 ? -30.242 8.995 42.052 1.00 90.19 384 SER A C 1
ATOM 3102 O O . SER A 1 384 ? -31.136 9.431 42.777 1.00 90.19 384 SER A O 1
ATOM 3104 N N . ARG A 1 385 ? -29.203 8.318 42.554 1.00 91.19 385 ARG A N 1
ATOM 3105 C CA . ARG A 1 385 ? -29.051 8.004 43.983 1.00 91.19 385 ARG A CA 1
ATOM 3106 C C . ARG A 1 385 ? -28.813 9.266 44.812 1.00 91.19 385 ARG A C 1
ATOM 3108 O O . ARG A 1 385 ? -29.450 9.417 45.850 1.00 91.19 385 ARG A O 1
ATOM 3115 N N . ASN A 1 386 ? -28.023 10.221 44.320 1.00 89.62 386 ASN A N 1
ATOM 3116 C CA . ASN A 1 386 ? -27.879 11.533 44.956 1.00 89.62 386 ASN A CA 1
ATOM 3117 C C . ASN A 1 386 ? -29.223 12.272 45.026 1.00 89.62 386 ASN A C 1
ATOM 3119 O O . ASN A 1 386 ? -29.620 12.708 46.103 1.00 89.62 386 ASN A O 1
ATOM 3123 N N . LYS A 1 387 ? -29.969 12.339 43.915 1.00 90.69 387 LYS A N 1
ATOM 3124 C CA . LYS A 1 387 ? -31.251 13.061 43.835 1.00 90.69 387 LYS A CA 1
ATOM 3125 C C . LYS A 1 387 ? -32.374 12.468 44.695 1.00 90.69 387 LYS A C 1
ATOM 3127 O O . LYS A 1 387 ? -33.219 13.221 45.171 1.00 90.69 387 LYS A O 1
ATOM 3132 N N . PHE A 1 388 ? -32.421 11.145 44.862 1.00 88.88 388 PHE A N 1
ATOM 3133 C CA . PHE A 1 388 ? -33.528 10.459 45.551 1.00 88.88 388 PHE A CA 1
ATOM 3134 C C . PHE A 1 388 ? -33.174 9.867 46.923 1.00 88.88 388 PHE A C 1
ATOM 3136 O O . PHE A 1 388 ? -34.086 9.559 47.687 1.00 88.88 388 PHE A O 1
ATOM 3143 N N . ILE A 1 389 ? -31.886 9.691 47.240 1.00 87.06 389 ILE A N 1
ATOM 3144 C CA . ILE A 1 389 ? -31.419 8.998 48.456 1.00 87.06 389 ILE A CA 1
ATOM 3145 C C . ILE A 1 389 ? -30.267 9.740 49.171 1.00 87.06 389 ILE A C 1
ATOM 3147 O O . ILE A 1 389 ? -30.011 9.476 50.343 1.00 87.06 389 ILE A O 1
ATOM 3151 N N . GLY A 1 390 ? -29.591 10.687 48.510 1.00 83.31 390 GLY A N 1
ATOM 3152 C CA . GLY A 1 390 ? -28.559 11.537 49.119 1.00 83.31 390 GLY A CA 1
ATOM 3153 C C . GLY A 1 390 ? -27.182 10.890 49.320 1.00 83.31 390 GLY A C 1
ATOM 3154 O O . GLY A 1 390 ? -26.363 11.453 50.041 1.00 83.31 390 GLY A O 1
ATOM 3155 N N . PHE A 1 391 ? -26.905 9.730 48.712 1.00 79.94 391 PHE A N 1
ATOM 3156 C CA . PHE A 1 391 ? -25.578 9.100 48.742 1.00 79.94 391 PHE A CA 1
ATOM 3157 C C . PHE A 1 391 ? -25.247 8.373 47.433 1.00 79.94 391 PHE A C 1
ATOM 3159 O O . PHE A 1 391 ? -26.143 7.868 46.756 1.00 79.94 391 PHE A O 1
ATOM 3166 N N . THR A 1 392 ? -23.958 8.254 47.102 1.00 77.12 392 THR A N 1
ATOM 3167 C CA . THR A 1 392 ? -23.473 7.411 46.000 1.00 77.12 392 THR A CA 1
ATOM 3168 C C . THR A 1 392 ? -23.035 6.028 46.483 1.00 77.12 392 THR A C 1
ATOM 3170 O O . THR A 1 392 ? -22.544 5.845 47.595 1.00 77.12 392 THR A O 1
ATOM 3173 N N . LEU A 1 393 ? -23.186 5.044 45.596 1.00 71.44 393 LEU A N 1
ATOM 3174 C CA . LEU A 1 393 ? -22.498 3.755 45.650 1.00 71.44 393 LEU A CA 1
ATOM 3175 C C . LEU A 1 393 ? -21.619 3.717 44.398 1.00 71.44 393 LEU A C 1
ATOM 3177 O O . LEU A 1 393 ? -22.128 3.462 43.306 1.00 71.44 393 LEU A O 1
ATOM 3181 N N . GLY A 1 394 ? -20.343 4.084 44.542 1.00 71.25 394 GLY A N 1
ATOM 3182 C CA . GLY A 1 394 ? -19.415 4.178 43.411 1.00 71.25 394 GLY A CA 1
ATOM 3183 C C . GLY A 1 394 ? -19.221 2.823 42.727 1.00 71.25 394 GLY A C 1
ATOM 3184 O O . GLY A 1 394 ? -19.177 1.799 43.405 1.00 71.25 394 GLY A O 1
ATOM 3185 N N . GLN A 1 395 ? -19.133 2.822 41.392 1.00 73.81 395 GLN A N 1
ATOM 3186 C CA . GLN A 1 395 ? -19.006 1.636 40.515 1.00 73.81 395 GLN A CA 1
ATOM 3187 C C . GLN A 1 395 ? -20.154 0.595 40.577 1.00 73.81 395 GLN A C 1
ATOM 3189 O O . GLN A 1 395 ? -20.229 -0.291 39.728 1.00 73.81 395 GLN A O 1
ATOM 3194 N N . ASP A 1 396 ? -21.091 0.687 41.523 1.00 83.88 396 ASP A N 1
ATOM 3195 C CA . ASP A 1 396 ? -22.222 -0.240 41.627 1.00 83.88 396 ASP A CA 1
ATOM 3196 C C . ASP A 1 396 ? -23.307 0.070 40.582 1.00 83.88 396 ASP A C 1
ATOM 3198 O O . ASP A 1 396 ? -24.062 1.034 40.729 1.00 83.88 396 ASP A O 1
ATOM 3202 N N . THR A 1 397 ? -23.466 -0.788 39.570 1.00 83.94 397 THR A N 1
ATOM 3203 C CA . THR A 1 397 ? -24.577 -0.701 38.604 1.00 83.94 397 THR A CA 1
ATOM 3204 C C . THR A 1 397 ? -25.780 -1.607 38.896 1.00 83.94 397 THR A C 1
ATOM 3206 O O . THR A 1 397 ? -26.712 -1.641 38.090 1.00 83.94 397 THR A O 1
ATOM 3209 N N . GLU A 1 398 ? -25.814 -2.336 40.014 1.00 85.81 398 GLU A N 1
ATOM 3210 C CA . GLU A 1 398 ? -26.872 -3.307 40.340 1.00 85.81 398 GLU A CA 1
ATOM 3211 C C . GLU A 1 398 ? -27.855 -2.838 41.426 1.00 85.81 398 GLU A C 1
ATOM 3213 O O . GLU A 1 398 ? -29.049 -3.132 41.318 1.00 85.81 398 GLU A O 1
ATOM 3218 N N . THR A 1 399 ? -27.431 -2.078 42.444 1.00 85.62 399 THR A N 1
ATOM 3219 C CA . THR A 1 399 ? -28.358 -1.677 43.522 1.00 85.62 399 THR A CA 1
ATOM 3220 C C . THR A 1 399 ? -29.325 -0.582 43.068 1.00 85.62 399 THR A C 1
ATOM 3222 O O . THR A 1 399 ? -28.965 0.596 42.989 1.00 85.62 399 THR A O 1
ATOM 3225 N N . LEU A 1 400 ? -30.584 -0.965 42.830 1.00 86.81 400 LEU A N 1
ATOM 3226 C CA . LEU A 1 400 ? -31.706 -0.059 42.523 1.00 86.81 400 LEU A CA 1
ATOM 3227 C C . LEU A 1 400 ? -32.609 0.241 43.735 1.00 86.81 400 LEU A C 1
ATOM 3229 O O . LEU A 1 400 ? -33.641 0.894 43.606 1.00 86.81 400 LEU A O 1
ATOM 3233 N N . ILE A 1 401 ? -32.259 -0.257 44.923 1.00 84.81 401 ILE A N 1
ATOM 3234 C CA . ILE A 1 401 ? -33.072 -0.105 46.136 1.00 84.81 401 ILE A CA 1
ATOM 3235 C C . ILE A 1 401 ? -33.206 1.386 46.488 1.00 84.81 401 ILE A C 1
ATOM 3237 O O . ILE A 1 401 ? -32.213 2.101 46.566 1.00 84.81 401 ILE A O 1
ATOM 3241 N N . GLY A 1 402 ? -34.443 1.842 46.705 1.00 84.19 402 GLY A N 1
ATOM 3242 C CA . GLY A 1 402 ? -34.768 3.238 47.020 1.00 84.19 402 GLY A CA 1
ATOM 3243 C C . GLY A 1 402 ? -35.057 4.133 45.807 1.00 84.19 402 GLY A C 1
ATOM 3244 O O . GLY A 1 402 ? -35.560 5.237 45.993 1.00 84.19 402 GLY A O 1
ATOM 3245 N N . LEU A 1 403 ? -34.812 3.673 44.574 1.00 89.88 403 LEU A N 1
ATOM 3246 C CA . LEU A 1 403 ? -35.073 4.465 43.368 1.00 89.88 403 LEU A CA 1
ATOM 3247 C C . LEU A 1 403 ? -36.536 4.324 42.874 1.00 89.88 403 LEU A C 1
ATOM 3249 O O . LEU A 1 403 ? -37.157 3.269 43.026 1.00 89.88 403 LEU A O 1
ATOM 3253 N N . PRO A 1 404 ? -37.128 5.369 42.261 1.00 92.69 404 PRO A N 1
ATOM 3254 C CA . PRO A 1 404 ? -38.438 5.274 41.610 1.00 92.69 404 PRO A CA 1
ATOM 3255 C C . PRO A 1 404 ? -38.481 4.301 40.420 1.00 92.69 404 PRO A C 1
ATOM 3257 O O . PRO A 1 404 ? -37.529 4.197 39.647 1.00 92.69 404 PRO A O 1
ATOM 3260 N N . ARG A 1 405 ? -39.645 3.670 40.185 1.00 91.00 405 ARG A N 1
ATOM 3261 C CA . ARG A 1 405 ? -39.862 2.713 39.074 1.00 91.00 405 ARG A CA 1
ATOM 3262 C C . ARG A 1 405 ? -39.416 3.201 37.681 1.00 91.00 405 ARG A C 1
ATOM 3264 O O . ARG A 1 405 ? -38.788 2.397 36.998 1.00 91.00 405 ARG A O 1
ATOM 3271 N N . PRO A 1 406 ? -39.643 4.465 37.258 1.00 94.00 406 PRO A N 1
ATOM 3272 C CA . PRO A 1 406 ? -39.142 4.941 35.966 1.00 94.00 406 PRO A CA 1
ATOM 3273 C C . PRO A 1 406 ? -37.620 4.807 35.822 1.00 94.00 406 PRO A C 1
ATOM 3275 O O . PRO A 1 406 ? -37.136 4.481 34.746 1.00 94.00 406 PRO A O 1
ATOM 3278 N N . ILE A 1 407 ? -36.861 4.958 36.914 1.00 92.25 407 ILE A N 1
ATOM 3279 C CA . ILE A 1 407 ? -35.401 4.789 36.908 1.00 92.25 407 ILE A CA 1
ATOM 3280 C C . ILE A 1 407 ? -35.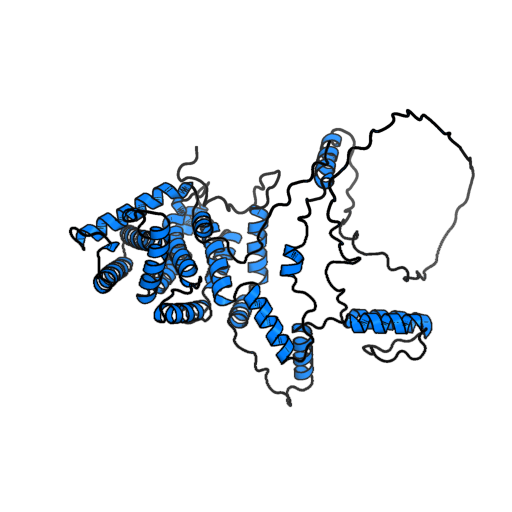027 3.313 36.727 1.00 92.25 407 ILE A C 1
ATOM 3282 O O . ILE A 1 407 ? -34.068 3.011 36.025 1.00 92.25 407 ILE A O 1
ATOM 3286 N N . HIS A 1 408 ? -35.808 2.373 37.272 1.00 92.44 408 HIS A N 1
ATOM 3287 C CA . HIS A 1 408 ? -35.598 0.940 37.026 1.00 92.44 408 HIS A CA 1
ATOM 3288 C C . HIS A 1 408 ? -35.819 0.593 35.544 1.00 92.44 408 HIS A C 1
ATOM 3290 O O . HIS A 1 408 ? -35.070 -0.199 34.973 1.00 92.44 408 HIS A O 1
ATOM 3296 N N . GLU A 1 409 ? -36.827 1.198 34.912 1.00 92.94 409 GLU A N 1
ATOM 3297 C CA . GLU A 1 409 ? -37.122 1.031 33.485 1.00 92.94 409 GLU A CA 1
ATOM 3298 C C . GLU A 1 409 ? -36.038 1.680 32.606 1.00 92.94 409 GLU A C 1
ATOM 3300 O O . GLU A 1 409 ? -35.569 1.048 31.654 1.00 92.94 409 GLU A O 1
ATOM 3305 N N . SER A 1 410 ? -35.540 2.867 32.975 1.00 92.56 410 SER A N 1
ATOM 3306 C CA . SER A 1 410 ? -34.369 3.489 32.344 1.00 92.56 410 SER A CA 1
ATOM 3307 C C . SER A 1 410 ? -33.117 2.618 32.472 1.00 92.56 410 SER A C 1
ATOM 3309 O O . SER A 1 410 ? -32.523 2.287 31.452 1.00 92.56 410 SER A O 1
ATOM 3311 N N . VAL A 1 411 ? -32.737 2.160 33.674 1.00 92.56 411 VAL A N 1
ATOM 3312 C CA . VAL A 1 411 ? -31.544 1.307 33.866 1.00 92.56 411 VAL A CA 1
ATOM 3313 C C . VAL A 1 411 ? -31.671 -0.008 33.101 1.00 92.56 411 VAL A C 1
ATOM 3315 O O . VAL A 1 411 ? -30.707 -0.436 32.472 1.00 92.56 411 VAL A O 1
ATOM 3318 N N . LYS A 1 412 ? -32.853 -0.637 33.087 1.00 92.62 412 LYS A N 1
ATOM 3319 C CA . LYS A 1 412 ? -33.104 -1.833 32.269 1.00 92.62 412 LYS A CA 1
ATOM 3320 C C . LYS A 1 412 ? -32.867 -1.552 30.780 1.00 92.62 412 LYS A C 1
ATOM 3322 O O . LYS A 1 412 ? -32.217 -2.349 30.108 1.00 92.62 412 LYS A O 1
ATOM 3327 N N . THR A 1 413 ? -33.354 -0.416 30.282 1.00 90.88 413 THR A N 1
ATOM 3328 C CA . THR A 1 413 ? -33.191 0.003 28.880 1.00 90.88 413 THR A CA 1
ATOM 3329 C C . THR A 1 413 ? -31.728 0.315 28.550 1.00 90.88 413 THR A C 1
ATOM 3331 O O . THR A 1 413 ? -31.231 -0.128 27.517 1.00 90.88 413 THR A O 1
ATOM 3334 N N . LEU A 1 414 ? -31.014 1.000 29.449 1.00 91.69 414 LEU A N 1
ATOM 3335 C CA . LEU A 1 414 ? -29.585 1.294 29.326 1.00 91.69 414 LEU A CA 1
ATOM 3336 C C . LEU A 1 414 ? -28.738 0.011 29.326 1.00 91.69 414 LEU A C 1
ATOM 3338 O O . LEU A 1 414 ? -27.880 -0.149 28.464 1.00 91.69 414 LEU A O 1
ATOM 3342 N N . LYS A 1 415 ? -29.020 -0.944 30.226 1.00 91.06 415 LYS A N 1
ATOM 3343 C CA . LYS A 1 415 ? -28.351 -2.258 30.255 1.00 91.06 415 LYS A CA 1
ATOM 3344 C C . LYS A 1 415 ? -28.634 -3.093 29.006 1.00 91.06 415 LYS A C 1
ATOM 3346 O O . LYS A 1 415 ? -27.729 -3.765 28.527 1.00 91.06 415 LYS A O 1
ATOM 3351 N N . GLN A 1 416 ? -29.846 -3.025 28.448 1.00 88.75 416 GLN A N 1
ATOM 3352 C CA . GLN A 1 416 ? -30.183 -3.693 27.184 1.00 88.75 416 GLN A CA 1
ATOM 3353 C C . GLN A 1 416 ? -29.383 -3.139 25.989 1.00 88.75 416 GLN A C 1
ATOM 3355 O O . GLN A 1 416 ? -29.081 -3.889 25.066 1.00 88.75 416 GLN A O 1
ATOM 3360 N N . HIS A 1 417 ? -29.014 -1.856 26.021 1.00 88.75 417 HIS A N 1
ATOM 3361 C CA . HIS A 1 417 ? -28.213 -1.187 24.988 1.00 88.75 417 HIS A CA 1
ATOM 3362 C C . HIS A 1 417 ? -26.732 -1.030 25.384 1.00 88.75 417 HIS A C 1
ATOM 3364 O O . HIS A 1 417 ? -25.998 -0.263 24.755 1.00 88.75 417 HIS A O 1
ATOM 3370 N N . LYS A 1 418 ? -26.273 -1.747 26.424 1.00 89.88 418 LYS A N 1
ATOM 3371 C CA . LYS A 1 418 ? -24.877 -1.715 26.870 1.00 89.88 418 LYS A CA 1
ATOM 3372 C C . LYS A 1 418 ? -23.982 -2.334 25.798 1.00 89.88 418 LYS A C 1
ATOM 3374 O O . LYS A 1 418 ? -23.979 -3.548 25.600 1.00 89.88 418 LYS A O 1
ATOM 3379 N N . TYR A 1 419 ? -23.181 -1.501 25.146 1.00 90.38 419 TYR A N 1
ATOM 3380 C CA . TYR A 1 419 ? -22.117 -1.959 24.269 1.00 90.38 419 TYR A CA 1
ATOM 3381 C C . TYR A 1 419 ? -20.851 -2.210 25.092 1.00 90.38 419 TYR A C 1
ATOM 3383 O O . TYR A 1 419 ? -20.452 -1.385 25.910 1.00 90.38 419 TYR A O 1
ATOM 3391 N N . VAL A 1 420 ? -20.224 -3.360 24.853 1.00 90.62 420 VAL A N 1
ATOM 3392 C CA . VAL A 1 420 ? -18.892 -3.708 25.357 1.00 90.62 420 VAL A CA 1
ATOM 3393 C C . VAL A 1 420 ? -18.013 -3.942 24.135 1.00 90.62 420 VAL A C 1
ATOM 3395 O O . VAL A 1 420 ? -18.359 -4.754 23.266 1.00 90.62 420 VAL A O 1
ATOM 3398 N N . SER A 1 421 ? -16.921 -3.191 24.028 1.00 91.06 421 SER A N 1
ATOM 3399 C CA . SER A 1 421 ? -15.900 -3.367 22.997 1.00 91.06 421 SER A CA 1
ATOM 3400 C C . SER A 1 421 ? -14.906 -4.467 23.382 1.00 91.06 421 SER A C 1
ATOM 3402 O O . SER A 1 421 ? -14.899 -4.951 24.511 1.00 91.06 421 SER A O 1
ATOM 3404 N N . ILE A 1 422 ? -14.058 -4.870 22.434 1.00 91.62 422 ILE A N 1
ATOM 3405 C CA . ILE A 1 422 ? -12.943 -5.787 22.720 1.00 91.62 422 ILE A CA 1
ATOM 3406 C C . ILE A 1 422 ? -11.930 -5.091 23.649 1.00 91.62 422 ILE A C 1
ATOM 3408 O O . ILE A 1 422 ? -11.473 -5.692 24.615 1.00 91.62 422 ILE A O 1
ATOM 3412 N N . SER A 1 423 ? -11.674 -3.797 23.430 1.00 90.38 423 SER A N 1
ATOM 3413 C CA . SER A 1 423 ? -10.785 -2.977 24.261 1.00 90.38 423 SER A CA 1
ATOM 3414 C C . SER A 1 423 ? -11.269 -2.834 25.709 1.00 90.38 423 SER A C 1
ATOM 3416 O O . SER A 1 423 ? -10.445 -2.828 26.610 1.00 90.38 423 SER A O 1
ATOM 3418 N N . ASP A 1 424 ? -12.584 -2.786 25.965 1.00 90.81 424 ASP A N 1
ATOM 3419 C CA . ASP A 1 424 ? -13.119 -2.774 27.341 1.00 90.81 424 ASP A CA 1
ATOM 3420 C C . ASP A 1 424 ? -12.823 -4.088 28.092 1.00 90.81 424 ASP A C 1
ATOM 3422 O O . ASP A 1 424 ? -12.709 -4.082 29.316 1.00 90.81 424 ASP A O 1
ATOM 3426 N N . ILE A 1 425 ? -12.709 -5.219 27.378 1.00 91.69 425 ILE A N 1
ATOM 3427 C CA . ILE A 1 425 ? -12.269 -6.494 27.967 1.00 91.69 425 ILE A CA 1
ATOM 3428 C C . ILE A 1 425 ? -10.758 -6.4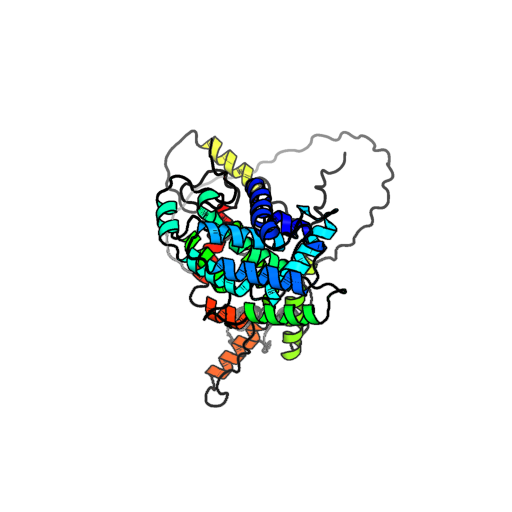80 28.179 1.00 91.69 425 ILE A C 1
ATOM 3430 O O . ILE A 1 425 ? -10.311 -6.845 29.259 1.00 91.69 425 ILE A O 1
ATOM 3434 N N . GLN A 1 426 ? -9.984 -6.032 27.187 1.00 89.38 426 GLN A N 1
ATOM 3435 C CA . GLN A 1 426 ? -8.527 -5.954 27.292 1.00 89.38 426 GLN A CA 1
ATOM 3436 C C . GLN A 1 426 ? -8.096 -5.081 28.481 1.00 89.38 426 GLN A C 1
ATOM 3438 O O . GLN A 1 426 ? -7.424 -5.581 29.374 1.00 89.38 426 GLN A O 1
ATOM 3443 N N . ILE A 1 427 ? -8.599 -3.844 28.577 1.00 89.81 427 ILE A N 1
ATOM 3444 C CA . ILE A 1 427 ? -8.319 -2.927 29.697 1.00 89.81 427 ILE A CA 1
ATOM 3445 C C . ILE A 1 427 ? -8.695 -3.565 31.041 1.00 89.81 427 ILE A C 1
ATOM 3447 O O . ILE A 1 427 ? -7.977 -3.407 32.021 1.00 89.81 427 ILE A O 1
ATOM 3451 N N . LYS A 1 428 ? -9.804 -4.318 31.106 1.00 89.69 428 LYS A N 1
ATOM 3452 C CA . LYS A 1 428 ? -10.208 -5.030 32.326 1.00 89.69 428 LYS A CA 1
ATOM 3453 C C . LYS A 1 428 ? -9.252 -6.183 32.675 1.00 89.69 428 LYS A C 1
ATOM 3455 O O . LYS A 1 428 ? -9.025 -6.428 33.858 1.00 89.69 428 LYS A O 1
ATOM 3460 N N . ASN A 1 429 ? -8.726 -6.895 31.680 1.00 88.62 429 ASN A N 1
ATOM 3461 C CA . ASN A 1 429 ? -7.756 -7.972 31.877 1.00 88.62 429 ASN A CA 1
ATOM 3462 C C . ASN A 1 429 ? -6.400 -7.408 32.332 1.00 88.62 429 ASN A C 1
ATOM 3464 O O . ASN A 1 429 ? -5.858 -7.893 33.321 1.00 88.62 429 ASN A O 1
ATOM 3468 N N . GLU A 1 430 ? -5.913 -6.347 31.679 1.00 88.31 430 GLU A N 1
ATOM 3469 C CA . GLU A 1 430 ? -4.732 -5.567 32.081 1.00 88.31 430 GLU A CA 1
ATOM 3470 C C . GLU A 1 430 ? -4.882 -5.091 33.539 1.00 88.31 430 GLU A C 1
ATOM 3472 O O . GLU A 1 430 ? -4.041 -5.382 34.388 1.00 88.31 430 GLU A O 1
ATOM 3477 N N . GLU A 1 431 ? -6.021 -4.472 33.873 1.00 89.62 431 GLU A N 1
ATOM 3478 C CA . GLU A 1 431 ? -6.380 -4.058 35.234 1.00 89.62 431 GLU A CA 1
ATOM 3479 C C . GLU A 1 431 ? -6.392 -5.214 36.255 1.00 89.62 431 GLU A C 1
ATOM 3481 O O . GLU A 1 431 ? -6.142 -4.987 37.438 1.00 89.62 431 GLU A O 1
ATOM 3486 N N . GLU A 1 432 ? -6.769 -6.435 35.869 1.00 88.31 432 GLU A N 1
ATOM 3487 C CA . GLU A 1 432 ? -6.764 -7.609 36.757 1.00 88.31 432 GLU A CA 1
ATOM 3488 C C . GLU A 1 432 ? -5.355 -8.203 36.907 1.00 88.31 432 GLU A C 1
ATOM 3490 O O . GLU A 1 432 ? -4.988 -8.634 38.005 1.00 88.31 432 GLU A O 1
ATOM 3495 N N . LEU A 1 433 ? -4.535 -8.130 35.854 1.00 86.94 433 LEU A N 1
ATOM 3496 C CA . LEU A 1 433 ? -3.129 -8.527 35.852 1.00 86.94 433 LEU A CA 1
ATOM 3497 C C . LEU A 1 433 ? -2.278 -7.578 36.709 1.00 86.94 433 LEU A C 1
ATOM 3499 O O . LEU A 1 433 ? -1.535 -8.060 37.563 1.00 86.94 433 LEU A O 1
ATOM 3503 N N . GLU A 1 434 ? -2.467 -6.256 36.612 1.00 87.06 434 GLU A N 1
ATOM 3504 C CA . GLU A 1 434 ? -1.837 -5.265 37.506 1.00 87.06 434 GLU A CA 1
ATOM 3505 C C . GLU A 1 434 ? -2.159 -5.514 38.990 1.00 87.06 434 GLU A C 1
ATOM 3507 O O . GLU A 1 434 ? -1.313 -5.308 39.865 1.00 87.06 434 GLU A O 1
ATOM 3512 N N . LYS A 1 435 ? -3.376 -5.985 39.295 1.00 87.69 435 LYS A N 1
ATOM 3513 C CA . LYS A 1 435 ? -3.811 -6.286 40.670 1.00 87.69 435 LYS A CA 1
ATOM 3514 C C . LYS A 1 435 ? -3.222 -7.595 41.206 1.00 87.69 435 LYS A C 1
ATOM 3516 O O . LYS A 1 435 ? -3.153 -7.757 42.426 1.00 87.69 435 LYS A O 1
ATOM 3521 N N . CYS A 1 436 ? -2.826 -8.539 40.347 1.00 84.94 436 CYS A N 1
ATOM 3522 C CA . CYS A 1 436 ? -2.379 -9.888 40.731 1.00 84.94 436 CYS A CA 1
ATOM 3523 C C . CYS A 1 436 ? -1.204 -10.448 39.880 1.00 84.94 436 CYS A C 1
ATOM 3525 O O . CYS A 1 436 ? -1.237 -11.625 39.497 1.00 84.94 436 CYS A O 1
ATOM 3527 N N . PRO A 1 437 ? -0.114 -9.689 39.638 1.00 81.00 437 PRO A N 1
ATOM 3528 C CA . PRO A 1 437 ? 0.912 -10.060 38.652 1.00 81.00 437 PRO A CA 1
ATOM 3529 C C . PRO A 1 437 ? 1.654 -11.351 39.030 1.00 81.00 437 PRO A C 1
ATOM 3531 O O . PRO A 1 437 ? 1.885 -12.219 38.194 1.00 81.00 437 PRO A O 1
ATOM 3534 N N . MET A 1 438 ? 1.924 -11.553 40.325 1.00 80.06 438 MET A N 1
ATOM 3535 C CA . MET A 1 438 ? 2.568 -12.764 40.862 1.00 80.06 438 MET A CA 1
ATOM 3536 C C . MET A 1 438 ? 1.729 -14.050 40.720 1.00 80.06 438 MET A C 1
ATOM 3538 O O . MET A 1 438 ? 2.216 -15.129 41.052 1.00 80.06 438 MET A O 1
ATOM 3542 N N . SER A 1 439 ? 0.460 -13.948 40.314 1.00 81.38 439 SER A N 1
ATOM 3543 C CA . SER A 1 439 ? -0.466 -15.082 40.161 1.00 81.38 439 SER A CA 1
ATOM 3544 C C . SER A 1 439 ? -0.967 -15.269 38.730 1.00 81.38 439 SER A C 1
ATOM 3546 O O . SER A 1 439 ? -1.349 -16.384 38.385 1.00 81.38 439 SER A O 1
ATOM 3548 N N . LEU A 1 440 ? -0.971 -14.204 37.922 1.00 77.31 440 LEU A N 1
ATOM 3549 C CA . LEU A 1 440 ? -1.429 -14.222 36.531 1.00 77.31 440 LEU A CA 1
ATOM 3550 C C . LEU A 1 440 ? -0.277 -14.293 35.514 1.00 77.31 440 LEU A C 1
ATOM 3552 O O . LEU A 1 440 ? -0.486 -14.826 34.431 1.00 77.31 440 LEU A O 1
ATOM 3556 N N . GLY A 1 441 ? 0.936 -13.865 35.881 1.00 77.62 441 GLY A N 1
ATOM 3557 C CA . GLY A 1 441 ? 2.110 -13.917 35.006 1.00 77.62 441 GLY A CA 1
ATOM 3558 C C . GLY A 1 441 ? 2.219 -12.712 34.069 1.00 77.62 441 GLY A C 1
ATOM 3559 O O . GLY A 1 441 ? 1.751 -11.622 34.391 1.00 77.62 441 GLY A O 1
ATOM 3560 N N . GLU A 1 442 ? 2.880 -12.916 32.931 1.00 74.00 442 GLU A N 1
ATOM 3561 C CA . GLU A 1 442 ? 2.963 -11.952 31.825 1.00 74.00 442 GLU A CA 1
ATOM 3562 C C . GLU A 1 442 ? 1.824 -12.214 30.822 1.00 74.00 442 GLU A C 1
ATOM 3564 O O . GLU A 1 442 ? 1.338 -13.341 30.714 1.00 74.00 442 GLU A O 1
ATOM 3569 N N . GLU A 1 443 ? 1.373 -11.188 30.095 1.00 78.38 443 GLU A N 1
ATOM 3570 C CA . GLU A 1 443 ? 0.289 -11.336 29.116 1.00 78.38 443 GLU A CA 1
ATOM 3571 C C . GLU A 1 443 ? 0.786 -11.961 27.800 1.00 78.38 443 GLU A C 1
ATOM 3573 O O . GLU A 1 443 ? 1.698 -11.442 27.154 1.00 78.38 443 GLU A O 1
ATOM 3578 N N . GLU A 1 444 ? 0.148 -13.050 27.357 1.00 79.69 444 GLU A N 1
ATOM 3579 C CA . GLU A 1 444 ? 0.411 -13.679 26.054 1.00 79.69 444 GLU A CA 1
ATOM 3580 C C . GLU A 1 444 ? -0.237 -12.881 24.901 1.00 79.69 444 GLU A C 1
ATOM 3582 O O . GLU A 1 444 ? -1.245 -13.281 24.311 1.00 79.69 444 GLU A O 1
ATOM 3587 N N . VAL A 1 445 ? 0.353 -11.730 24.567 1.00 82.94 445 VAL A N 1
ATOM 3588 C CA . VAL A 1 445 ? -0.070 -10.901 23.427 1.00 82.94 445 VAL A CA 1
ATOM 3589 C C . VAL A 1 445 ? 0.222 -11.621 22.104 1.00 82.94 445 VAL A C 1
ATOM 3591 O O . VAL A 1 445 ? 1.344 -12.044 21.830 1.00 82.94 445 VAL A O 1
ATOM 3594 N N . GLN A 1 446 ? -0.794 -11.743 21.246 1.00 86.31 446 GLN A N 1
ATOM 3595 C CA . GLN A 1 446 ? -0.667 -12.394 19.938 1.00 86.31 446 GLN A CA 1
ATOM 3596 C C . GLN A 1 446 ? 0.032 -11.465 18.931 1.00 86.31 446 GLN A C 1
ATOM 3598 O O . GLN A 1 446 ? -0.530 -10.439 18.545 1.00 86.31 446 GLN A O 1
ATOM 3603 N N . GLU A 1 447 ? 1.219 -11.850 18.447 1.00 87.75 447 GLU A N 1
ATOM 3604 C CA . GLU A 1 447 ? 1.989 -11.106 17.432 1.00 87.75 447 GLU A CA 1
ATOM 3605 C C . GLU A 1 447 ? 1.346 -11.172 16.030 1.00 87.75 447 GLU A C 1
ATOM 3607 O O . GLU A 1 447 ? 1.824 -11.829 15.105 1.00 87.75 447 GLU A O 1
ATOM 3612 N N . THR A 1 448 ? 0.217 -10.484 15.873 1.00 91.62 448 THR A N 1
ATOM 3613 C CA . THR A 1 448 ? -0.459 -10.291 14.584 1.00 91.62 448 THR A CA 1
ATOM 3614 C C . THR A 1 448 ? 0.256 -9.226 13.734 1.00 91.62 448 THR A C 1
ATOM 3616 O O . THR A 1 448 ? 0.925 -8.355 14.294 1.00 91.62 448 THR A O 1
ATOM 3619 N N . PRO A 1 449 ? 0.063 -9.199 12.397 1.00 91.94 449 PRO A N 1
ATOM 3620 C CA . PRO A 1 449 ? 0.563 -8.119 11.536 1.00 91.94 449 PRO A CA 1
ATOM 3621 C C . PRO A 1 449 ? 0.183 -6.710 12.018 1.00 91.94 449 PRO A C 1
ATOM 3623 O O . PRO A 1 449 ? 0.992 -5.787 11.954 1.00 91.94 449 PRO A O 1
ATOM 3626 N N . GLY A 1 450 ? -1.041 -6.554 12.539 1.00 92.44 450 GLY A N 1
ATOM 3627 C CA . GLY A 1 450 ? -1.518 -5.293 13.104 1.00 92.44 450 GLY A CA 1
ATOM 3628 C C . GLY A 1 450 ? -0.791 -4.907 14.389 1.00 92.44 450 GLY A C 1
ATOM 3629 O O . GLY A 1 450 ? -0.407 -3.750 14.533 1.00 92.44 450 GLY A O 1
ATOM 3630 N N . GLU A 1 451 ? -0.546 -5.869 15.282 1.00 91.50 451 GLU A N 1
ATOM 3631 C CA . GLU A 1 451 ? 0.169 -5.632 16.541 1.00 91.50 451 GLU A CA 1
ATOM 3632 C C . GLU A 1 451 ? 1.645 -5.294 16.302 1.00 91.50 451 GLU A C 1
ATOM 3634 O O . GLU A 1 451 ? 2.160 -4.330 16.858 1.00 91.50 451 GLU A O 1
ATOM 3639 N N . ILE A 1 452 ? 2.324 -6.019 15.407 1.00 92.06 452 ILE A N 1
ATOM 3640 C CA . ILE A 1 452 ? 3.726 -5.748 15.056 1.00 92.06 452 ILE A CA 1
ATOM 3641 C C . ILE A 1 452 ? 3.877 -4.347 14.453 1.00 92.06 452 ILE A C 1
ATOM 3643 O O . ILE A 1 452 ? 4.771 -3.598 14.856 1.00 92.06 452 ILE A O 1
ATOM 3647 N N . LEU A 1 453 ? 2.990 -3.968 13.525 1.00 93.75 453 LEU A N 1
ATOM 3648 C CA . LEU A 1 453 ? 2.996 -2.630 12.938 1.00 93.75 453 LEU A CA 1
ATOM 3649 C C . LEU A 1 453 ? 2.654 -1.551 13.976 1.00 93.75 453 LEU A C 1
ATOM 3651 O O . LEU A 1 453 ? 3.320 -0.519 14.011 1.00 93.75 453 LEU A O 1
ATOM 3655 N N . TYR A 1 454 ? 1.666 -1.783 14.845 1.00 93.00 454 TYR A N 1
ATOM 3656 C CA . TYR A 1 454 ? 1.295 -0.846 15.907 1.00 93.00 454 TYR A CA 1
ATOM 3657 C C . TYR A 1 454 ? 2.440 -0.633 16.904 1.00 93.00 454 TYR A C 1
ATOM 3659 O O . TYR A 1 454 ? 2.817 0.512 17.158 1.00 93.00 454 TYR A O 1
ATOM 3667 N N . ARG A 1 455 ? 3.062 -1.716 17.387 1.00 91.44 455 ARG A N 1
ATOM 3668 C CA . ARG A 1 455 ? 4.238 -1.699 18.270 1.00 91.44 455 ARG A CA 1
ATOM 3669 C C . ARG A 1 455 ? 5.398 -0.907 17.666 1.00 91.44 455 ARG A C 1
ATOM 3671 O O . ARG A 1 455 ? 6.004 -0.098 18.364 1.00 91.44 455 ARG A O 1
ATOM 3678 N N . ALA A 1 456 ? 5.677 -1.100 16.377 1.00 91.56 456 ALA A N 1
ATOM 3679 C CA . ALA A 1 456 ? 6.731 -0.373 15.672 1.00 91.56 456 ALA A CA 1
ATOM 3680 C C . ALA A 1 456 ? 6.368 1.112 15.436 1.00 91.56 456 ALA A C 1
ATOM 3682 O O . ALA A 1 456 ? 7.213 1.992 15.575 1.00 91.56 456 ALA A O 1
ATOM 3683 N N . MET A 1 457 ? 5.095 1.424 15.160 1.00 93.81 457 MET A N 1
ATOM 3684 C CA . MET A 1 457 ? 4.618 2.804 14.996 1.00 93.81 457 MET A CA 1
ATOM 3685 C C . MET A 1 457 ? 4.474 3.585 16.312 1.00 93.81 457 MET A C 1
ATOM 3687 O O . MET A 1 457 ? 4.486 4.815 16.270 1.00 93.81 457 MET A O 1
ATOM 3691 N N . LEU A 1 458 ? 4.308 2.921 17.462 1.00 93.12 458 LEU A N 1
ATOM 3692 C CA . LEU A 1 458 ? 3.789 3.505 18.709 1.00 93.12 458 LEU A CA 1
ATOM 3693 C C . LEU A 1 458 ? 4.479 4.813 19.136 1.00 93.12 458 LEU A C 1
ATOM 3695 O O . LEU A 1 458 ? 3.808 5.814 19.393 1.00 93.12 458 LEU A O 1
ATOM 3699 N N . TYR A 1 459 ? 5.815 4.844 19.148 1.00 90.94 459 TYR A N 1
ATOM 3700 C CA . TYR A 1 459 ? 6.604 6.018 19.555 1.00 90.94 459 TYR A CA 1
ATOM 3701 C C . TYR A 1 459 ? 6.511 7.213 18.586 1.00 90.94 459 TYR A C 1
ATOM 3703 O O . TYR A 1 459 ? 6.917 8.331 18.927 1.00 90.94 459 TYR A O 1
ATOM 3711 N N . HIS A 1 460 ? 6.007 6.993 17.371 1.00 92.69 460 HIS A N 1
ATOM 3712 C CA . HIS A 1 460 ? 5.934 7.975 16.285 1.00 92.69 460 HIS A CA 1
ATOM 3713 C C . HIS A 1 460 ? 4.513 8.146 15.713 1.00 92.69 460 HIS A C 1
ATOM 3715 O O . HIS A 1 460 ? 4.300 8.943 14.797 1.00 92.69 460 HIS A O 1
ATOM 3721 N N . LEU A 1 461 ? 3.515 7.466 16.287 1.00 93.69 461 LEU A N 1
ATOM 3722 C CA . LEU A 1 461 ? 2.119 7.497 15.851 1.00 93.69 461 LEU A CA 1
ATOM 3723 C C . LEU A 1 461 ? 1.531 8.925 15.776 1.00 93.69 461 LEU A C 1
ATOM 3725 O O . LEU A 1 461 ? 0.933 9.245 14.745 1.00 93.69 461 LEU A O 1
ATOM 3729 N N . PRO A 1 462 ? 1.752 9.837 16.751 1.00 94.62 462 PRO A N 1
ATOM 3730 C CA . PRO A 1 462 ? 1.321 11.233 16.622 1.00 94.62 462 PRO A CA 1
ATOM 3731 C C . PRO A 1 462 ? 1.947 11.950 15.416 1.00 94.62 462 PRO A C 1
ATOM 3733 O O . PRO A 1 462 ? 1.278 12.730 14.739 1.00 94.62 462 PRO A O 1
ATOM 3736 N N . GLN A 1 463 ? 3.218 11.678 15.113 1.00 93.75 463 GLN A N 1
ATOM 3737 C CA . GLN A 1 463 ? 3.953 12.264 13.995 1.00 93.75 463 GLN A CA 1
ATOM 3738 C C . GLN A 1 463 ? 3.401 11.761 12.653 1.00 93.75 463 GLN A C 1
ATOM 3740 O O . GLN A 1 463 ? 3.200 12.574 11.748 1.00 93.75 463 GLN A O 1
ATOM 3745 N N . TYR A 1 464 ? 3.085 10.465 12.539 1.00 94.81 464 TYR A N 1
ATOM 3746 C CA . TYR A 1 464 ? 2.429 9.892 11.357 1.00 94.81 464 TYR A CA 1
ATOM 3747 C C . TYR A 1 464 ? 1.020 10.471 11.151 1.00 94.81 464 TYR A C 1
ATOM 3749 O O . TYR A 1 464 ? 0.698 10.920 10.049 1.00 94.81 464 TYR A O 1
ATOM 3757 N N . MET A 1 465 ? 0.211 10.575 12.214 1.00 93.50 465 MET A N 1
ATOM 3758 C CA . MET A 1 465 ? -1.115 11.211 12.161 1.00 93.50 465 MET A CA 1
ATOM 3759 C C . MET A 1 465 ? -1.039 12.683 11.725 1.00 93.50 465 MET A C 1
ATOM 3761 O O . MET A 1 465 ? -1.799 13.113 10.857 1.00 93.50 465 MET A O 1
ATOM 3765 N N . ILE A 1 466 ? -0.100 13.460 12.278 1.00 92.25 466 ILE A N 1
ATOM 3766 C CA . ILE A 1 466 ? 0.117 14.867 11.903 1.00 92.25 466 ILE A CA 1
ATOM 3767 C C . ILE A 1 466 ? 0.596 14.990 10.449 1.00 92.25 466 ILE A C 1
ATOM 3769 O O . ILE A 1 466 ? 0.202 15.931 9.761 1.00 92.25 466 ILE A O 1
ATOM 3773 N N . ALA A 1 467 ? 1.429 14.070 9.960 1.00 92.56 467 ALA A N 1
ATOM 3774 C CA . ALA A 1 467 ? 1.918 14.090 8.584 1.00 92.56 467 ALA A CA 1
ATOM 3775 C C . ALA A 1 467 ? 0.800 13.788 7.566 1.00 92.56 467 ALA A C 1
ATOM 3777 O O . ALA A 1 467 ? 0.611 14.563 6.627 1.00 92.56 467 ALA A O 1
ATOM 3778 N N . LEU A 1 468 ? -0.020 12.758 7.805 1.00 92.81 468 LEU A N 1
ATOM 3779 C CA . LEU A 1 468 ? -1.209 12.489 6.987 1.00 92.81 468 LEU A CA 1
ATOM 3780 C C . LEU A 1 468 ? -2.200 13.663 7.016 1.00 92.81 468 LEU A C 1
ATOM 3782 O O . LEU A 1 468 ? -2.673 14.103 5.967 1.00 92.81 468 LEU A O 1
ATOM 3786 N N . LEU A 1 469 ? -2.461 14.238 8.197 1.00 91.19 469 LEU A N 1
ATOM 3787 C CA . LEU A 1 469 ? -3.346 15.398 8.335 1.00 91.19 469 LEU A CA 1
ATOM 3788 C C . LEU A 1 469 ? -2.805 16.635 7.597 1.00 91.19 469 LEU A C 1
ATOM 3790 O O . LEU A 1 469 ? -3.582 17.364 6.984 1.00 91.19 469 LEU A O 1
ATOM 3794 N N . LYS A 1 470 ? -1.484 16.868 7.596 1.00 89.06 470 LYS A N 1
ATOM 3795 C CA . LYS A 1 470 ? -0.853 17.932 6.794 1.00 89.06 470 LYS A CA 1
ATOM 3796 C C . LYS A 1 470 ? -1.106 17.748 5.296 1.00 89.06 470 LYS A C 1
ATOM 3798 O O . LYS A 1 470 ? -1.396 18.737 4.629 1.00 89.06 470 LYS A O 1
ATOM 3803 N N . ILE A 1 471 ? -1.006 16.521 4.778 1.00 89.00 471 ILE A N 1
ATOM 3804 C CA . ILE A 1 471 ? -1.264 16.228 3.358 1.00 89.00 471 ILE A CA 1
ATOM 3805 C C . ILE A 1 471 ? -2.743 16.442 3.036 1.00 89.00 471 ILE A C 1
ATOM 3807 O O . ILE A 1 471 ? -3.057 17.167 2.094 1.00 89.00 471 ILE A O 1
ATOM 3811 N N . LEU A 1 472 ? -3.654 15.923 3.864 1.00 87.69 472 LEU A N 1
ATOM 3812 C CA . LEU A 1 472 ? -5.096 16.125 3.699 1.00 87.69 472 LEU A CA 1
ATOM 3813 C C . LEU A 1 472 ? -5.478 17.620 3.708 1.00 87.69 472 LEU A C 1
ATOM 3815 O O . LEU A 1 472 ? -6.272 18.069 2.885 1.00 87.69 472 LEU A O 1
ATOM 3819 N N . LEU A 1 473 ? -4.864 18.420 4.588 1.00 84.50 473 LEU A N 1
ATOM 3820 C CA . LEU A 1 473 ? -5.064 19.875 4.669 1.00 84.50 473 LEU A CA 1
ATOM 3821 C C . LEU A 1 473 ? -4.376 20.684 3.553 1.00 84.50 473 LEU A C 1
ATOM 3823 O O . LEU A 1 473 ? -4.675 21.877 3.418 1.00 84.50 473 LEU A O 1
ATOM 3827 N N . ALA A 1 474 ? -3.463 20.072 2.792 1.00 82.19 474 ALA A N 1
ATOM 3828 C CA . ALA A 1 474 ? -2.866 20.631 1.577 1.00 82.19 474 ALA A CA 1
ATOM 3829 C C . ALA A 1 474 ? -3.660 20.239 0.315 1.00 82.19 474 ALA A C 1
ATOM 3831 O O . ALA A 1 474 ? -3.762 21.041 -0.607 1.00 82.19 474 ALA A O 1
ATOM 3832 N N . ALA A 1 475 ? -4.264 19.044 0.301 1.00 81.31 475 ALA A N 1
ATOM 3833 C CA . ALA A 1 475 ? -5.158 18.568 -0.757 1.00 81.31 475 ALA A CA 1
ATOM 3834 C C . ALA A 1 475 ? -6.558 19.203 -0.695 1.00 81.31 475 ALA A C 1
ATOM 3836 O O . ALA A 1 475 ? -7.233 19.324 -1.716 1.00 81.31 475 ALA A O 1
ATOM 3837 N N . ALA A 1 476 ? -7.000 19.632 0.491 1.00 76.56 476 ALA A N 1
ATOM 3838 C CA . ALA A 1 476 ? -8.278 20.309 0.666 1.00 76.56 476 ALA A CA 1
ATOM 3839 C C . ALA A 1 476 ? -8.350 21.616 -0.162 1.00 76.56 476 ALA A C 1
ATOM 3841 O O . ALA A 1 476 ? -7.500 22.499 0.014 1.00 76.56 476 ALA A O 1
ATOM 3842 N N . PRO A 1 477 ? -9.378 21.805 -1.016 1.00 64.62 477 PRO A N 1
ATOM 3843 C CA . PRO A 1 477 ? -9.515 23.012 -1.824 1.00 64.62 477 PRO A CA 1
ATOM 3844 C C . PRO A 1 477 ? -9.723 24.233 -0.920 1.00 64.62 477 PRO A C 1
ATOM 3846 O O . PRO A 1 477 ? -10.720 24.345 -0.206 1.00 64.62 477 PRO A O 1
ATOM 3849 N N . THR A 1 478 ? -8.770 25.166 -0.943 1.00 60.31 478 THR A N 1
ATOM 3850 C CA . THR A 1 478 ? -8.792 26.376 -0.110 1.00 60.31 478 THR A CA 1
ATOM 3851 C C . THR A 1 478 ? -8.832 27.636 -0.969 1.00 60.31 478 THR A C 1
ATOM 3853 O O . THR A 1 478 ? -8.101 27.777 -1.942 1.00 60.31 478 THR A O 1
ATOM 3856 N N . SER A 1 479 ? -9.673 28.600 -0.584 1.00 46.66 479 SER A N 1
ATOM 3857 C CA . SER A 1 479 ? -9.907 29.853 -1.327 1.00 46.66 479 SER A CA 1
ATOM 3858 C C . SER A 1 479 ? -8.751 30.867 -1.269 1.00 46.66 479 SER A C 1
ATOM 3860 O O . SER A 1 479 ? -8.888 32.000 -1.730 1.00 46.66 479 SER A O 1
ATOM 3862 N N . LYS A 1 480 ? -7.610 30.477 -0.691 1.00 50.84 480 LYS A N 1
ATOM 3863 C CA . LYS A 1 480 ? -6.354 31.231 -0.662 1.00 50.84 480 LYS A CA 1
ATOM 3864 C C . LYS A 1 480 ? -5.194 30.248 -0.708 1.00 50.84 480 LYS A C 1
ATOM 3866 O O . LYS A 1 480 ? -5.130 29.366 0.144 1.00 50.84 480 LYS A O 1
ATOM 3871 N N . ALA A 1 481 ? -4.252 30.465 -1.623 1.00 48.38 481 ALA A N 1
ATOM 3872 C CA . ALA A 1 481 ? -2.964 29.784 -1.586 1.00 48.38 481 ALA A CA 1
ATOM 3873 C C . ALA A 1 481 ? -2.279 30.072 -0.238 1.00 48.38 481 ALA A C 1
ATOM 3875 O O . ALA A 1 481 ? -1.956 31.222 0.071 1.00 48.38 481 ALA A O 1
ATOM 3876 N N . LYS A 1 482 ? -2.099 29.035 0.585 1.00 52.06 482 LYS A N 1
ATOM 3877 C CA . LYS A 1 482 ? -1.291 29.118 1.804 1.00 52.06 482 LYS A CA 1
ATOM 3878 C C . LYS A 1 482 ? 0.173 29.069 1.379 1.00 52.06 482 LYS A C 1
ATOM 3880 O O . LYS A 1 482 ? 0.593 28.104 0.755 1.00 52.06 482 LYS A O 1
ATOM 3885 N N . THR A 1 483 ? 0.957 30.080 1.737 1.00 51.66 483 THR A N 1
ATOM 3886 C CA . THR A 1 483 ? 2.403 30.112 1.447 1.00 51.66 483 THR A CA 1
ATOM 3887 C C . THR A 1 483 ? 3.187 29.014 2.168 1.00 51.66 483 THR A C 1
ATOM 3889 O O . THR A 1 483 ? 4.298 28.696 1.761 1.00 51.66 483 THR A O 1
ATOM 3892 N N . ASP A 1 484 ? 2.589 28.424 3.206 1.00 51.69 484 ASP A N 1
ATOM 3893 C CA . ASP A 1 484 ? 3.255 27.523 4.148 1.00 51.69 484 ASP A CA 1
ATOM 3894 C C . ASP A 1 484 ? 2.760 26.062 4.021 1.00 51.69 484 ASP A C 1
ATOM 3896 O O . ASP A 1 484 ? 3.059 25.221 4.870 1.00 51.69 484 ASP A O 1
ATOM 3900 N N . SER A 1 485 ? 1.958 25.737 2.995 1.00 62.09 485 SER A N 1
ATOM 3901 C CA . SER A 1 485 ? 1.533 24.355 2.724 1.00 62.09 485 SER A CA 1
ATOM 3902 C C . SER A 1 485 ? 2.573 23.589 1.909 1.00 62.09 485 SER A C 1
ATOM 3904 O O . SER A 1 485 ? 3.053 24.076 0.888 1.00 62.09 485 SER A O 1
ATOM 3906 N N . ILE A 1 486 ? 2.859 22.357 2.333 1.00 73.12 486 ILE A N 1
ATOM 3907 C CA . ILE A 1 486 ? 3.698 21.388 1.614 1.00 73.12 486 ILE A CA 1
ATOM 3908 C C . ILE A 1 486 ? 3.243 21.208 0.155 1.00 73.12 486 ILE A C 1
ATOM 3910 O O . ILE A 1 486 ? 2.051 21.048 -0.112 1.00 73.12 486 ILE A O 1
ATOM 3914 N N . ASN A 1 487 ? 4.190 21.225 -0.790 1.00 74.94 487 ASN A N 1
ATOM 3915 C CA . ASN A 1 487 ? 3.889 21.129 -2.220 1.00 74.94 487 ASN A CA 1
ATOM 3916 C C . ASN A 1 487 ? 3.600 19.681 -2.648 1.00 74.94 487 ASN A C 1
ATOM 3918 O O . ASN A 1 487 ? 4.458 18.996 -3.198 1.00 74.94 487 ASN A O 1
ATOM 3922 N N . ILE A 1 488 ? 2.368 19.232 -2.427 1.00 77.94 488 ILE A N 1
ATOM 3923 C CA . ILE A 1 488 ? 1.876 17.920 -2.879 1.00 77.94 488 ILE A CA 1
ATOM 3924 C C . ILE A 1 488 ? 1.673 17.822 -4.404 1.00 77.94 488 ILE A C 1
ATOM 3926 O O . ILE A 1 488 ? 1.345 16.751 -4.900 1.00 77.94 488 ILE A O 1
ATOM 3930 N N . LEU A 1 489 ? 1.841 18.920 -5.154 1.00 73.81 489 LEU A N 1
ATOM 3931 C CA . LEU A 1 489 ? 1.617 18.963 -6.604 1.00 73.81 489 LEU A CA 1
ATOM 3932 C C . LEU A 1 489 ? 2.884 18.694 -7.430 1.00 73.81 489 LEU A C 1
ATOM 3934 O O . LEU A 1 489 ? 2.788 18.614 -8.650 1.00 73.81 489 LEU A O 1
ATOM 3938 N N . ALA A 1 490 ? 4.054 18.509 -6.806 1.00 71.69 490 ALA A N 1
ATOM 3939 C CA . ALA A 1 490 ? 5.308 18.213 -7.516 1.00 71.69 490 ALA A CA 1
ATOM 3940 C C . ALA A 1 490 ? 5.213 16.984 -8.456 1.00 71.69 490 ALA A C 1
ATOM 3942 O O . ALA A 1 490 ? 5.865 16.965 -9.495 1.00 71.69 490 ALA A O 1
ATOM 3943 N N . ASP A 1 491 ? 4.335 16.020 -8.139 1.00 67.50 491 ASP A N 1
ATOM 3944 C CA . ASP A 1 491 ? 4.039 14.808 -8.931 1.00 67.50 491 ASP A CA 1
ATOM 3945 C C . ASP A 1 491 ? 3.047 15.022 -10.097 1.00 67.50 491 ASP A C 1
ATOM 3947 O O . ASP A 1 491 ? 2.615 14.070 -10.756 1.00 67.50 491 ASP A O 1
ATOM 3951 N N . VAL A 1 492 ? 2.617 16.265 -10.314 1.00 69.62 492 VAL A N 1
ATOM 3952 C CA . VAL A 1 492 ? 1.627 16.666 -11.331 1.00 69.62 492 VAL A CA 1
ATOM 3953 C C . VAL A 1 492 ? 2.095 17.907 -12.109 1.00 69.62 492 VAL A C 1
ATOM 3955 O O . VAL A 1 492 ? 1.519 18.249 -13.139 1.00 69.62 492 VAL A O 1
ATOM 3958 N N . LEU A 1 493 ? 3.151 18.589 -11.650 1.00 69.75 493 LEU A N 1
ATOM 3959 C CA . LEU A 1 493 ? 3.768 19.697 -12.376 1.00 69.75 493 LEU A CA 1
ATOM 3960 C C . LEU A 1 493 ? 4.726 19.166 -13.463 1.00 69.75 493 LEU A C 1
ATOM 3962 O O . LEU A 1 493 ? 5.557 18.301 -13.166 1.00 69.75 493 LEU A O 1
ATOM 3966 N N . PRO A 1 494 ? 4.645 19.683 -14.706 1.00 70.50 494 PRO A N 1
ATOM 3967 C CA . PRO A 1 494 ? 5.535 19.289 -15.797 1.00 70.50 494 PRO A CA 1
ATOM 3968 C C . PRO A 1 494 ? 6.999 19.660 -15.514 1.00 70.50 494 PRO A C 1
ATOM 3970 O O . PRO A 1 494 ? 7.298 20.496 -14.661 1.00 70.50 494 PRO A O 1
ATOM 3973 N N . GLU A 1 495 ? 7.922 19.039 -16.254 1.00 66.56 495 GLU A N 1
ATOM 3974 C CA . GLU A 1 495 ? 9.362 19.310 -16.142 1.00 66.56 495 GLU A CA 1
ATOM 3975 C C . GLU A 1 495 ? 9.708 20.775 -16.464 1.00 66.56 495 GLU A C 1
ATOM 3977 O O . GLU A 1 495 ? 10.443 21.407 -15.701 1.00 66.56 495 GLU A O 1
ATOM 3982 N N . GLU A 1 496 ? 9.113 21.332 -17.525 1.00 60.78 496 GLU A N 1
ATOM 3983 C CA . GLU A 1 496 ? 9.162 22.759 -17.854 1.00 60.78 496 GLU A CA 1
ATOM 3984 C C . GLU A 1 496 ? 7.869 23.464 -17.412 1.00 60.78 496 GLU A C 1
ATOM 3986 O O . GLU A 1 496 ? 6.771 23.124 -17.856 1.00 60.78 496 GLU A O 1
ATOM 3991 N N . MET A 1 497 ? 8.005 24.476 -16.550 1.00 59.59 497 MET A N 1
ATOM 3992 C CA . MET A 1 497 ? 6.919 25.389 -16.173 1.00 59.59 497 MET A CA 1
ATOM 3993 C C . MET A 1 497 ? 6.908 26.610 -17.118 1.00 59.59 497 MET A C 1
ATOM 3995 O O . MET A 1 497 ? 7.988 27.148 -17.377 1.00 59.59 497 MET A O 1
ATOM 3999 N N . PRO A 1 498 ? 5.734 27.052 -17.615 1.00 49.81 498 PRO A N 1
ATOM 4000 C CA . PRO A 1 498 ? 5.603 28.168 -18.563 1.00 49.81 498 PRO A CA 1
ATOM 4001 C C . PRO A 1 498 ? 5.729 29.567 -17.928 1.00 49.81 498 PRO A C 1
ATOM 4003 O O . PRO A 1 498 ? 5.419 29.712 -16.722 1.00 49.81 498 PRO A O 1
#

Secondary structure (DSSP, 8-state):
--------------SS--HHHHHHHH--GGGHHHHHHHHHHHHHHHHHHS-S--GGGS-HHHHHHHHHHHHHHHT-S-HHHHHHHHHHHHHHHTT-TTT-SSHHHHHHHHHHHHHHHHHTTHHHHHHHHHHHHHT-HHHHHHHTT-SS--GGGGHHHHHHHHHHHHHHHHHHS--TT--HHHHHHHHHHHHHHHS-SSSSS-HHHHHHHHHHHHHTTS-TTS-HHHHHHHHHHHHHHHH--HHHHHHHHHHHHHHTTPPPPS--HHHHHHTSPP-PPPTHHHHHHHHHHHGGGS------------GGGS---TT--------------------------------PPP-------------SS-SS---B-HHHHHHHHHHHHHHHHS---TT--S--TT--HHHHHHHHHHHHTB---HHHHHHHHHHHHHHSHHHH-S------HHHHHHHHHGGGHHHHHHHHHHHHHHHS--SS--TTS--TTTTTS-SS--

Nearest PDB structures (foldseek):
  7k36-assembly1_I  TM=9.278E-01  e=1.011E-26  Homo sapiens
  3tds-assembly1_A  TM=2.279E-01  e=1.861E+00  Clostridioides difficile 630
  5oqn-assembly1_A  TM=1.525E-01  e=8.907E+00  Saccharomyces cerevisiae S288C

Radius of gyration: 32.22 Å; Cα contacts (8 Å, |Δi|>4): 366; chains: 1; bounding box: 86×76×83 Å

Foldseek 3Di:
DDDPPPPQPLDDPWLDDPPVVLVVLLAFPLCVVLLVLLLVLQVVPCCVVPPDDDLVRDDLVRNLVVLVVLLVQCVDPDPVSNLSSLSPLLCQLQQVVVVDDDPVNSLVSNLVSLLSCLVNCVLVSLVVVLVVVLPPVVLLVVCLPDPAFACVSCSSLSSSLSSLLSSLSSLLDDDPPDDPVSVVSLVVVLCQQLDQPPHPAHPLVVLLVLLLCCLVSSNLRNQNSSSVSSSSSSCCSNVNDDVVVLVVQQVLCVVVVHDGFPDDPVVLVSPDRDDDDDPVVVVVVVVVVVPPPDDDDDDDDDDDPPCPPVPDDPPDDDDDDDDDDDDDDDDDDDDDDDDDDDDDDDDDDDDDDDDDDPPPPDPPDRSHADEAELVNLQVLQQSQCCVQPNDHDHSDNPDPPRGDPVSVVVSVVRVVRYDDGPVNVVVVVVVVCVVPVVNPPDDPDDPGSVVSNCVVCVVPVVSSVVSVVLVVVLPPDDPDPDPPRRCSCSSHDHPDDD

pLDDT: mean 78.23, std 22.95, range [25.39, 98.62]

Mean predicted aligned error: 13.73 Å

Solvent-accessible surface area (backbone atoms only — not comparable to full-atom values): 30926 Å² total; per-residue (Å²): 134,80,79,89,70,74,75,80,77,89,70,80,90,63,87,66,74,59,71,72,55,51,58,54,64,69,54,44,88,78,49,54,73,52,54,62,46,15,46,48,38,29,53,69,49,46,55,74,80,44,78,94,71,58,81,91,74,50,52,80,64,56,53,47,53,52,53,51,52,43,53,64,39,52,74,43,87,53,64,72,58,20,51,36,34,49,28,24,53,30,28,41,35,60,13,43,58,91,83,43,95,47,71,68,50,20,56,51,36,16,34,52,37,24,55,52,39,50,77,69,46,45,60,59,58,44,51,54,53,46,54,57,59,76,66,35,63,64,61,35,58,50,49,78,69,45,98,69,66,28,45,71,73,27,50,70,60,50,46,47,45,48,38,53,32,43,34,52,54,46,51,61,60,85,57,95,85,59,52,70,66,56,54,52,51,36,55,52,52,35,48,55,47,31,37,56,76,90,46,98,57,31,5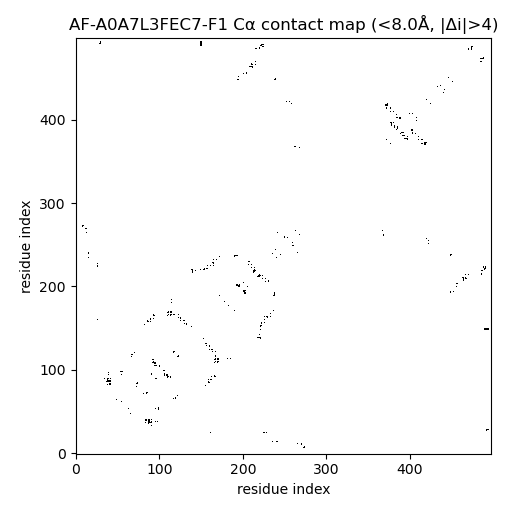6,59,56,58,43,50,47,50,47,38,37,31,69,70,62,68,30,72,48,61,54,58,69,50,47,50,52,36,40,52,54,49,48,40,54,47,63,42,41,67,70,54,46,53,50,50,53,52,53,56,28,54,77,68,73,44,78,80,76,94,69,59,70,63,65,45,53,70,69,52,77,86,79,74,77,69,71,64,68,56,58,56,57,51,57,59,56,73,61,66,83,68,85,84,91,76,87,83,75,86,79,82,85,73,64,87,75,65,74,82,70,92,75,78,81,90,82,84,85,89,86,90,88,88,88,90,89,87,82,82,89,86,88,83,88,81,87,85,90,87,78,94,79,92,72,89,79,79,89,76,83,72,79,87,74,80,76,78,76,74,70,96,66,71,93,62,81,75,75,34,48,70,68,58,52,40,51,55,48,39,57,48,29,40,75,68,71,68,49,73,65,82,92,56,80,75,84,60,85,84,61,58,70,71,55,56,54,47,52,53,53,47,61,74,30,51,53,78,58,72,63,62,50,49,55,50,49,52,56,50,34,75,74,37,40,97,80,65,59,77,84,89,76,74,86,40,47,60,50,52,49,46,65,70,38,58,93,47,41,71,56,46,52,51,27,54,50,51,50,53,67,50,69,47,93,61,101,59,91,61,93,84,54,72,70,81,53,31,72,66,39,52,75,75,78,134

InterPro domains:
  IPR012486 Far11/STRP, N-terminal [PF07923] (7-280)
  IPR012486 Far11/STRP, N-terminal [SM01292] (6-307)
  IPR040185 Far11/STRP [PTHR13239] (2-498)

Organism: NCBI:txid2585822